Protein 9JWA (pdb70)

Nearest PDB structures (foldseek):
  3ljc-assembly1_A  TM=9.224E-01  e=3.693E-24  Escherichia coli K-12
  7cr9-assembly1_B  TM=9.628E-01  e=1.135E-22  Meiothermus taiwanensis
  7cr9-assembly1_A  TM=9.572E-01  e=7.762E-22  Meiothermus taiwanensis
  7p6u-assembly1_C  TM=9.301E-01  e=2.638E-19  Thermus thermophilus
  7p6u-assembly1_A  TM=9.247E-01  e=3.159E-19  Thermus thermophilus

Solvent-accessible surface area: 27597 Å² total; per-residue (Å²): 126,171,72,60,93,84,139,41,3,29,58,61,20,77,118,33,40,0,0,2,23,47,9,137,35,81,47,22,88,83,80,33,124,179,54,46,119,118,81,24,102,35,130,134,47,61,31,10,0,4,0,88,5,68,10,102,85,66,40,66,39,90,62,32,107,51,0,45,58,24,2,109,86,130,161,36,45,28,49,2,5,4,174,106,79,68,6,14,1,1,3,2,8,44,55,14,5,1,11,102,46,75,31,46,6,2,0,29,34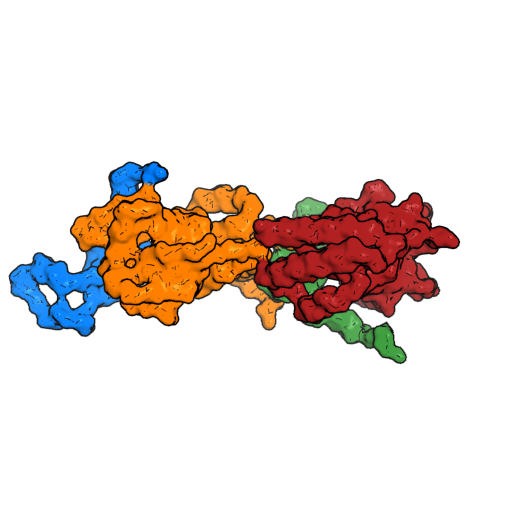,78,40,4,23,94,0,3,75,62,5,50,176,47,89,90,37,0,0,2,2,3,2,106,83,46,73,46,84,108,5,53,64,55,65,3,44,124,14,0,1,27,0,30,4,27,16,70,57,118,6,131,56,27,5,7,0,0,11,1,41,0,90,46,8,1,34,18,85,49,39,53,141,73,132,45,30,26,39,0,50,8,16,137,35,66,58,6,67,20,51,4,71,66,5,88,3,0,21,114,0,0,26,64,33,2,79,76,19,18,134,133,40,177,198,16,63,100,129,11,68,74,63,3,42,143,39,90,91,29,11,68,2,0,7,13,0,0,25,39,7,81,37,168,48,42,45,31,2,63,0,4,69,31,64,14,4,7,67,0,0,11,73,0,5,27,40,4,41,68,161,135,14,116,17,82,177,215,110,225,78,63,76,61,127,40,0,17,56,52,29,54,124,35,18,2,0,2,29,60,12,160,39,84,46,18,84,78,79,34,120,177,53,42,127,118,85,30,92,35,135,130,50,57,28,32,0,0,0,95,1,41,10,91,90,52,16,68,36,91,37,81,25,11,0,12,0,2,0,14,12,4,111,28,48,17,47,7,22,3,174,83,87,73,6,13,0,0,0,1,38,30,54,14,6,0,13,107,45,83,33,36,6,0,0,33,32,107,41,0,20,96,0,0,76,62,5,53,186,51,97,90,32,0,0,3,3,3,1,108,81,51,81,37,93,111,3,48,87,53,52,2,40,113,16,0,2,25,0,20,0,68,24,49,40,126,6,133,61,33,6,4,0,0,25,0,48,0,87,30,14,0,34,14,86,54,42,49,133,70,120,44,21,20,24,0,53,4,12,135,21,105,114,46,118,6,87,23,110,102,2,116,63,39,14,185,38,0,36,120,16,0,77,58,1,22,140,33,4,165,72,9,64,98,131,15,67,70,60,4,41,141,43,91,86,12,9,80,0,0,7,16,0,1,31,47,7,25,15,127,46,38,43,30,4,64,0,4,72,34,47,60,2,35,127,12,0,83,72,0,60,57,25,0,78,62,12,50,131

Radius of gyration: 30.0 Å; Cα contacts (8 Å, |Δi|>4): 1104; chains: 4; bounding box: 51×93×72 Å

Organism: Caulobacter vibrioides (strain ATCC 19089 / CIP 103742 / CB 15) (NCBI:txid190650)

Structure (mmCIF, N/CA/C/O backbone):
data_9JWA
#
_entry.id   9JWA
#
_cell.length_a   81.050
_cell.length_b   81.050
_cell.length_c   104.569
_cell.angle_alpha   90.00
_cell.angle_beta   90.00
_cell.angle_gamma   90.00
#
_symmetry.space_group_name_H-M   'P 43'
#
loop_
_entity.id
_entity.type
_entity.pdbx_description
1 polymer 'DUF1150 domain-containing protein'
2 polymer 'Lon protease'
3 water water
#
loop_
_atom_site.group_PDB
_atom_site.id
_atom_site.type_symbol
_atom_site.label_atom_id
_atom_site.label_alt_id
_atom_site.label_comp_id
_atom_site.label_asym_id
_atom_site.label_entity_id
_atom_site.label_seq_id
_atom_site.pdbx_PDB_ins_code
_atom_site.Cartn_x
_atom_site.Cartn_y
_atom_site.Cartn_z
_atom_site.occupancy
_atom_site.B_iso_or_equiv
_atom_site.auth_seq_id
_atom_site.auth_comp_id
_atom_site.auth_asym_id
_atom_site.auth_atom_id
_atom_site.pdbx_PDB_model_num
ATOM 1 N N . SER A 1 14 ? -5.966 -27.290 -3.726 1.00 66.67 8 SER A N 1
ATOM 2 C CA . SER A 1 14 ? -5.533 -26.394 -2.617 1.00 69.14 8 SER A CA 1
ATOM 3 C C . SER A 1 14 ? -5.860 -24.939 -2.966 1.00 65.25 8 SER A C 1
ATOM 4 O O . SER A 1 14 ? -7.004 -24.519 -2.822 1.00 74.64 8 SER A O 1
ATOM 7 N N . ARG A 1 15 ? -4.857 -24.187 -3.453 1.00 54.30 9 ARG A N 1
ATOM 8 C CA . ARG A 1 15 ? -4.808 -22.721 -3.442 1.00 45.30 9 ARG A CA 1
ATOM 9 C C . ARG A 1 15 ? -5.206 -22.175 -2.073 1.00 41.83 9 ARG A C 1
ATOM 10 O O . ARG A 1 15 ? -6.343 -21.726 -1.864 1.00 42.61 9 ARG A O 1
ATOM 18 N N . PRO A 1 16 ? -4.247 -22.187 -1.120 1.00 34.48 10 PRO A N 1
ATOM 19 C CA . PRO A 1 16 ? -4.531 -21.818 0.261 1.00 31.34 10 PRO A CA 1
ATOM 20 C C . PRO A 1 16 ? -4.852 -20.384 0.606 1.00 28.16 10 PRO A C 1
ATOM 21 O O . PRO A 1 16 ? -5.503 -20.194 1.631 1.00 27.96 10 PRO A O 1
ATOM 25 N N . LEU A 1 17 ? -4.424 -19.434 -0.239 1.00 27.56 11 LEU A N 1
ATOM 26 C CA . LEU A 1 17 ? -4.583 -18.000 0.005 1.00 28.93 11 LEU A CA 1
ATOM 27 C C . LEU A 1 17 ? -5.425 -17.361 -1.099 1.00 32.57 11 LEU A C 1
ATOM 28 O O . LEU A 1 17 ? -5.465 -17.848 -2.216 1.00 35.18 11 LEU A O 1
ATOM 33 N N . THR A 1 18 ? -5.986 -16.191 -0.821 1.00 33.76 12 THR A N 1
ATOM 34 C CA . THR A 1 18 ? -6.551 -15.376 -1.876 1.00 36.04 12 THR A CA 1
ATOM 35 C C . THR A 1 18 ? -5.430 -14.588 -2.543 1.00 35.79 12 THR A C 1
ATOM 36 O O . THR A 1 18 ? -4.386 -14.360 -1.951 1.00 33.33 12 THR A O 1
ATOM 40 N N . SER A 1 19 ? -5.709 -14.081 -3.747 1.00 36.03 13 SER A N 1
ATOM 41 C CA . SER A 1 19 ? -4.736 -13.352 -4.538 1.00 35.96 13 SER A CA 1
ATOM 42 C C . SER A 1 19 ? -4.111 -12.209 -3.748 1.00 35.72 13 SER A C 1
ATOM 43 O O . SER A 1 19 ? -2.895 -12.017 -3.863 1.00 35.46 13 SER A O 1
ATOM 46 N N . GLU A 1 20 ? -4.914 -11.434 -2.992 1.00 37.17 14 GLU A N 1
ATOM 47 C CA . GLU A 1 20 ? -4.315 -10.327 -2.247 1.00 40.42 14 GLU A CA 1
ATOM 48 C C . GLU A 1 20 ? -3.391 -10.908 -1.180 1.00 36.03 14 GLU A C 1
ATOM 49 O O . GLU A 1 20 ? -2.243 -10.464 -1.041 1.00 33.78 14 GLU A O 1
ATOM 55 N N . ALA A 1 21 ? -3.888 -11.935 -0.473 1.00 31.84 15 ALA A N 1
ATOM 56 C CA . ALA A 1 21 ? -3.144 -12.500 0.645 1.00 29.17 15 ALA A CA 1
ATOM 57 C C . ALA A 1 21 ? -1.808 -13.034 0.129 1.00 26.89 15 ALA A C 1
ATOM 58 O O . ALA A 1 21 ? -0.765 -12.774 0.730 1.00 25.31 15 ALA A O 1
ATOM 60 N N . PHE A 1 22 ? -1.852 -13.671 -1.056 1.00 26.50 16 PHE A N 1
ATOM 61 C CA . PHE A 1 22 ? -0.679 -14.285 -1.661 1.00 25.40 16 PHE A CA 1
ATOM 62 C C . PHE A 1 22 ? 0.318 -13.214 -2.142 1.00 24.83 16 PHE A C 1
ATOM 63 O O . PHE A 1 22 ? 1.532 -13.393 -2.031 1.00 22.78 16 PHE A O 1
ATOM 71 N N . ALA A 1 23 ? -0.208 -12.087 -2.654 1.00 26.56 17 ALA A N 1
ATOM 72 C CA . ALA A 1 23 ? 0.638 -10.992 -3.106 1.00 27.89 17 ALA A CA 1
ATOM 73 C C . ALA A 1 23 ? 1.275 -10.287 -1.905 1.00 27.63 17 ALA A C 1
ATOM 74 O O . ALA A 1 23 ? 2.471 -9.978 -1.906 1.00 29.78 17 ALA A O 1
ATOM 76 N N . ALA A 1 24 ? 0.474 -10.064 -0.855 1.00 28.44 18 ALA A N 1
ATOM 77 C CA . ALA A 1 24 ? 0.953 -9.517 0.415 1.00 28.29 18 ALA A CA 1
ATOM 78 C C . ALA A 1 24 ? 1.979 -10.440 1.082 1.00 26.15 18 ALA A C 1
ATOM 79 O O . ALA A 1 24 ? 2.894 -9.939 1.738 1.00 27.41 18 ALA A O 1
ATOM 81 N N . LEU A 1 25 ? 1.835 -11.765 0.889 1.00 24.23 19 LEU A N 1
ATOM 82 C CA . LEU A 1 25 ? 2.559 -12.723 1.714 1.00 23.84 19 LEU A CA 1
ATOM 83 C C . LEU A 1 25 ? 4.050 -12.360 1.773 1.00 24.73 19 LEU A C 1
ATOM 84 O O . LEU A 1 25 ? 4.722 -12.255 0.736 1.00 25.63 19 LEU A O 1
ATOM 89 N N . GLY A 1 26 ? 4.536 -12.127 2.998 1.00 22.86 20 GLY A N 1
ATOM 90 C CA . GLY A 1 26 ? 5.933 -11.881 3.243 1.00 22.38 20 GLY A CA 1
ATOM 91 C C . GLY A 1 26 ? 6.093 -10.571 4.008 1.00 23.54 20 GLY A C 1
ATOM 92 O O . GLY A 1 26 ? 7.103 -10.369 4.661 1.00 22.35 20 GLY A O 1
ATOM 93 N N . ALA A 1 27 ? 5.122 -9.665 3.868 1.00 26.47 21 ALA A N 1
ATOM 94 C CA . ALA A 1 27 ? 5.098 -8.439 4.670 1.00 30.79 21 ALA A CA 1
ATOM 95 C C . ALA A 1 27 ? 5.303 -8.776 6.160 1.00 38.49 21 ALA A C 1
ATOM 96 O O . ALA A 1 27 ? 4.821 -9.800 6.680 1.00 35.29 21 ALA A O 1
ATOM 98 N N . PRO A 1 28 ? 5.993 -7.879 6.911 1.00 40.50 22 PRO A N 1
ATOM 99 C CA . PRO A 1 28 ? 6.500 -6.629 6.310 1.00 40.14 22 PRO A CA 1
ATOM 100 C C . PRO A 1 28 ? 7.981 -6.641 5.915 1.00 32.89 22 PRO A C 1
ATOM 101 O O . PRO A 1 28 ? 8.486 -5.671 5.389 1.00 35.18 22 PRO A O 1
ATOM 105 N N . ALA A 1 29 ? 8.667 -7.746 6.181 1.00 28.19 23 ALA A N 1
ATOM 106 C CA . ALA A 1 29 ? 10.114 -7.779 6.222 1.00 25.83 23 ALA A CA 1
ATOM 107 C C . ALA A 1 29 ? 10.717 -8.644 5.105 1.00 22.82 23 ALA A C 1
ATOM 108 O O . ALA A 1 29 ? 11.892 -8.476 4.791 1.00 22.32 23 ALA A O 1
ATOM 110 N N . LEU A 1 30 ? 9.957 -9.597 4.544 1.00 21.08 24 LEU A N 1
ATOM 111 C CA . LEU A 1 30 ? 10.507 -10.463 3.511 1.00 21.06 24 LEU A CA 1
ATOM 112 C C . LEU A 1 30 ? 10.787 -9.663 2.225 1.00 21.59 24 LEU A C 1
ATOM 113 O O . LEU A 1 30 ? 9.859 -9.131 1.604 1.00 23.32 24 LEU A O 1
ATOM 118 N N . VAL A 1 31 ? 12.059 -9.618 1.810 1.00 17.83 25 VAL A N 1
ATOM 119 C CA . VAL A 1 31 ? 12.388 -9.036 0.520 1.00 15.90 25 VAL A CA 1
ATOM 120 C C . VAL A 1 31 ? 13.191 -10.052 -0.288 1.00 14.80 25 VAL A C 1
ATOM 121 O O . VAL A 1 31 ? 13.803 -10.945 0.282 1.00 14.96 25 VAL A O 1
ATOM 125 N N . TYR A 1 32 ? 13.160 -9.946 -1.620 1.00 13.88 26 TYR A N 1
ATOM 126 C CA . TYR A 1 32 ? 14.021 -10.789 -2.449 1.00 12.78 26 TYR A CA 1
ATOM 127 C C . TYR A 1 32 ? 15.053 -9.919 -3.186 1.00 12.10 26 TYR A C 1
ATOM 128 O O . TYR A 1 32 ? 14.846 -8.702 -3.390 1.00 11.32 26 TYR A O 1
ATOM 137 N N . VAL A 1 33 ? 16.144 -10.591 -3.577 1.00 11.81 27 VAL A N 1
ATOM 138 C CA . VAL A 1 33 ? 17.233 -9.861 -4.188 1.00 12.05 27 VAL A CA 1
ATOM 139 C C . VAL A 1 33 ? 17.464 -10.493 -5.553 1.00 12.12 27 VAL A C 1
ATOM 140 O O . VAL A 1 33 ? 17.640 -11.696 -5.673 1.00 12.13 27 VAL A O 1
ATOM 144 N N . ARG A 1 34 ? 17.547 -9.668 -6.580 1.00 12.34 28 ARG A N 1
ATOM 145 C CA . ARG A 1 34 ? 17.612 -10.237 -7.915 1.00 13.02 28 ARG A CA 1
ATOM 146 C C . ARG A 1 34 ? 18.532 -9.389 -8.772 1.00 13.83 28 ARG A C 1
ATOM 147 O O . ARG A 1 34 ? 18.713 -8.191 -8.523 1.00 13.97 28 ARG A O 1
ATOM 155 N N . PRO A 1 35 ? 19.131 -10.003 -9.817 1.00 14.76 29 PRO A N 1
ATOM 156 C CA . PRO A 1 35 ? 19.973 -9.249 -10.734 1.00 14.65 29 PRO A CA 1
ATOM 157 C C . PRO A 1 35 ? 19.119 -8.210 -11.441 1.00 15.10 29 PRO A C 1
ATOM 158 O O . PRO A 1 35 ? 17.911 -8.393 -11.604 1.00 15.51 29 PRO A O 1
ATOM 162 N N . ILE A 1 36 ? 19.771 -7.094 -11.804 1.00 15.21 30 ILE A N 1
ATOM 163 C CA . ILE A 1 36 ? 19.193 -6.109 -12.705 1.00 15.67 30 ILE A CA 1
ATOM 164 C C . ILE A 1 36 ? 19.818 -6.318 -14.094 1.00 17.39 30 ILE A C 1
ATOM 165 O O . ILE A 1 36 ? 21.054 -6.272 -14.253 1.00 16.68 30 ILE A O 1
ATOM 170 N N . LYS A 1 37 ? 18.971 -6.552 -15.106 1.00 19.74 31 LYS A N 1
ATOM 171 C CA . LYS A 1 37 ? 19.525 -6.716 -16.451 1.00 24.06 31 LYS A CA 1
ATOM 172 C C . LYS A 1 37 ? 19.695 -5.344 -17.119 1.00 25.71 31 LYS A C 1
ATOM 173 O O . LYS A 1 37 ? 18.994 -4.364 -16.801 1.00 25.08 31 LYS A O 1
ATOM 179 N N . ALA A 1 38 ? 20.623 -5.273 -18.081 1.00 27.81 32 ALA A N 1
ATOM 180 C CA . ALA A 1 38 ? 20.918 -4.002 -18.743 1.00 25.75 32 ALA A CA 1
ATOM 181 C C . ALA A 1 38 ? 19.637 -3.330 -19.275 1.00 23.59 32 ALA A C 1
ATOM 182 O O . ALA A 1 38 ? 19.467 -2.110 -19.184 1.00 21.60 32 ALA A O 1
ATOM 184 N N . ALA A 1 39 ? 18.661 -4.154 -19.669 1.00 22.10 33 ALA A N 1
ATOM 185 C CA . ALA A 1 39 ? 17.369 -3.653 -20.106 1.00 21.43 33 ALA A CA 1
ATOM 186 C C . ALA A 1 39 ? 16.720 -2.750 -19.056 1.00 21.17 33 ALA A C 1
ATOM 187 O O . ALA A 1 39 ? 16.329 -1.671 -19.419 1.00 21.87 33 ALA A O 1
ATOM 189 N N . GLU A 1 40 ? 16.639 -3.144 -17.749 1.00 20.50 34 GLU A N 1
ATOM 190 C CA . GLU A 1 40 ? 16.041 -2.314 -16.693 1.00 17.50 34 GLU A CA 1
ATOM 191 C C . GLU A 1 40 ? 16.875 -1.058 -16.421 1.00 15.76 34 GLU A C 1
ATOM 192 O O . GLU A 1 40 ? 16.367 0.026 -16.122 1.00 15.22 34 GLU A O 1
ATOM 198 N N . ILE A 1 41 ? 18.177 -1.186 -16.598 1.00 14.93 35 ILE A N 1
ATOM 199 C CA . ILE A 1 41 ? 19.050 -0.062 -16.353 1.00 14.97 35 ILE A CA 1
ATOM 200 C C . ILE A 1 41 ? 18.707 1.055 -17.331 1.00 15.58 35 ILE A C 1
ATOM 201 O O . ILE A 1 41 ? 18.627 2.243 -16.938 1.00 14.08 35 ILE A O 1
ATOM 206 N N . LEU A 1 42 ? 18.454 0.648 -18.609 1.00 16.92 36 LEU A N 1
ATOM 207 C CA . LEU A 1 42 ? 18.210 1.648 -19.637 1.00 17.30 36 LEU A CA 1
ATOM 208 C C . LEU A 1 42 ? 16.863 2.316 -19.398 1.00 17.58 36 LEU A C 1
ATOM 209 O O . LEU A 1 42 ? 16.741 3.510 -19.612 1.00 16.54 36 LEU A O 1
ATOM 214 N N . ALA A 1 43 ? 15.897 1.565 -18.841 1.00 18.53 37 ALA A N 1
ATOM 215 C CA . ALA A 1 43 ? 14.587 2.174 -18.629 1.00 20.23 37 ALA A CA 1
ATOM 216 C C . ALA A 1 43 ? 14.673 3.219 -17.541 1.00 21.12 37 ALA A C 1
ATOM 217 O O . ALA A 1 43 ? 13.929 4.184 -17.556 1.00 22.80 37 ALA A O 1
ATOM 219 N N . ASP A 1 44 ? 15.508 2.950 -16.532 1.00 22.16 38 ASP A N 1
ATOM 220 C CA . ASP A 1 44 ? 15.603 3.831 -15.384 1.00 20.13 38 ASP A CA 1
ATOM 221 C C . ASP A 1 44 ? 16.380 5.088 -15.753 1.00 18.19 38 ASP A C 1
ATOM 222 O O . ASP A 1 44 ? 16.332 6.045 -15.001 1.00 19.14 38 ASP A O 1
ATOM 227 N N . ALA A 1 45 ? 17.190 5.056 -16.812 1.00 16.38 39 ALA A N 1
ATOM 228 C CA . ALA A 1 45 ? 18.040 6.198 -17.046 1.00 16.22 39 ALA A CA 1
ATOM 229 C C . ALA A 1 45 ? 18.008 6.617 -18.515 1.00 17.39 39 ALA A C 1
ATOM 230 O O . ALA A 1 45 ? 18.982 6.451 -19.240 1.00 16.41 39 ALA A O 1
ATOM 232 N N . PRO A 1 46 ? 16.892 7.223 -18.976 1.00 20.58 40 PRO A N 1
ATOM 233 C CA . PRO A 1 46 ? 16.741 7.671 -20.372 1.00 20.60 40 PRO A CA 1
ATOM 234 C C . PRO A 1 46 ? 17.720 8.712 -20.876 1.00 19.69 40 PRO A C 1
ATOM 235 O O . PRO A 1 46 ? 17.949 8.789 -22.069 1.00 20.77 40 PRO A O 1
ATOM 239 N N . GLU A 1 47 ? 18.374 9.443 -19.982 1.00 19.47 41 GLU A N 1
ATOM 240 C CA . GLU A 1 47 ? 19.411 10.387 -20.369 1.00 20.15 41 GLU A CA 1
ATOM 241 C C . GLU A 1 47 ? 20.818 9.778 -20.423 1.00 18.63 41 GLU A C 1
ATOM 242 O O . GLU A 1 47 ? 21.764 10.521 -20.632 1.00 18.25 41 GLU A O 1
ATOM 248 N N . GLY A 1 48 ? 21.005 8.465 -20.186 1.00 17.85 42 GLY A N 1
ATOM 249 C CA . GLY A 1 48 ? 22.347 7.918 -20.297 1.00 17.43 42 GLY A CA 1
ATOM 250 C C . GLY A 1 48 ? 22.733 6.990 -19.134 1.00 18.87 42 GLY A C 1
ATOM 251 O O . GLY A 1 48 ? 22.370 7.257 -17.974 1.00 17.14 42 GLY A O 1
ATOM 252 N N . VAL A 1 49 ? 23.459 5.908 -19.474 1.00 17.23 43 VAL A N 1
ATOM 253 C CA . VAL A 1 49 ? 24.086 5.028 -18.498 1.00 18.97 43 VAL A CA 1
ATOM 254 C C . VAL A 1 49 ? 25.581 4.868 -18.818 1.00 19.53 43 VAL A C 1
ATOM 255 O O . VAL A 1 49 ? 26.077 5.354 -19.826 1.00 18.78 43 VAL A O 1
ATOM 259 N N . GLU A 1 50 ? 26.336 4.240 -17.919 1.00 23.81 44 GLU A N 1
ATOM 260 C CA . GLU A 1 50 ? 27.723 3.870 -18.202 1.00 26.75 44 GLU A CA 1
ATOM 261 C C . GLU A 1 50 ? 27.787 2.705 -19.186 1.00 24.20 44 GLU A C 1
ATOM 262 O O . GLU A 1 50 ? 26.958 1.810 -19.156 1.00 27.72 44 GLU A O 1
ATOM 268 N N . ASP A 1 51 ? 28.787 2.659 -20.058 1.00 24.65 45 ASP A N 1
ATOM 269 C CA . ASP A 1 51 ? 29.049 1.455 -20.850 1.00 23.76 45 ASP A CA 1
ATOM 270 C C . ASP A 1 51 ? 29.272 0.227 -19.976 1.00 25.79 45 ASP A C 1
ATOM 271 O O . ASP A 1 51 ? 28.929 -0.890 -20.386 1.00 30.28 45 ASP A O 1
ATOM 276 N N . LEU A 1 52 ? 29.856 0.437 -18.789 1.00 23.48 46 LEU A N 1
ATOM 277 C CA . LEU A 1 52 ? 30.021 -0.623 -17.822 1.00 24.47 46 LEU A CA 1
ATOM 278 C C . LEU A 1 52 ? 28.668 -1.256 -17.456 1.00 23.64 46 LEU A C 1
ATOM 279 O O . LEU A 1 52 ? 28.575 -2.447 -17.124 1.00 20.83 46 LEU A O 1
ATOM 284 N N . ASP A 1 53 ? 27.585 -0.488 -17.537 1.00 21.15 47 ASP A N 1
ATOM 285 C CA . ASP A 1 53 ? 26.320 -1.122 -17.201 1.00 21.88 47 ASP A CA 1
ATOM 286 C C . ASP A 1 53 ? 25.861 -2.093 -18.279 1.00 21.91 47 ASP A C 1
ATOM 287 O O . ASP A 1 53 ? 24.975 -2.884 -18.000 1.00 23.21 47 ASP A O 1
ATOM 292 N N . LEU A 1 54 ? 26.492 -2.070 -19.454 1.00 22.37 48 LEU A N 1
ATOM 293 C CA . LEU A 1 54 ? 26.072 -2.973 -20.506 1.00 27.63 48 LEU A CA 1
ATOM 294 C C . LEU A 1 54 ? 26.946 -4.225 -20.552 1.00 28.13 48 LEU A C 1
ATOM 295 O O . LEU A 1 54 ? 26.772 -5.050 -21.452 1.00 26.26 48 LEU A O 1
ATOM 300 N N . SER A 1 55 ? 27.932 -4.298 -19.657 1.00 27.75 49 SER A N 1
ATOM 301 C CA . SER A 1 55 ? 28.910 -5.369 -19.697 1.00 31.75 49 SER A CA 1
ATOM 302 C C . SER A 1 55 ? 28.531 -6.499 -18.733 1.00 30.84 49 SER A C 1
ATOM 303 O O . SER A 1 55 ? 27.844 -6.270 -17.745 1.00 26.90 49 SER A O 1
ATOM 306 N N . PRO A 1 56 ? 28.940 -7.769 -18.993 1.00 37.38 50 PRO A N 1
ATOM 307 C CA . PRO A 1 56 ? 28.841 -8.825 -17.963 1.00 38.04 50 PRO A CA 1
ATOM 308 C C . PRO A 1 56 ? 29.712 -8.642 -16.707 1.00 39.26 50 PRO A C 1
ATOM 309 O O . PRO A 1 56 ? 29.423 -9.179 -15.644 1.00 39.49 50 PRO A O 1
ATOM 313 N N . ASP A 1 57 ? 30.715 -7.763 -16.795 1.00 45.98 51 ASP A N 1
ATOM 314 C CA . ASP A 1 57 ? 31.669 -7.439 -15.733 1.00 59.09 51 ASP A CA 1
ATOM 315 C C . ASP A 1 57 ? 31.034 -6.723 -14.530 1.00 63.63 51 ASP A C 1
ATOM 316 O O . ASP A 1 57 ? 31.679 -6.580 -13.486 1.00 65.99 51 ASP A O 1
ATOM 321 N N . GLN A 1 58 ? 29.778 -6.271 -14.678 1.00 54.77 52 GLN A N 1
ATOM 322 C CA . GLN A 1 58 ? 29.014 -5.660 -13.605 1.00 37.97 52 GLN A CA 1
ATOM 323 C C . GLN A 1 58 ? 27.660 -6.365 -13.507 1.00 31.53 52 GLN A C 1
ATOM 324 O O . GLN A 1 58 ? 27.047 -6.685 -14.505 1.00 29.96 52 GLN A O 1
ATOM 330 N N . THR A 1 59 ? 27.234 -6.707 -12.303 1.00 30.24 53 THR A N 1
ATOM 331 C CA . THR A 1 59 ? 25.854 -7.143 -12.137 1.00 34.12 53 THR A CA 1
ATOM 332 C C . THR A 1 59 ? 25.290 -6.445 -10.906 1.00 29.63 53 THR A C 1
ATOM 333 O O . THR A 1 59 ? 25.589 -6.809 -9.765 1.00 27.80 53 THR A O 1
ATOM 337 N N . LEU A 1 60 ? 24.482 -5.416 -11.170 1.00 26.41 54 LEU A N 1
ATOM 338 C CA . LEU A 1 60 ? 23.783 -4.697 -10.121 1.00 20.58 54 LEU A CA 1
ATOM 339 C C . LEU A 1 60 ? 22.656 -5.593 -9.569 1.00 18.82 54 LEU A C 1
ATOM 340 O O . LEU A 1 60 ? 22.034 -6.371 -10.302 1.00 17.79 54 LEU A O 1
ATOM 345 N N . TYR A 1 61 ? 22.301 -5.412 -8.293 1.00 16.94 55 TYR A N 1
ATOM 346 C CA . TYR A 1 61 ? 21.196 -6.155 -7.713 1.00 17.48 55 TYR A CA 1
ATOM 347 C C . TYR A 1 61 ? 20.115 -5.226 -7.179 1.00 15.68 55 TYR A C 1
ATOM 348 O O . TYR A 1 61 ? 20.432 -4.136 -6.729 1.00 14.93 55 TYR A O 1
ATOM 357 N N . ALA A 1 62 ? 18.846 -5.664 -7.277 1.00 14.51 56 ALA A N 1
ATOM 358 C CA . ALA A 1 62 ? 17.745 -4.924 -6.687 1.00 13.72 56 ALA A CA 1
ATOM 359 C C . ALA A 1 62 ? 17.259 -5.669 -5.445 1.00 13.93 56 ALA A C 1
ATOM 360 O O . ALA A 1 62 ? 17.224 -6.912 -5.434 1.00 13.55 56 ALA A O 1
ATOM 362 N N . VAL A 1 63 ? 16.843 -4.902 -4.432 1.00 13.52 57 VAL A N 1
ATOM 363 C CA . VAL A 1 63 ? 16.126 -5.525 -3.359 1.00 13.54 57 VAL A CA 1
ATOM 364 C C . VAL A 1 63 ? 14.659 -5.134 -3.515 1.00 14.10 57 VAL A C 1
ATOM 365 O O . VAL A 1 63 ? 14.379 -3.946 -3.700 1.00 13.88 57 VAL A O 1
ATOM 369 N N . CYS A 1 64 ? 13.769 -6.149 -3.479 1.00 13.97 58 CYS A N 1
ATOM 370 C CA . CYS A 1 64 ? 12.361 -5.977 -3.766 1.00 15.02 58 CYS A CA 1
ATOM 371 C C . CYS A 1 64 ? 11.523 -6.537 -2.618 1.00 15.87 58 CYS A C 1
ATOM 372 O O . CYS A 1 64 ? 11.822 -7.640 -2.067 1.00 14.56 58 CYS A O 1
ATOM 375 N N . ARG A 1 65 ? 10.500 -5.736 -2.260 1.00 17.26 59 ARG A N 1
ATOM 376 C CA . ARG A 1 65 ? 9.395 -6.174 -1.410 1.00 19.12 59 ARG A CA 1
ATOM 377 C C . ARG A 1 65 ? 8.724 -7.416 -1.997 1.00 18.32 59 ARG A C 1
ATOM 378 O O . ARG A 1 65 ? 8.791 -7.660 -3.212 1.00 17.94 59 ARG A O 1
ATOM 386 N N . ALA A 1 66 ? 8.063 -8.170 -1.112 1.00 18.11 60 ALA A N 1
ATOM 387 C CA . ALA A 1 66 ? 7.489 -9.478 -1.387 1.00 18.64 60 ALA A CA 1
ATOM 388 C C . ALA A 1 66 ? 6.387 -9.374 -2.434 1.00 19.65 60 ALA A C 1
ATOM 389 O O . ALA A 1 66 ? 6.032 -10.379 -3.030 1.00 20.15 60 ALA A O 1
ATOM 391 N N . ASP A 1 67 ? 5.862 -8.169 -2.664 1.00 20.97 61 ASP A N 1
ATOM 392 C CA . ASP A 1 67 ? 4.875 -7.960 -3.716 1.00 23.51 61 ASP A CA 1
ATOM 393 C C . ASP A 1 67 ? 5.517 -7.415 -5.003 1.00 23.32 61 ASP A C 1
ATOM 394 O O . ASP A 1 67 ? 4.799 -6.982 -5.901 1.00 25.44 61 ASP A O 1
ATOM 399 N N . GLY A 1 68 ? 6.850 -7.374 -5.087 1.00 21.65 62 GLY A N 1
ATOM 400 C CA . GLY A 1 68 ? 7.525 -7.025 -6.334 1.00 22.05 62 GLY A CA 1
ATOM 401 C C . GLY A 1 68 ? 8.064 -5.592 -6.390 1.00 23.48 62 GLY A C 1
ATOM 402 O O . GLY A 1 68 ? 8.904 -5.282 -7.244 1.00 27.03 62 GLY A O 1
ATOM 403 N N . GLU A 1 69 ? 7.609 -4.714 -5.492 1.00 24.42 63 GLU A N 1
ATOM 404 C CA . GLU A 1 69 ? 8.029 -3.325 -5.495 1.00 25.09 63 GLU A CA 1
ATOM 405 C C . GLU A 1 69 ? 9.515 -3.172 -5.139 1.00 22.14 63 GLU A C 1
ATOM 406 O O . GLU A 1 69 ? 9.981 -3.620 -4.081 1.00 20.14 63 GLU A O 1
ATOM 412 N N . ARG A 1 70 ? 10.252 -2.507 -6.034 1.00 21.23 64 ARG A N 1
ATOM 413 C CA . ARG A 1 70 ? 11.690 -2.394 -5.888 1.00 22.50 64 ARG A CA 1
ATOM 414 C C . ARG A 1 70 ? 12.030 -1.388 -4.793 1.00 24.31 64 ARG A C 1
ATOM 415 O O . ARG A 1 70 ? 11.558 -0.245 -4.859 1.00 27.62 64 ARG A O 1
ATOM 423 N N . LEU A 1 71 ? 12.890 -1.781 -3.842 1.00 22.06 65 LEU A N 1
ATOM 424 C CA . LEU A 1 71 ? 13.218 -0.880 -2.744 1.00 23.24 65 LEU A CA 1
ATOM 425 C C . LEU A 1 71 ? 14.532 -0.148 -2.976 1.00 21.43 65 LEU A C 1
ATOM 426 O O . LEU A 1 71 ? 14.696 0.975 -2.524 1.00 21.52 65 LEU A O 1
ATOM 431 N N . ALA A 1 72 ? 15.491 -0.819 -3.602 1.00 19.35 66 ALA A N 1
ATOM 432 C CA . ALA A 1 72 ? 16.853 -0.304 -3.602 1.00 19.01 66 ALA A CA 1
ATOM 433 C C . ALA A 1 72 ? 17.655 -1.032 -4.672 1.00 18.27 66 ALA A C 1
ATOM 434 O O . ALA A 1 72 ? 17.291 -2.125 -5.118 1.00 17.41 66 ALA A O 1
ATOM 436 N N . VAL A 1 73 ? 18.753 -0.387 -5.066 1.00 18.98 67 VAL A N 1
ATOM 437 C CA . VAL A 1 73 ? 19.655 -0.863 -6.089 1.00 19.27 67 VAL A CA 1
ATOM 438 C C . VAL A 1 73 ? 21.038 -0.781 -5.473 1.00 20.33 67 VAL A C 1
ATOM 439 O O . VAL A 1 73 ? 21.438 0.305 -5.032 1.00 20.91 67 VAL A O 1
ATOM 443 N N . LEU A 1 74 ? 21.757 -1.917 -5.494 1.00 19.29 68 LEU A N 1
ATOM 444 C CA . LEU A 1 74 ? 23.089 -2.009 -4.923 1.00 19.55 68 LEU A CA 1
ATOM 445 C C . LEU A 1 74 ? 24.062 -2.535 -5.971 1.00 20.11 68 LEU A C 1
ATOM 446 O O . LEU A 1 74 ? 23.646 -2.962 -7.053 1.00 17.96 68 LEU A O 1
ATOM 451 N N . ILE A 1 75 ? 25.354 -2.482 -5.624 1.00 21.06 69 ILE A N 1
ATOM 452 C CA . ILE A 1 75 ? 26.399 -2.670 -6.603 1.00 21.76 69 ILE A CA 1
ATOM 453 C C . ILE A 1 75 ? 26.457 -4.157 -6.960 1.00 22.37 69 ILE A C 1
ATOM 454 O O . ILE A 1 75 ? 26.698 -4.484 -8.114 1.00 22.73 69 ILE A O 1
ATOM 459 N N . ASP A 1 76 ? 26.226 -5.049 -5.985 1.00 21.29 70 ASP A N 1
ATOM 460 C CA . ASP A 1 76 ? 26.282 -6.482 -6.210 1.00 21.52 70 ASP A CA 1
ATOM 461 C C . ASP A 1 76 ? 25.379 -7.190 -5.190 1.00 21.06 70 ASP A C 1
ATOM 462 O O . ASP A 1 76 ? 24.803 -6.567 -4.306 1.00 18.94 70 ASP A O 1
ATOM 467 N N . ARG A 1 77 ? 25.337 -8.524 -5.291 1.00 21.31 71 ARG A N 1
ATOM 468 C CA . ARG A 1 77 ? 24.417 -9.368 -4.572 1.00 22.03 71 ARG A CA 1
ATOM 469 C C . ARG A 1 77 ? 24.729 -9.277 -3.077 1.00 21.87 71 ARG A C 1
ATOM 470 O O . ARG A 1 77 ? 23.811 -9.144 -2.279 1.00 21.54 71 ARG A O 1
ATOM 478 N N . ASP A 1 78 ? 26.010 -9.331 -2.707 1.00 22.33 72 ASP A N 1
ATOM 479 C CA . ASP A 1 78 ? 26.367 -9.338 -1.299 1.00 26.69 72 ASP A CA 1
ATOM 480 C C . ASP A 1 78 ? 25.993 -8.003 -0.645 1.00 25.00 72 ASP A C 1
ATOM 481 O O . ASP A 1 78 ? 25.536 -7.964 0.479 1.00 27.21 72 ASP A O 1
ATOM 486 N N . THR A 1 79 ? 26.137 -6.910 -1.376 1.00 23.43 73 THR A N 1
ATOM 487 C CA . THR A 1 79 ? 25.831 -5.601 -0.856 1.00 23.56 73 THR A CA 1
ATOM 488 C C . THR A 1 79 ? 24.327 -5.485 -0.714 1.00 23.58 73 THR A C 1
ATOM 489 O O . THR A 1 79 ? 23.847 -4.898 0.253 1.00 26.18 73 THR A O 1
ATOM 493 N N . ALA A 1 80 ? 23.599 -6.032 -1.702 1.00 20.20 74 ALA A N 1
ATOM 494 C CA . ALA A 1 80 ? 22.146 -6.034 -1.625 1.00 17.39 74 ALA A CA 1
ATOM 495 C C . ALA A 1 80 ? 21.731 -6.829 -0.378 1.00 16.69 74 ALA A C 1
ATOM 496 O O . ALA A 1 80 ? 20.879 -6.357 0.382 1.00 16.20 74 ALA A O 1
ATOM 498 N N . ILE A 1 81 ? 22.326 -8.020 -0.172 1.00 15.37 75 ILE A N 1
ATOM 499 C CA . ILE A 1 81 ? 21.937 -8.816 0.971 1.00 16.44 75 ILE A CA 1
ATOM 500 C C . ILE A 1 81 ? 22.265 -8.061 2.261 1.00 17.37 75 ILE A C 1
ATOM 501 O O . ILE A 1 81 ? 21.427 -8.010 3.151 1.00 16.92 75 ILE A O 1
ATOM 506 N N . ALA A 1 82 ? 23.466 -7.463 2.337 1.00 19.54 76 ALA A N 1
ATOM 507 C CA . ALA A 1 82 ? 23.873 -6.751 3.559 1.00 23.05 76 ALA A CA 1
ATOM 508 C C . ALA A 1 82 ? 23.003 -5.502 3.778 1.00 23.49 76 ALA A C 1
ATOM 509 O O . ALA A 1 82 ? 22.582 -5.224 4.908 1.00 24.02 76 ALA A O 1
ATOM 511 N N . ALA A 1 83 ? 22.751 -4.752 2.684 1.00 22.28 77 ALA A N 1
ATOM 512 C CA . ALA A 1 83 ? 21.896 -3.588 2.830 1.00 23.20 77 ALA A CA 1
ATOM 513 C C . ALA A 1 83 ? 20.532 -4.001 3.400 1.00 25.50 77 ALA A C 1
ATOM 514 O O . ALA A 1 83 ? 19.970 -3.272 4.206 1.00 29.24 77 ALA A O 1
ATOM 516 N N . ALA A 1 84 ? 19.968 -5.128 2.960 1.00 23.10 78 ALA A N 1
ATOM 517 C CA . ALA A 1 84 ? 18.638 -5.484 3.422 1.00 22.65 78 ALA A CA 1
ATOM 518 C C . ALA A 1 84 ? 18.692 -5.794 4.918 1.00 26.20 78 ALA A C 1
ATOM 519 O O . ALA A 1 84 ? 17.898 -5.227 5.686 1.00 26.53 78 ALA A O 1
ATOM 521 N N . LEU A 1 85 ? 19.649 -6.653 5.338 1.00 26.22 79 LEU A N 1
ATOM 522 C CA . LEU A 1 85 ? 19.791 -6.943 6.757 1.00 28.30 79 LEU A CA 1
ATOM 523 C C . LEU A 1 85 ? 20.019 -5.679 7.588 1.00 30.12 79 LEU A C 1
ATOM 524 O O . LEU A 1 85 ? 19.491 -5.601 8.693 1.00 29.71 79 LEU A O 1
ATOM 529 N N . ALA A 1 86 ? 20.798 -4.709 7.083 1.00 31.38 80 ALA A N 1
ATOM 530 C CA . ALA A 1 86 ? 21.102 -3.477 7.821 1.00 36.17 80 ALA A CA 1
ATOM 531 C C . ALA A 1 86 ? 19.857 -2.598 8.015 1.00 38.11 80 ALA A C 1
ATOM 532 O O . ALA A 1 86 ? 19.875 -1.678 8.830 1.00 39.34 80 ALA A O 1
ATOM 534 N N . HIS A 1 87 ? 18.786 -2.871 7.253 1.00 34.59 81 HIS A N 1
ATOM 535 C CA . HIS A 1 87 ? 17.554 -2.116 7.339 1.00 34.04 81 HIS A CA 1
ATOM 536 C C . HIS A 1 87 ? 16.430 -2.974 7.910 1.00 31.39 81 HIS A C 1
ATOM 537 O O . HIS A 1 87 ? 15.278 -2.686 7.655 1.00 31.88 81 HIS A O 1
ATOM 544 N N . GLU A 1 88 ? 16.774 -4.013 8.670 1.00 30.79 82 GLU A N 1
ATOM 545 C CA . GLU A 1 88 ? 15.818 -4.860 9.362 1.00 33.58 82 GLU A CA 1
ATOM 546 C C . GLU A 1 88 ? 14.936 -5.662 8.410 1.00 29.39 82 GLU A C 1
ATOM 547 O O . GLU A 1 88 ? 13.875 -6.100 8.805 1.00 35.72 82 GLU A O 1
ATOM 553 N N . LEU A 1 89 ? 15.344 -5.871 7.160 1.00 27.38 83 LEU A N 1
ATOM 554 C CA . LEU A 1 89 ? 14.580 -6.754 6.292 1.00 24.48 83 LEU A CA 1
ATOM 555 C C . LEU A 1 89 ? 15.166 -8.155 6.344 1.00 24.69 83 LEU A C 1
ATOM 556 O O . LEU A 1 89 ? 16.247 -8.359 6.883 1.00 27.66 83 LEU A O 1
ATOM 561 N N . ALA A 1 90 ? 14.420 -9.120 5.825 1.00 23.95 84 ALA A N 1
ATOM 562 C CA . ALA A 1 90 ? 14.817 -10.518 5.803 1.00 22.35 84 ALA A CA 1
ATOM 563 C C . ALA A 1 90 ? 15.002 -10.941 4.340 1.00 21.18 84 ALA A C 1
ATOM 564 O O . ALA A 1 90 ? 14.039 -11.250 3.656 1.00 23.95 84 ALA A O 1
ATOM 566 N N . PRO A 1 91 ? 16.215 -10.861 3.756 1.00 19.77 85 PRO A N 1
ATOM 567 C CA . PRO A 1 91 ? 16.377 -11.099 2.311 1.00 17.64 85 PRO A CA 1
ATOM 568 C C . PRO A 1 91 ? 16.353 -12.582 1.965 1.00 16.53 85 PRO A C 1
ATOM 569 O O . PRO A 1 91 ? 16.869 -13.391 2.720 1.00 18.05 85 PRO A O 1
ATOM 573 N N . VAL A 1 92 ? 15.809 -12.922 0.795 1.00 14.95 86 VAL A N 1
ATOM 574 C CA . VAL A 1 92 ? 15.919 -14.254 0.231 1.00 14.33 86 VAL A CA 1
ATOM 575 C C . VAL A 1 92 ? 16.356 -14.128 -1.235 1.00 14.25 86 VAL A C 1
ATOM 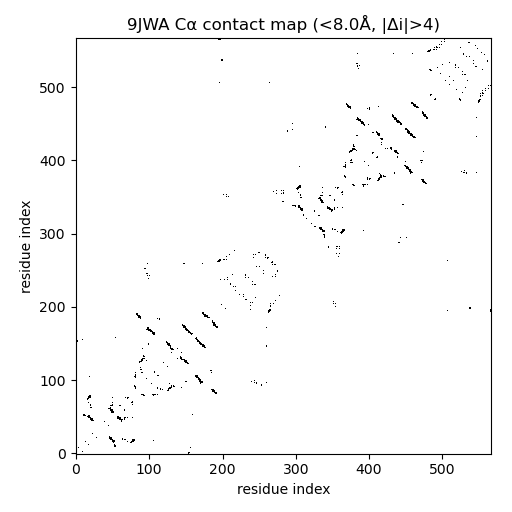576 O O . VAL A 1 92 ? 16.238 -13.067 -1.881 1.00 13.92 86 VAL A O 1
ATOM 580 N N . SER A 1 93 ? 16.821 -15.249 -1.786 1.00 14.21 87 SER A N 1
ATOM 581 C CA . SER A 1 93 ? 17.291 -15.304 -3.155 1.00 14.55 87 SER A CA 1
ATOM 582 C C . SER A 1 93 ? 16.110 -15.409 -4.126 1.00 14.59 87 SER A C 1
ATOM 583 O O . SER A 1 93 ? 14.971 -15.742 -3.722 1.00 14.51 87 SER A O 1
ATOM 586 N N . VAL A 1 94 ? 16.397 -15.101 -5.402 1.00 13.93 88 VAL A N 1
ATOM 587 C CA . VAL A 1 94 ? 15.534 -15.600 -6.458 1.00 14.24 88 VAL A CA 1
ATOM 588 C C . VAL A 1 94 ? 16.227 -16.836 -6.999 1.00 15.05 88 VAL A C 1
ATOM 589 O O . VAL A 1 94 ? 17.444 -16.801 -7.272 1.00 16.08 88 VAL A O 1
ATOM 593 N N . HIS A 1 95 ? 15.477 -17.922 -7.104 1.00 15.19 89 HIS A N 1
ATOM 594 C CA . HIS A 1 95 ? 16.089 -19.189 -7.485 1.00 16.25 89 HIS A CA 1
ATOM 595 C C . HIS A 1 95 ? 15.961 -19.367 -9.011 1.00 17.18 89 HIS A C 1
ATOM 596 O O . HIS A 1 95 ? 15.333 -18.480 -9.606 1.00 17.26 89 HIS A O 1
ATOM 604 N N . GLU B 2 2 ? 8.686 -45.436 -8.499 1.00 93.50 3 GLU B N 1
ATOM 605 C CA . GLU B 2 2 ? 9.615 -45.798 -9.604 1.00 108.48 3 GLU B CA 1
ATOM 606 C C . GLU B 2 2 ? 10.343 -44.553 -10.126 1.00 105.66 3 GLU B C 1
ATOM 607 O O . GLU B 2 2 ? 10.452 -43.539 -9.431 1.00 108.29 3 GLU B O 1
ATOM 613 N N . LEU B 2 3 ? 10.861 -44.653 -11.360 1.00 96.16 4 LEU B N 1
ATOM 614 C CA . LEU B 2 3 ? 11.706 -43.620 -11.945 1.00 85.53 4 LEU B CA 1
ATOM 615 C C . LEU B 2 3 ? 10.880 -42.701 -12.859 1.00 75.08 4 LEU B C 1
ATOM 616 O O . LEU B 2 3 ? 9.987 -43.144 -13.591 1.00 66.95 4 LEU B O 1
ATOM 621 N N . ARG B 2 4 ? 11.146 -41.394 -12.765 1.00 62.89 5 ARG B N 1
ATOM 622 C CA . ARG B 2 4 ? 10.423 -40.411 -13.554 1.00 58.82 5 ARG B CA 1
ATOM 623 C C . ARG B 2 4 ? 11.369 -39.278 -13.940 1.00 52.19 5 ARG B C 1
ATOM 624 O O . ARG B 2 4 ? 12.374 -39.025 -13.283 1.00 48.39 5 ARG B O 1
ATOM 632 N N . THR B 2 5 ? 11.043 -38.620 -15.051 1.00 51.77 6 THR B N 1
ATOM 633 C CA . THR B 2 5 ? 11.750 -37.425 -15.469 1.00 50.26 6 THR B CA 1
ATOM 634 C C . THR B 2 5 ? 10.827 -36.239 -15.196 1.00 47.74 6 THR B C 1
ATOM 635 O O . THR B 2 5 ? 9.611 -36.333 -15.378 1.00 45.11 6 THR B O 1
ATOM 639 N N . LEU B 2 6 ? 11.415 -35.140 -14.706 1.00 43.28 7 LEU B N 1
ATOM 640 C CA . LEU B 2 6 ? 10.686 -33.902 -14.474 1.00 36.64 7 LEU B CA 1
ATOM 641 C C . LEU B 2 6 ? 11.672 -32.738 -14.419 1.00 33.08 7 LEU B C 1
ATOM 642 O O . LEU B 2 6 ? 12.889 -32.920 -14.333 1.00 32.07 7 LEU B O 1
ATOM 647 N N . PRO B 2 7 ? 11.165 -31.500 -14.562 1.00 32.03 8 PRO B N 1
ATOM 648 C CA . PRO B 2 7 ? 12.015 -30.315 -14.484 1.00 32.11 8 PRO B CA 1
ATOM 649 C C . PRO B 2 7 ? 12.430 -30.019 -13.034 1.00 31.98 8 PRO B C 1
ATOM 650 O O . PRO B 2 7 ? 11.736 -30.373 -12.082 1.00 28.56 8 PRO B O 1
ATOM 654 N N . VAL B 2 8 ? 13.547 -29.299 -12.909 1.00 32.99 9 VAL B N 1
ATOM 655 C CA . VAL B 2 8 ? 14.239 -29.098 -11.660 1.00 33.44 9 VAL B CA 1
ATOM 656 C C . VAL B 2 8 ? 14.235 -27.608 -11.347 1.00 31.60 9 VAL B C 1
ATOM 657 O O . VAL B 2 8 ? 14.372 -26.778 -12.242 1.00 34.27 9 VAL B O 1
ATOM 661 N N . LEU B 2 9 ? 14.118 -27.281 -10.065 1.00 28.57 10 LEU B N 1
ATOM 662 C CA . LEU B 2 9 ? 14.399 -25.920 -9.653 1.00 27.61 10 LEU B CA 1
ATOM 663 C C . LEU B 2 9 ? 15.548 -25.931 -8.644 1.00 26.44 10 LEU B C 1
ATOM 664 O O . LEU B 2 9 ? 15.416 -26.407 -7.528 1.00 27.78 10 LEU B O 1
ATOM 669 N N . PRO B 2 10 ? 16.751 -25.455 -9.001 1.00 25.35 11 PRO B N 1
ATOM 670 C CA . PRO B 2 10 ? 17.854 -25.474 -8.059 1.00 23.38 11 PRO B CA 1
ATOM 671 C C . PRO B 2 10 ? 17.663 -24.325 -7.074 1.00 22.93 11 PRO B C 1
ATOM 672 O O . PRO B 2 10 ? 17.434 -23.174 -7.468 1.00 21.88 11 PRO B O 1
ATOM 676 N N . LEU B 2 11 ? 17.813 -24.650 -5.785 1.00 21.44 12 LEU B N 1
ATOM 677 C CA . LEU B 2 11 ? 17.688 -23.636 -4.753 1.00 20.04 12 LEU B CA 1
ATOM 678 C C . LEU B 2 11 ? 19.061 -23.082 -4.407 1.00 19.99 12 LEU B C 1
ATOM 679 O O . LEU B 2 11 ? 19.988 -23.849 -4.118 1.00 20.76 12 LEU B O 1
ATOM 684 N N . ARG B 2 12 ? 19.132 -21.753 -4.364 1.00 19.94 13 ARG B N 1
ATOM 685 C CA . ARG B 2 12 ? 20.388 -21.098 -4.085 1.00 22.48 13 ARG B CA 1
ATOM 686 C C . ARG B 2 12 ? 20.879 -21.412 -2.677 1.00 25.31 13 ARG B C 1
ATOM 687 O O . ARG B 2 12 ? 22.089 -21.675 -2.549 1.00 29.40 13 ARG B O 1
ATOM 695 N N . ASP B 2 13 ? 19.986 -21.330 -1.655 1.00 20.36 14 ASP B N 1
ATOM 696 C CA . ASP B 2 13 ? 20.498 -21.088 -0.328 1.00 17.73 14 ASP B CA 1
ATOM 697 C C . ASP B 2 13 ? 19.539 -21.606 0.743 1.00 17.12 14 ASP B C 1
ATOM 698 O O . ASP B 2 13 ? 19.619 -21.110 1.847 1.00 16.47 14 ASP B O 1
ATOM 703 N N . ILE B 2 14 ? 18.621 -22.537 0.414 1.00 17.42 15 ILE B N 1
ATOM 704 C CA . ILE B 2 14 ? 17.712 -23.162 1.376 1.00 16.49 15 ILE B CA 1
ATOM 705 C C . ILE B 2 14 ? 17.482 -24.628 1.002 1.00 16.22 15 ILE B C 1
ATOM 706 O O . ILE B 2 14 ? 17.649 -25.025 -0.164 1.00 15.53 15 ILE B O 1
ATOM 711 N N . VAL B 2 15 ? 17.021 -25.401 1.998 1.00 15.59 16 VAL B N 1
ATOM 712 C CA . VAL B 2 15 ? 16.548 -26.753 1.767 1.00 15.95 16 VAL B CA 1
ATOM 713 C C . VAL B 2 15 ? 15.106 -26.920 2.221 1.00 15.64 16 VAL B C 1
ATOM 714 O O . VAL B 2 15 ? 14.729 -26.478 3.321 1.00 15.47 16 VAL B O 1
ATOM 718 N N . VAL B 2 16 ? 14.298 -27.465 1.311 1.00 15.17 17 VAL B N 1
ATOM 719 C CA . VAL B 2 16 ? 12.884 -27.688 1.572 1.00 14.61 17 VAL B CA 1
ATOM 720 C C . VAL B 2 16 ? 12.718 -29.158 1.958 1.00 14.87 17 VAL B C 1
ATOM 721 O O . VAL B 2 16 ? 13.096 -30.049 1.208 1.00 15.30 17 VAL B O 1
ATOM 725 N N . PHE B 2 17 ? 12.168 -29.450 3.142 1.00 14.21 18 PHE B N 1
ATOM 726 C CA . PHE B 2 17 ? 12.006 -30.846 3.504 1.00 13.72 18 PHE B CA 1
ATOM 727 C C . PHE B 2 17 ? 10.636 -31.337 3.065 1.00 14.27 18 PHE B C 1
ATOM 728 O O . PHE B 2 17 ? 9.744 -30.494 2.851 1.00 14.78 18 PHE B O 1
ATOM 736 N N . PRO B 2 18 ? 10.407 -32.673 2.985 1.00 14.28 19 PRO B N 1
ATOM 737 C CA . PRO B 2 18 ? 9.060 -33.236 2.806 1.00 15.01 19 PRO B CA 1
ATOM 738 C C . PRO B 2 18 ? 8.149 -32.645 3.875 1.00 15.74 19 PRO B C 1
ATOM 739 O O . PRO B 2 18 ? 8.555 -32.526 5.034 1.00 14.62 19 PRO B O 1
ATOM 743 N N . HIS B 2 19 ? 6.933 -32.274 3.449 1.00 16.62 20 HIS B N 1
ATOM 744 C CA . HIS B 2 19 ? 5.870 -31.771 4.295 1.00 18.51 20 HIS B CA 1
ATOM 745 C C . HIS B 2 19 ? 6.045 -30.301 4.636 1.00 17.61 20 HIS B C 1
ATOM 746 O O . HIS B 2 19 ? 5.266 -29.801 5.420 1.00 18.63 20 HIS B O 1
ATOM 753 N N . MET B 2 20 ? 7.062 -29.622 4.118 1.00 17.02 21 MET B N 1
ATOM 754 C CA . MET B 2 20 ? 7.160 -28.203 4.418 1.00 17.48 21 MET B CA 1
ATOM 755 C C . MET B 2 20 ? 6.447 -27.432 3.298 1.00 15.27 21 MET B C 1
ATOM 756 O O . MET B 2 20 ? 6.437 -27.893 2.154 1.00 14.52 21 MET B O 1
ATOM 761 N N . VAL B 2 21 ? 5.754 -26.353 3.676 1.00 12.89 22 VAL B N 1
ATOM 762 C CA . VAL B 2 21 ? 5.118 -25.480 2.722 1.00 12.62 22 VAL B CA 1
ATOM 763 C C . VAL B 2 21 ? 5.831 -24.130 2.787 1.00 12.01 22 VAL B C 1
ATOM 764 O O . VAL B 2 21 ? 5.806 -23.494 3.831 1.00 11.10 22 VAL B O 1
ATOM 768 N N . VAL B 2 22 ? 6.371 -23.658 1.653 1.00 12.58 23 VAL B N 1
ATOM 769 C CA . VAL B 2 22 ? 7.344 -22.573 1.602 1.00 12.86 23 VAL B CA 1
ATOM 770 C C . VAL B 2 22 ? 7.024 -21.639 0.432 1.00 13.23 23 VAL B C 1
ATOM 771 O O . VAL B 2 22 ? 6.974 -22.092 -0.717 1.00 12.96 23 VAL B O 1
ATOM 775 N N . PRO B 2 23 ? 6.973 -20.307 0.653 1.00 13.03 24 PRO B N 1
ATOM 776 C CA . PRO B 2 23 ? 6.947 -19.342 -0.443 1.00 13.44 24 PRO B CA 1
ATOM 777 C C . PRO B 2 23 ? 8.364 -19.162 -0.979 1.00 14.31 24 PRO B C 1
ATOM 778 O O . PRO B 2 23 ? 9.325 -19.170 -0.212 1.00 15.45 24 PRO B O 1
ATOM 782 N N . LEU B 2 24 ? 8.496 -19.052 -2.300 1.00 14.92 25 LEU B N 1
ATOM 783 C CA . LEU B 2 24 ? 9.800 -18.975 -2.975 1.00 16.07 25 LEU B CA 1
ATOM 784 C C . LEU B 2 24 ? 9.664 -17.906 -4.054 1.00 15.92 25 LEU B C 1
ATOM 785 O O . LEU B 2 24 ? 8.604 -17.785 -4.663 1.00 15.80 25 LEU B O 1
ATOM 790 N N . PHE B 2 25 ? 10.763 -17.232 -4.395 1.00 15.55 26 PHE B N 1
ATOM 791 C CA . PHE B 2 25 ? 10.752 -16.394 -5.585 1.00 14.73 26 PHE B CA 1
ATOM 792 C C . PHE B 2 25 ? 11.699 -16.999 -6.620 1.00 15.94 26 PHE B C 1
ATOM 793 O O . PHE B 2 25 ? 12.774 -17.477 -6.263 1.00 17.19 26 PHE B O 1
ATOM 801 N N . VAL B 2 26 ? 11.242 -17.042 -7.875 1.00 16.31 27 VAL B N 1
ATOM 802 C CA . VAL B 2 26 ? 11.910 -17.761 -8.939 1.00 18.11 27 VAL B CA 1
ATOM 803 C C . VAL B 2 26 ? 12.145 -16.743 -10.047 1.00 19.69 27 VAL B C 1
ATOM 804 O O . VAL B 2 26 ? 11.189 -16.157 -10.552 1.00 19.42 27 VAL B O 1
ATOM 808 N N . GLY B 2 27 ? 13.420 -16.549 -10.377 1.00 23.35 28 GLY B N 1
ATOM 809 C CA . GLY B 2 27 ? 13.846 -15.384 -11.122 1.00 31.02 28 GLY B CA 1
ATOM 810 C C . GLY B 2 27 ? 14.912 -15.688 -12.172 1.00 35.70 28 GLY B C 1
ATOM 811 O O . GLY B 2 27 ? 15.107 -14.887 -13.071 1.00 40.04 28 GLY B O 1
ATOM 812 N N . ARG B 2 28 ? 15.603 -16.826 -12.065 1.00 37.30 29 ARG B N 1
ATOM 813 C CA . ARG B 2 28 ? 16.582 -17.192 -13.094 1.00 37.80 29 ARG B CA 1
ATOM 814 C C . ARG B 2 28 ? 15.861 -17.790 -14.308 1.00 39.05 29 ARG B C 1
ATOM 815 O O . ARG B 2 28 ? 14.901 -18.552 -14.160 1.00 39.18 29 ARG B O 1
ATOM 823 N N . ASP B 2 29 ? 16.379 -17.509 -15.519 1.00 43.07 30 ASP B N 1
ATOM 824 C CA . ASP B 2 29 ? 15.725 -17.817 -16.787 1.00 42.31 30 ASP B CA 1
ATOM 825 C C . ASP B 2 29 ? 15.329 -19.294 -16.864 1.00 37.11 30 ASP B C 1
ATOM 826 O O . ASP B 2 29 ? 14.154 -19.633 -17.036 1.00 35.88 30 ASP B O 1
ATOM 831 N N . LYS B 2 30 ? 16.319 -20.177 -16.718 1.00 39.23 31 LYS B N 1
ATOM 832 C CA . LYS B 2 30 ? 16.095 -21.624 -16.701 1.00 40.50 31 LYS B CA 1
ATOM 833 C C . LYS B 2 30 ? 15.137 -22.057 -15.580 1.00 40.42 31 LYS B C 1
ATOM 834 O O . LYS B 2 30 ? 14.419 -23.036 -15.747 1.00 42.54 31 LYS B O 1
ATOM 840 N N . SER B 2 31 ? 15.064 -21.329 -14.452 1.00 34.78 32 SER B N 1
ATOM 841 C CA . SER B 2 31 ? 14.219 -21.772 -13.342 1.00 29.83 32 SER B CA 1
ATOM 842 C C . SER B 2 31 ? 12.772 -21.460 -13.682 1.00 27.69 32 SER B C 1
ATOM 843 O O . SER B 2 31 ? 11.870 -22.277 -13.443 1.00 24.01 32 SER B O 1
ATOM 846 N N . VAL B 2 32 ? 12.609 -20.257 -14.253 1.00 27.88 33 VAL B N 1
ATOM 847 C CA . VAL B 2 32 ? 11.312 -19.774 -14.697 1.00 30.96 33 VAL B CA 1
ATOM 848 C C . VAL B 2 32 ? 10.731 -20.719 -15.756 1.00 32.85 33 VAL B C 1
ATOM 849 O O . VAL B 2 32 ? 9.526 -21.029 -15.730 1.00 33.86 33 VAL B O 1
ATOM 853 N N . ARG B 2 33 ? 11.608 -21.219 -16.637 1.00 33.98 34 ARG B N 1
ATOM 854 C CA . ARG B 2 33 ? 11.140 -22.035 -17.747 1.00 40.49 34 ARG B CA 1
ATOM 855 C C . ARG B 2 33 ? 10.742 -23.393 -17.194 1.00 38.61 34 ARG B C 1
ATOM 856 O O . ARG B 2 33 ? 9.756 -23.974 -17.651 1.00 37.95 34 ARG B O 1
ATOM 864 N N . ALA B 2 34 ? 11.484 -23.860 -16.168 1.00 36.90 35 ALA B N 1
ATOM 865 C CA . ALA B 2 34 ? 11.173 -25.146 -15.538 1.00 35.40 35 ALA B CA 1
ATOM 866 C C . ALA B 2 34 ? 9.772 -25.092 -14.929 1.00 35.06 35 ALA B C 1
ATOM 867 O O . ALA B 2 34 ? 8.995 -26.052 -15.039 1.00 35.12 35 ALA B O 1
ATOM 869 N N . LEU B 2 35 ? 9.466 -23.928 -14.332 1.00 31.73 36 LEU B N 1
ATOM 870 C CA . LEU B 2 35 ? 8.220 -23.650 -13.657 1.00 30.75 36 LEU B CA 1
ATOM 871 C C . LEU B 2 35 ? 7.044 -23.539 -14.624 1.00 30.21 36 LEU B C 1
ATOM 872 O O . LEU B 2 35 ? 5.997 -24.104 -14.341 1.00 31.03 36 LEU B O 1
ATOM 877 N N . GLU B 2 36 ? 7.192 -22.752 -15.695 1.00 31.35 37 GLU B N 1
ATOM 878 C CA . GLU B 2 36 ? 6.146 -22.657 -16.723 1.00 37.24 37 GLU B CA 1
ATOM 879 C C . GLU B 2 36 ? 5.746 -24.059 -17.200 1.00 37.08 37 GLU B C 1
ATOM 880 O O . GLU B 2 36 ? 4.546 -24.364 -17.300 1.00 37.52 37 GLU B O 1
ATOM 886 N N . GLU B 2 37 ? 6.777 -24.903 -17.416 1.00 33.92 38 GLU B N 1
ATOM 887 C CA . GLU B 2 37 ? 6.619 -26.275 -17.865 1.00 36.01 38 GLU B CA 1
ATOM 888 C C . GLU B 2 37 ? 5.740 -27.070 -16.907 1.00 35.13 38 GLU B C 1
ATOM 889 O O . GLU B 2 37 ? 4.748 -27.706 -17.286 1.00 35.15 38 GLU B O 1
ATOM 895 N N . VAL B 2 38 ? 6.121 -26.996 -15.633 1.00 31.91 39 VAL B N 1
ATOM 896 C CA . VAL B 2 38 ? 5.455 -27.766 -14.613 1.00 30.26 39 VAL B CA 1
ATOM 897 C C . VAL B 2 38 ? 4.004 -27.318 -14.483 1.00 29.11 39 VAL B C 1
ATOM 898 O O . VAL B 2 38 ? 3.157 -28.163 -14.178 1.00 28.12 39 VAL B O 1
ATOM 902 N N . MET B 2 39 ? 3.739 -26.005 -14.665 1.00 29.62 40 MET B N 1
ATOM 903 C CA . MET B 2 39 ? 2.385 -25.460 -14.506 1.00 34.37 40 MET B CA 1
ATOM 904 C C . MET B 2 39 ? 1.433 -25.832 -15.670 1.00 41.63 40 MET B C 1
ATOM 905 O O . MET B 2 39 ? 0.215 -25.894 -15.471 1.00 42.60 40 MET B O 1
ATOM 910 N N . ARG B 2 40 ? 1.963 -26.108 -16.872 1.00 42.88 41 ARG B N 1
ATOM 911 C CA . ARG B 2 40 ? 1.136 -26.658 -17.948 1.00 54.04 41 ARG B CA 1
ATOM 912 C C . ARG B 2 40 ? 0.782 -28.135 -17.708 1.00 55.94 41 ARG B C 1
ATOM 913 O O . ARG B 2 40 ? -0.059 -28.688 -18.425 1.00 56.58 41 ARG B O 1
ATOM 921 N N . GLY B 2 41 ? 1.440 -28.771 -16.720 1.00 49.74 42 GLY B N 1
ATOM 922 C CA . GLY B 2 41 ? 1.353 -30.207 -16.489 1.00 46.45 42 GLY B CA 1
ATOM 923 C C . GLY B 2 41 ? 0.764 -30.534 -15.115 1.00 43.61 42 GLY B C 1
ATOM 924 O O . GLY B 2 41 ? -0.184 -29.870 -14.681 1.00 39.94 42 GLY B O 1
ATOM 925 N N . ASP B 2 42 ? 1.346 -31.551 -14.447 1.00 42.90 43 ASP B N 1
ATOM 926 C CA . ASP B 2 42 ? 0.910 -32.061 -13.148 1.00 44.24 43 ASP B CA 1
ATOM 927 C C . ASP B 2 42 ? 1.422 -31.217 -11.963 1.00 40.97 43 ASP B C 1
ATOM 928 O O . ASP B 2 42 ? 1.277 -31.648 -10.823 1.00 37.90 43 ASP B O 1
ATOM 933 N N . LYS B 2 43 ? 2.037 -30.047 -12.233 1.00 38.74 44 LYS B N 1
ATOM 934 C CA . LYS B 2 43 ? 2.347 -29.016 -11.246 1.00 38.62 44 LYS B CA 1
ATOM 935 C C . LYS B 2 43 ? 3.450 -29.468 -10.281 1.00 34.78 44 LYS B C 1
ATOM 936 O O . LYS B 2 43 ? 3.569 -28.956 -9.171 1.00 31.46 44 LYS B O 1
ATOM 942 N N . GLN B 2 44 ? 4.283 -30.423 -10.696 1.00 34.85 45 GLN B N 1
ATOM 943 C CA . GLN B 2 44 ? 5.207 -31.035 -9.754 1.00 35.78 45 GLN B CA 1
ATOM 944 C C . GLN B 2 44 ? 6.634 -30.796 -10.221 1.00 35.26 45 GLN B C 1
ATOM 945 O O . GLN B 2 44 ? 6.887 -30.924 -11.397 1.00 38.70 45 GLN B O 1
ATOM 951 N N . ILE B 2 45 ? 7.553 -30.505 -9.286 1.00 30.87 46 ILE B N 1
ATOM 952 C CA . ILE B 2 45 ? 8.905 -30.129 -9.645 1.00 26.13 46 ILE B CA 1
ATOM 953 C C . ILE B 2 45 ? 9.879 -30.761 -8.657 1.00 26.73 46 ILE B C 1
ATOM 954 O O . ILE B 2 45 ? 9.497 -31.162 -7.535 1.00 28.52 46 ILE B O 1
ATOM 959 N N . LEU B 2 46 ? 11.141 -30.828 -9.091 1.00 25.56 47 LEU B N 1
ATOM 960 C CA . LEU B 2 46 ? 12.207 -31.279 -8.226 1.00 25.11 47 LEU B CA 1
ATOM 961 C C . LEU B 2 46 ? 12.896 -30.053 -7.645 1.00 24.05 47 LEU B C 1
ATOM 962 O O . LEU B 2 46 ? 13.431 -29.226 -8.405 1.00 22.24 47 LEU B O 1
ATOM 967 N N . LEU B 2 47 ? 12.895 -29.982 -6.289 1.00 20.82 48 LEU B N 1
ATOM 968 C CA . LEU B 2 47 ? 13.642 -28.950 -5.590 1.00 18.41 48 LEU B CA 1
ATOM 969 C C . LEU B 2 47 ? 14.947 -29.627 -5.215 1.00 19.25 48 LEU B C 1
ATOM 970 O O . LEU B 2 47 ? 14.953 -30.737 -4.663 1.00 22.06 48 LEU B O 1
ATOM 975 N N . VAL B 2 48 ? 16.067 -28.990 -5.509 1.00 18.51 49 VAL B N 1
ATOM 976 C CA . VAL B 2 48 ? 17.322 -29.545 -5.018 1.00 18.78 49 VAL B CA 1
ATOM 977 C C . VAL B 2 48 ? 18.261 -28.372 -4.761 1.00 19.00 49 VAL B C 1
ATOM 978 O O . VAL B 2 48 ? 18.232 -27.364 -5.496 1.00 20.87 49 VAL B O 1
ATOM 982 N N . THR B 2 49 ? 19.044 -28.478 -3.681 1.00 18.38 50 THR B N 1
ATOM 983 C CA . THR B 2 49 ? 19.858 -27.375 -3.216 1.00 18.00 50 THR B CA 1
ATOM 984 C C . THR B 2 49 ? 21.185 -27.359 -3.970 1.00 20.13 50 THR B C 1
ATOM 985 O O . THR B 2 49 ? 21.727 -28.401 -4.287 1.00 21.22 50 THR B O 1
ATOM 989 N N . GLN B 2 50 ? 21.717 -26.167 -4.231 1.00 22.64 51 GLN B N 1
ATOM 990 C CA . GLN B 2 50 ? 23.022 -26.059 -4.878 1.00 27.42 51 GLN B CA 1
ATOM 991 C C . GLN B 2 50 ? 24.087 -25.991 -3.798 1.00 28.61 51 GLN B C 1
ATOM 992 O O . GLN B 2 50 ? 23.789 -25.518 -2.687 1.00 25.59 51 GLN B O 1
ATOM 998 N N . LYS B 2 51 ? 25.288 -26.481 -4.166 1.00 29.75 52 LYS B N 1
ATOM 999 C CA . LYS B 2 51 ? 26.397 -26.575 -3.235 1.00 30.42 52 LYS B CA 1
ATOM 1000 C C . LYS B 2 51 ? 26.922 -25.195 -2.860 1.00 32.67 52 LYS B C 1
ATOM 1001 O O . LYS B 2 51 ? 27.351 -25.018 -1.730 1.00 32.17 52 LYS B O 1
ATOM 1007 N N . ASN B 2 52 ? 26.883 -24.219 -3.778 1.00 36.26 53 ASN B N 1
ATOM 1008 C CA . ASN B 2 52 ? 27.444 -22.918 -3.438 1.00 40.27 53 ASN B CA 1
ATOM 1009 C C . ASN B 2 52 ? 26.488 -21.807 -3.872 1.00 36.90 53 ASN B C 1
ATOM 1010 O O . ASN B 2 52 ? 26.170 -21.686 -5.051 1.00 35.02 53 ASN B O 1
ATOM 1015 N N . SER B 2 53 ? 26.034 -21.011 -2.889 1.00 36.35 54 SER B N 1
ATOM 1016 C CA . SER B 2 53 ? 25.023 -19.976 -3.073 1.00 34.82 54 SER B CA 1
ATOM 1017 C C . SER B 2 53 ? 25.510 -18.822 -3.949 1.00 36.14 54 SER B C 1
ATOM 1018 O O . SER B 2 53 ? 24.677 -18.146 -4.543 1.00 34.14 54 SER B O 1
ATOM 1021 N N . ALA B 2 54 ? 26.834 -18.580 -4.009 1.00 39.62 55 ALA B N 1
ATOM 1022 C CA . ALA B 2 54 ? 27.420 -17.591 -4.912 1.00 40.78 55 ALA B CA 1
ATOM 1023 C C . ALA B 2 54 ? 27.194 -17.940 -6.395 1.00 41.12 55 ALA B C 1
ATOM 1024 O O . ALA B 2 54 ? 26.944 -17.052 -7.200 1.00 39.46 55 ALA B O 1
ATOM 1026 N N . ASP B 2 55 ? 27.220 -19.230 -6.766 1.00 41.75 56 ASP B N 1
ATOM 1027 C CA . ASP B 2 55 ? 27.143 -19.612 -8.172 1.00 42.11 56 ASP B CA 1
ATOM 1028 C C . ASP B 2 55 ? 25.803 -19.189 -8.768 1.00 40.15 56 ASP B C 1
ATOM 1029 O O . ASP B 2 55 ? 24.776 -19.670 -8.304 1.00 40.26 56 ASP B O 1
ATOM 1034 N N . ASP B 2 56 ? 25.803 -18.385 -9.838 1.00 41.98 57 ASP B N 1
ATOM 1035 C CA . ASP B 2 56 ? 24.554 -17.951 -10.471 1.00 42.95 57 ASP B CA 1
ATOM 1036 C C . ASP B 2 56 ? 24.028 -18.986 -11.456 1.00 42.77 57 ASP B C 1
ATOM 1037 O O . ASP B 2 56 ? 22.831 -19.068 -11.654 1.00 44.63 57 ASP B O 1
ATOM 1042 N N . ASP B 2 57 ? 24.911 -19.753 -12.091 1.00 49.42 58 ASP B N 1
ATOM 1043 C CA . ASP B 2 57 ? 24.465 -20.694 -13.110 1.00 51.74 58 ASP B CA 1
ATOM 1044 C C . ASP B 2 57 ? 25.083 -22.051 -12.789 1.00 54.10 58 ASP B C 1
ATOM 1045 O O . ASP B 2 57 ? 25.934 -22.525 -13.534 1.00 52.81 58 ASP B O 1
ATOM 1050 N N . PRO B 2 58 ? 24.709 -22.709 -11.658 1.00 55.66 59 PRO B N 1
ATOM 1051 C CA . PRO B 2 58 ? 25.401 -23.933 -11.237 1.00 50.63 59 PRO B CA 1
ATOM 1052 C C . PRO B 2 58 ? 25.219 -25.000 -12.313 1.00 50.28 59 PRO B C 1
ATOM 1053 O O . PRO B 2 58 ? 24.194 -25.013 -12.991 1.00 52.63 59 PRO B O 1
ATOM 1057 N N . ALA B 2 59 ? 26.213 -25.876 -12.445 1.00 49.25 60 ALA B N 1
ATOM 1058 C CA . ALA B 2 59 ? 26.140 -27.062 -13.283 1.00 57.22 60 ALA B CA 1
ATOM 1059 C C . ALA B 2 59 ? 25.783 -28.263 -12.417 1.00 62.50 60 ALA B C 1
ATOM 1060 O O . ALA B 2 59 ? 25.872 -28.193 -11.191 1.00 60.73 60 ALA B O 1
ATOM 1062 N N . PRO B 2 60 ? 25.408 -29.405 -13.043 1.00 62.59 61 PRO B N 1
ATOM 1063 C CA . PRO B 2 60 ? 25.017 -30.613 -12.309 1.00 57.66 61 PRO B CA 1
ATOM 1064 C C . PRO B 2 60 ? 25.955 -31.074 -11.201 1.00 56.28 61 PRO B C 1
ATOM 1065 O O . PRO B 2 60 ? 25.492 -31.513 -10.146 1.00 55.36 61 PRO B O 1
ATOM 1069 N N . GLY B 2 61 ? 27.263 -30.965 -11.450 1.00 53.88 62 GLY B N 1
ATOM 1070 C CA . GLY B 2 61 ? 28.267 -31.334 -10.466 1.00 51.66 62 GLY B CA 1
ATOM 1071 C C . GLY B 2 61 ? 28.275 -30.364 -9.287 1.00 51.39 62 GLY B C 1
ATOM 1072 O O . GLY B 2 61 ? 28.902 -30.648 -8.265 1.00 53.38 62 GLY B O 1
ATOM 1073 N N . ASP B 2 62 ? 27.581 -29.223 -9.424 1.00 50.85 63 ASP B N 1
ATOM 1074 C CA . ASP B 2 62 ? 27.604 -28.218 -8.361 1.00 52.89 63 ASP B CA 1
ATOM 1075 C C . ASP B 2 62 ? 26.247 -28.136 -7.654 1.00 44.22 63 ASP B C 1
ATOM 1076 O O . ASP B 2 62 ? 25.928 -27.135 -7.012 1.00 41.79 63 ASP B O 1
ATOM 1081 N N . ILE B 2 63 ? 25.439 -29.175 -7.855 1.00 36.46 64 ILE B N 1
ATOM 1082 C CA . ILE B 2 63 ? 24.161 -29.324 -7.196 1.00 37.69 64 ILE B CA 1
ATOM 1083 C C . ILE B 2 63 ? 24.171 -30.679 -6.510 1.00 39.31 64 ILE B C 1
ATOM 1084 O O . ILE B 2 63 ? 24.684 -31.639 -7.094 1.00 45.17 64 ILE B O 1
ATOM 1089 N N . PHE B 2 64 ? 23.650 -30.713 -5.267 1.00 35.15 65 PHE B N 1
ATOM 1090 C CA . PHE B 2 64 ? 23.515 -31.918 -4.458 1.00 29.87 65 PHE B CA 1
ATOM 1091 C C . PHE B 2 64 ? 22.666 -32.936 -5.205 1.00 29.59 65 PHE B C 1
ATOM 1092 O O . PHE B 2 64 ? 21.966 -32.562 -6.138 1.00 29.21 65 PHE B O 1
ATOM 1100 N N . GLU B 2 65 ? 22.686 -34.192 -4.740 1.00 30.88 66 GLU B N 1
ATOM 1101 C CA . GLU B 2 65 ? 22.163 -35.333 -5.483 1.00 33.96 66 GLU B CA 1
ATOM 1102 C C . GLU B 2 65 ? 20.889 -35.904 -4.845 1.00 31.81 66 GLU B C 1
ATOM 1103 O O . GLU B 2 65 ? 20.393 -36.945 -5.298 1.00 32.85 66 GLU B O 1
ATOM 1109 N N . VAL B 2 66 ? 20.426 -35.262 -3.753 1.00 26.18 67 VAL B N 1
ATOM 1110 C CA . VAL B 2 66 ? 19.182 -35.599 -3.092 1.00 22.76 67 VAL B CA 1
ATOM 1111 C C . VAL B 2 66 ? 18.390 -34.303 -2.985 1.00 20.41 67 VAL B C 1
ATOM 1112 O O . VAL B 2 66 ? 18.928 -33.254 -2.671 1.00 19.19 67 VAL B O 1
ATOM 1116 N N . GLY B 2 67 ? 17.106 -34.393 -3.296 1.00 19.16 68 GLY B N 1
ATOM 1117 C CA . GLY B 2 67 ? 16.259 -33.227 -3.324 1.00 18.63 68 GLY B CA 1
ATOM 1118 C C . GLY B 2 67 ? 14.856 -33.617 -2.887 1.00 17.82 68 GLY B C 1
ATOM 1119 O O . GLY B 2 67 ? 14.654 -34.655 -2.263 1.00 17.60 68 GLY B O 1
ATOM 1120 N N . VAL B 2 68 ? 13.897 -32.775 -3.223 1.00 17.33 69 VAL B N 1
ATOM 1121 C CA . VAL B 2 68 ? 12.563 -33.054 -2.752 1.00 19.32 69 VAL B CA 1
ATOM 1122 C C . VAL B 2 68 ? 11.588 -32.915 -3.919 1.00 21.19 69 VAL B C 1
ATOM 1123 O O . VAL B 2 68 ? 11.613 -31.938 -4.673 1.00 22.80 69 VAL B O 1
ATOM 1127 N N . LEU B 2 69 ? 10.742 -33.924 -4.078 1.00 22.13 70 LEU B N 1
ATOM 1128 C CA . LEU B 2 69 ? 9.669 -33.780 -5.027 1.00 23.19 70 LEU B CA 1
ATOM 1129 C C . LEU B 2 69 ? 8.623 -32.879 -4.383 1.00 23.20 70 LEU B C 1
ATOM 1130 O O . LEU B 2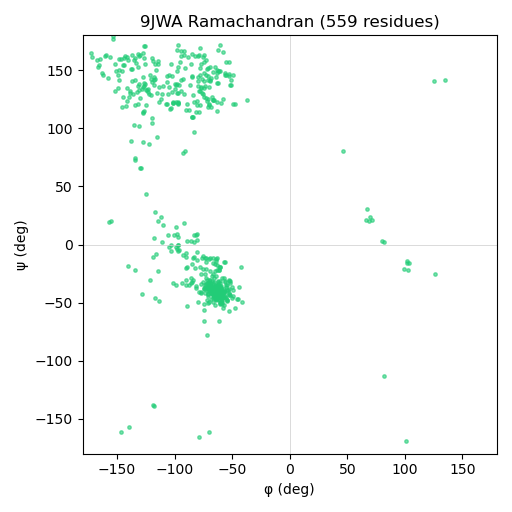 69 ? 8.188 -33.148 -3.278 1.00 24.09 70 LEU B O 1
ATOM 1135 N N . ALA B 2 70 ? 8.178 -31.844 -5.104 1.00 24.36 71 ALA B N 1
ATOM 1136 C CA . ALA B 2 70 ? 7.236 -30.901 -4.543 1.00 22.64 71 ALA B CA 1
ATOM 1137 C C . ALA B 2 70 ? 6.141 -30.615 -5.567 1.00 24.74 71 ALA B C 1
ATOM 1138 O O . ALA B 2 70 ? 6.359 -30.776 -6.767 1.00 27.29 71 ALA B O 1
ATOM 1140 N N . THR B 2 71 ? 5.004 -30.127 -5.055 1.00 23.48 72 THR B N 1
ATOM 1141 C CA . THR B 2 71 ? 3.883 -29.627 -5.824 1.00 23.99 72 THR B CA 1
ATOM 1142 C C . THR B 2 71 ? 3.784 -28.104 -5.656 1.00 22.62 72 THR B C 1
ATOM 1143 O O . THR B 2 71 ? 3.815 -27.576 -4.525 1.00 19.80 72 THR B O 1
ATOM 1147 N N . VAL B 2 72 ? 3.552 -27.412 -6.784 1.00 21.97 73 VAL B N 1
ATOM 1148 C CA . VAL B 2 72 ? 3.262 -25.988 -6.757 1.00 21.54 73 VAL B CA 1
ATOM 1149 C C . VAL B 2 72 ? 1.800 -25.808 -6.361 1.00 21.92 73 VAL B C 1
ATOM 1150 O O . VAL B 2 72 ? 0.915 -26.176 -7.125 1.00 27.37 73 VAL B O 1
ATOM 1154 N N . LEU B 2 73 ? 1.566 -25.221 -5.195 1.00 19.37 74 LEU B N 1
ATOM 1155 C CA . LEU B 2 73 ? 0.232 -24.977 -4.685 1.00 19.09 74 LEU B CA 1
ATOM 1156 C C . LEU B 2 73 ? -0.367 -23.720 -5.289 1.00 20.53 74 LEU B C 1
ATOM 1157 O O . LEU B 2 73 ? -1.582 -23.675 -5.414 1.00 22.89 74 LEU B O 1
ATOM 1162 N N . GLN B 2 74 ? 0.447 -22.683 -5.548 1.00 20.42 75 GLN B N 1
ATOM 1163 C CA . GLN B 2 74 ? -0.059 -21.351 -5.861 1.00 21.88 75 GLN B CA 1
ATOM 1164 C C . GLN B 2 74 ? 1.023 -20.478 -6.505 1.00 21.38 75 GLN B C 1
ATOM 1165 O O . GLN B 2 74 ? 2.194 -20.585 -6.143 1.00 20.18 75 GLN B O 1
ATOM 1171 N N . LEU B 2 75 ? 0.645 -19.563 -7.419 1.00 22.97 76 LEU B N 1
ATOM 1172 C CA . LEU B 2 75 ? 1.624 -18.921 -8.309 1.00 22.45 76 LEU B CA 1
ATOM 1173 C C . LEU B 2 75 ? 1.190 -17.506 -8.669 1.00 22.51 76 LEU B C 1
ATOM 1174 O O . LEU B 2 75 ? 0.050 -17.308 -9.041 1.00 26.41 76 LEU B O 1
ATOM 1179 N N . LEU B 2 76 ? 2.109 -16.540 -8.608 1.00 20.85 77 LEU B N 1
ATOM 1180 C CA . LEU B 2 76 ? 1.847 -15.167 -9.028 1.00 19.47 77 LEU B CA 1
ATOM 1181 C C . LEU B 2 76 ? 3.087 -14.591 -9.714 1.00 19.98 77 LEU B C 1
ATOM 1182 O O . LEU B 2 76 ? 4.152 -14.450 -9.114 1.00 16.97 77 LEU B O 1
ATOM 1187 N N . LYS B 2 77 ? 2.927 -14.218 -10.984 1.00 20.86 78 LYS B N 1
ATOM 1188 C CA . LYS B 2 77 ? 3.979 -13.559 -11.733 1.00 21.15 78 LYS B CA 1
ATOM 1189 C C . LYS B 2 77 ? 3.982 -12.104 -11.273 1.00 19.70 78 LYS B C 1
ATOM 1190 O O . LYS B 2 77 ? 2.952 -11.439 -11.357 1.00 19.40 78 LYS B O 1
ATOM 1196 N N . LEU B 2 78 ? 5.110 -11.610 -10.718 1.00 18.10 79 LEU B N 1
ATOM 1197 C CA . LEU B 2 78 ? 5.122 -10.231 -10.242 1.00 16.42 79 LEU B CA 1
ATOM 1198 C C . LEU B 2 78 ? 5.455 -9.316 -11.420 1.00 16.75 79 LEU B C 1
ATOM 1199 O O . LEU B 2 78 ? 5.942 -9.799 -12.469 1.00 17.36 79 LEU B O 1
ATOM 1204 N N . PRO B 2 79 ? 5.214 -7.983 -11.346 1.00 16.56 80 PRO B N 1
ATOM 1205 C CA . PRO B 2 79 ? 5.383 -7.111 -12.531 1.00 17.52 80 PRO B CA 1
ATOM 1206 C C . PRO B 2 79 ? 6.781 -7.180 -13.139 1.00 19.70 80 PRO B C 1
ATOM 1207 O O . PRO B 2 79 ? 6.894 -7.106 -14.359 1.00 22.51 80 PRO B O 1
ATOM 1211 N N . ASP B 2 80 ? 7.821 -7.409 -12.299 1.00 17.70 81 ASP B N 1
ATOM 1212 C CA . ASP B 2 80 ? 9.186 -7.423 -12.773 1.00 17.65 81 ASP B CA 1
ATOM 1213 C C . ASP B 2 80 ? 9.551 -8.780 -13.366 1.00 17.42 81 ASP B C 1
ATOM 1214 O O . ASP B 2 80 ? 10.689 -8.956 -13.790 1.00 17.06 81 ASP B O 1
ATOM 1219 N N . GLY B 2 81 ? 8.600 -9.733 -13.423 1.00 17.38 82 GLY B N 1
ATOM 1220 C CA . GLY B 2 81 ? 8.935 -11.020 -14.027 1.00 18.20 82 GLY B CA 1
ATOM 1221 C C . GLY B 2 81 ? 9.263 -12.120 -12.995 1.00 18.94 82 GLY B C 1
ATOM 1222 O O . GLY B 2 81 ? 9.139 -13.313 -13.300 1.00 20.39 82 GLY B O 1
ATOM 1223 N N . THR B 2 82 ? 9.637 -11.756 -11.756 1.00 16.94 83 THR B N 1
ATOM 1224 C CA . THR B 2 82 ? 9.906 -12.774 -10.735 1.00 16.48 83 THR B CA 1
ATOM 1225 C C . THR B 2 82 ? 8.619 -13.562 -10.458 1.00 15.93 83 THR B C 1
ATOM 1226 O O . THR B 2 82 ? 7.528 -12.975 -10.340 1.00 15.45 83 THR B O 1
ATOM 1230 N N . VAL B 2 83 ? 8.742 -14.886 -10.297 1.00 16.25 84 VAL B N 1
ATOM 1231 C CA . VAL B 2 83 ? 7.531 -15.655 -10.031 1.00 16.88 84 VAL B CA 1
ATOM 1232 C C . VAL B 2 83 ? 7.464 -16.043 -8.547 1.00 17.03 84 VAL B C 1
ATOM 1233 O O . VAL B 2 83 ? 8.354 -16.726 -8.036 1.00 18.37 84 VAL B O 1
ATOM 1237 N N . LYS B 2 84 ? 6.443 -15.552 -7.831 1.00 15.64 85 LYS B N 1
ATOM 1238 C CA . LYS B 2 84 ? 6.233 -15.896 -6.434 1.00 15.46 85 LYS B CA 1
ATOM 1239 C C . LYS B 2 84 ? 5.485 -17.222 -6.356 1.00 16.04 85 LYS B C 1
ATOM 1240 O O . LYS B 2 84 ? 4.388 -17.333 -6.907 1.00 15.83 85 LYS B O 1
ATOM 1246 N N . VAL B 2 85 ? 6.058 -18.226 -5.674 1.00 16.15 86 VAL B N 1
ATOM 1247 C CA . VAL B 2 85 ? 5.365 -19.508 -5.710 1.00 16.47 86 VAL B CA 1
ATOM 1248 C C . VAL B 2 85 ? 5.349 -20.130 -4.315 1.00 15.78 86 VAL B C 1
ATOM 1249 O O . VAL B 2 85 ? 6.289 -19.976 -3.532 1.00 14.21 86 VAL B O 1
ATOM 1253 N N . LEU B 2 86 ? 4.216 -20.753 -3.974 1.00 15.08 87 LEU B N 1
ATOM 1254 C CA . LEU B 2 86 ? 4.103 -21.469 -2.731 1.00 14.87 87 LEU B CA 1
ATOM 1255 C C . LEU B 2 86 ? 4.217 -22.955 -3.041 1.00 15.85 87 LEU B C 1
ATOM 1256 O O . LEU B 2 86 ? 3.404 -23.484 -3.791 1.00 15.93 87 LEU B O 1
ATOM 1261 N N . VAL B 2 87 ? 5.246 -23.614 -2.501 1.00 15.69 88 VAL B N 1
ATOM 1262 C CA . VAL B 2 87 ? 5.508 -25.001 -2.847 1.00 17.72 88 VAL B CA 1
ATOM 1263 C C . VAL B 2 87 ? 5.374 -25.895 -1.619 1.00 19.00 88 VAL B C 1
ATOM 1264 O O . VAL B 2 87 ? 5.652 -25.512 -0.479 1.00 19.08 88 VAL B O 1
ATOM 1268 N N . GLU B 2 88 ? 5.088 -27.158 -1.898 1.00 20.17 89 GLU B N 1
ATOM 1269 C CA . GLU B 2 88 ? 4.913 -28.122 -0.834 1.00 21.05 89 GLU B CA 1
ATOM 1270 C C . GLU B 2 88 ? 5.824 -29.312 -1.123 1.00 19.82 89 GLU B C 1
ATOM 1271 O O . GLU B 2 88 ? 5.596 -30.029 -2.089 1.00 19.95 89 GLU B O 1
ATOM 1277 N N . GLY B 2 89 ? 6.842 -29.518 -0.279 1.00 19.03 90 GLY B N 1
ATOM 1278 C CA . GLY B 2 89 ? 7.596 -30.759 -0.360 1.00 18.93 90 GLY B CA 1
ATOM 1279 C C . GLY B 2 89 ? 6.719 -31.984 -0.069 1.00 19.41 90 GLY B C 1
ATOM 1280 O O . GLY B 2 89 ? 5.915 -31.965 0.847 1.00 18.33 90 GLY B O 1
ATOM 1281 N N . LYS B 2 90 ? 6.907 -33.058 -0.838 1.00 21.27 91 LYS B N 1
ATOM 1282 C CA . LYS B 2 90 ? 6.112 -34.271 -0.734 1.00 22.61 91 LYS B CA 1
ATOM 1283 C C . LYS B 2 90 ? 7.026 -35.416 -0.318 1.00 22.98 91 LYS B C 1
ATOM 1284 O O . LYS B 2 90 ? 6.664 -36.184 0.572 1.00 25.69 91 LYS B O 1
ATOM 1290 N N . ALA B 2 91 ? 8.199 -35.545 -0.955 1.00 20.44 92 ALA B N 1
ATOM 1291 C CA . ALA B 2 91 ? 9.037 -36.702 -0.671 1.00 20.12 92 ALA B CA 1
ATOM 1292 C C . ALA B 2 91 ? 10.474 -36.484 -1.134 1.00 19.55 92 ALA B C 1
ATOM 1293 O O . ALA B 2 91 ? 10.760 -35.824 -2.145 1.00 19.20 92 ALA B O 1
ATOM 1295 N N . ARG B 2 92 ? 11.385 -37.061 -0.354 1.00 19.96 93 ARG B N 1
ATOM 1296 C CA . ARG B 2 92 ? 12.791 -37.140 -0.687 1.00 20.44 93 ARG B CA 1
ATOM 1297 C C . ARG B 2 92 ? 12.893 -37.823 -2.035 1.00 23.10 93 ARG B C 1
ATOM 1298 O O . ARG B 2 92 ? 12.113 -38.718 -2.368 1.00 24.67 93 ARG B O 1
ATOM 1306 N N . ALA B 2 93 ? 13.887 -37.388 -2.804 1.00 24.80 94 ALA B N 1
ATOM 1307 C CA . ALA B 2 93 ? 14.106 -37.914 -4.138 1.00 24.30 94 ALA B CA 1
ATOM 1308 C C . ALA B 2 93 ? 15.607 -37.952 -4.396 1.00 25.28 94 ALA B C 1
ATOM 1309 O O . ALA B 2 93 ? 16.297 -36.946 -4.224 1.00 23.68 94 ALA B O 1
ATOM 1311 N N . ALA B 2 94 ? 16.100 -39.139 -4.791 1.00 29.87 95 ALA B N 1
ATOM 1312 C CA . ALA B 2 94 ? 17.452 -39.307 -5.325 1.00 35.39 95 ALA B CA 1
ATOM 1313 C C . ALA B 2 94 ? 17.536 -38.817 -6.784 1.00 39.18 95 ALA B C 1
ATOM 1314 O O . ALA B 2 94 ? 16.642 -39.077 -7.589 1.00 41.05 95 ALA B O 1
ATOM 1316 N N . VAL B 2 95 ? 18.584 -38.048 -7.122 1.00 42.86 96 VAL B N 1
ATOM 1317 C CA . VAL B 2 95 ? 18.780 -37.601 -8.494 1.00 48.17 96 VAL B CA 1
ATOM 1318 C C . VAL B 2 95 ? 19.638 -38.635 -9.227 1.00 56.79 96 VAL B C 1
ATOM 1319 O O . VAL B 2 95 ? 20.827 -38.752 -8.899 1.00 58.90 96 VAL B O 1
ATOM 1323 N N . VAL B 2 96 ? 19.082 -39.306 -10.259 1.00 57.50 97 VAL B N 1
ATOM 1324 C CA . VAL B 2 96 ? 19.842 -40.295 -11.031 1.00 54.67 97 VAL B CA 1
ATOM 1325 C C . VAL B 2 96 ? 20.842 -39.583 -11.956 1.00 51.81 97 VAL B C 1
ATOM 1326 O O . VAL B 2 96 ? 22.046 -39.860 -11.925 1.00 50.14 97 VAL B O 1
ATOM 1330 N N . SER B 2 97 ? 20.336 -38.607 -12.723 1.00 52.21 98 SER B N 1
ATOM 1331 C CA . SER B 2 97 ? 21.156 -37.729 -13.543 1.00 56.12 98 SER B CA 1
ATOM 1332 C C . SER B 2 97 ? 20.266 -36.628 -14.124 1.00 56.63 98 SER B C 1
ATOM 1333 O O . SER B 2 97 ? 19.037 -36.768 -14.145 1.00 51.04 98 SER B O 1
ATOM 1336 N N . PHE B 2 98 ? 20.917 -35.569 -14.635 1.00 63.32 99 PHE B N 1
ATOM 1337 C CA . PHE B 2 98 ? 20.279 -34.520 -15.416 1.00 64.85 99 PHE B CA 1
ATOM 1338 C C . PHE B 2 98 ? 20.246 -34.922 -16.885 1.00 63.60 99 PHE B C 1
ATOM 1339 O O . PHE B 2 98 ? 21.237 -35.424 -17.415 1.00 63.78 99 PHE B O 1
ATOM 1347 N N . THR B 2 99 ? 19.099 -34.675 -17.526 1.00 63.58 100 THR B N 1
ATOM 1348 C CA . THR B 2 99 ? 18.998 -34.873 -18.965 1.00 62.37 100 THR B CA 1
ATOM 1349 C C . THR B 2 99 ? 19.827 -33.807 -19.691 1.00 69.03 100 THR B C 1
ATOM 1350 O O . THR B 2 99 ? 20.709 -33.172 -19.095 1.00 56.56 100 THR B O 1
ATOM 1354 N N . ASP B 2 100 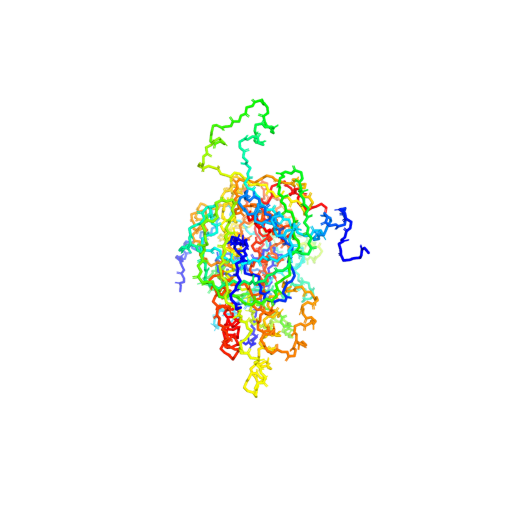? 19.508 -33.646 -20.987 1.00 80.36 101 ASP B N 1
ATOM 1355 C CA . ASP B 2 100 ? 20.320 -32.978 -21.997 1.00 89.82 101 ASP B CA 1
ATOM 1356 C C . ASP B 2 100 ? 19.752 -31.590 -22.277 1.00 85.33 101 ASP B C 1
ATOM 1357 O O . ASP B 2 100 ? 20.283 -30.863 -23.118 1.00 82.92 101 ASP B O 1
ATOM 1362 N N . GLN B 2 101 ? 18.651 -31.286 -21.575 1.00 78.23 102 GLN B N 1
ATOM 1363 C CA . GLN B 2 101 ? 17.802 -30.145 -21.835 1.00 68.29 102 GLN B CA 1
ATOM 1364 C C . GLN B 2 101 ? 18.585 -28.900 -21.438 1.00 69.27 102 GLN B C 1
ATOM 1365 O O . GLN B 2 101 ? 19.281 -28.908 -20.430 1.00 65.24 102 GLN B O 1
ATOM 1371 N N . GLU B 2 102 ? 18.531 -27.872 -22.292 1.00 74.86 103 GLU B N 1
ATOM 1372 C CA . GLU B 2 102 ? 19.315 -26.653 -22.132 1.00 76.76 103 GLU B CA 1
ATOM 1373 C C . GLU B 2 102 ? 18.361 -25.478 -21.986 1.00 62.69 103 GLU B C 1
ATOM 1374 O O . GLU B 2 102 ? 18.778 -24.381 -21.633 1.00 59.96 103 GLU B O 1
ATOM 1380 N N . SER B 2 103 ? 17.080 -25.744 -22.246 1.00 56.45 104 SER B N 1
ATOM 1381 C CA . SER B 2 103 ? 16.039 -24.787 -21.940 1.00 58.46 104 SER B CA 1
ATOM 1382 C C . SER B 2 103 ? 15.906 -24.675 -20.419 1.00 59.52 104 SER B C 1
ATOM 1383 O O . SER B 2 103 ? 15.688 -23.580 -19.901 1.00 59.80 104 SER B O 1
ATOM 1386 N N . TYR B 2 104 ? 16.113 -25.800 -19.711 1.00 60.12 105 TYR B N 1
ATOM 1387 C CA . TYR B 2 104 ? 15.946 -25.862 -18.266 1.00 56.67 105 TYR B CA 1
ATOM 1388 C C . TYR B 2 104 ? 16.544 -27.162 -17.739 1.00 62.66 105 TYR B C 1
ATOM 1389 O O . TYR B 2 104 ? 16.718 -28.116 -18.497 1.00 68.20 105 TYR B O 1
ATOM 1398 N N . TYR B 2 105 ? 16.869 -27.176 -16.437 1.00 58.19 106 TYR B N 1
ATOM 1399 C CA . TYR B 2 105 ? 17.342 -28.396 -15.812 1.00 52.79 106 TYR B CA 1
ATOM 1400 C C . TYR B 2 105 ? 16.196 -29.405 -15.722 1.00 45.46 106 TYR B C 1
ATOM 1401 O O . TYR B 2 105 ? 15.030 -29.077 -15.447 1.00 37.25 106 TYR B O 1
ATOM 1410 N N . GLU B 2 106 ? 16.557 -30.664 -15.970 1.00 45.81 107 GLU B N 1
ATOM 1411 C CA . GLU B 2 106 ? 15.610 -31.764 -15.943 1.00 48.06 107 GLU B CA 1
ATOM 1412 C C . GLU B 2 106 ? 16.364 -32.979 -15.425 1.00 46.59 107 GLU B C 1
ATOM 1413 O O . GLU B 2 106 ? 17.594 -33.055 -15.536 1.00 49.71 107 GLU B O 1
ATOM 1419 N N . ALA B 2 107 ? 15.637 -33.859 -14.737 1.00 46.59 108 ALA B N 1
ATOM 1420 C CA . ALA B 2 107 ? 16.321 -34.959 -14.078 1.00 45.50 108 ALA B CA 1
ATOM 1421 C C . ALA B 2 107 ? 15.393 -36.159 -13.962 1.00 47.03 108 ALA B C 1
ATOM 1422 O O . ALA B 2 107 ? 14.154 -36.036 -13.990 1.00 45.55 108 ALA B O 1
ATOM 1424 N N . GLN B 2 108 ? 16.038 -37.320 -13.872 1.00 47.00 109 GLN B N 1
ATOM 1425 C CA . GLN B 2 108 ? 15.364 -38.547 -13.504 1.00 51.57 109 GLN B CA 1
ATOM 1426 C C . GLN B 2 108 ? 15.606 -38.802 -12.008 1.00 46.47 109 GLN B C 1
ATOM 1427 O O . GLN B 2 108 ? 16.716 -38.601 -11.520 1.00 39.42 109 GLN B O 1
ATOM 1433 N N . ILE B 2 109 ? 14.544 -39.216 -11.298 1.00 47.57 110 ILE B N 1
ATOM 1434 C CA . ILE B 2 109 ? 14.544 -39.273 -9.843 1.00 45.84 110 ILE B CA 1
ATOM 1435 C C . ILE B 2 109 ? 14.001 -40.619 -9.371 1.00 49.26 110 ILE B C 1
ATOM 1436 O O . ILE B 2 109 ? 13.018 -41.124 -9.926 1.00 54.65 110 ILE B O 1
ATOM 1441 N N . GLY B 2 110 ? 14.684 -41.197 -8.370 1.00 45.09 111 GLY B N 1
ATOM 1442 C CA . GLY B 2 110 ? 14.255 -42.402 -7.685 1.00 42.92 111 GLY B CA 1
ATOM 1443 C C . GLY B 2 110 ? 13.543 -42.096 -6.365 1.00 43.36 111 GLY B C 1
ATOM 1444 O O . GLY B 2 110 ? 13.834 -41.111 -5.681 1.00 36.17 111 GLY B O 1
ATOM 1445 N N . GLU B 2 111 ? 12.599 -42.979 -6.012 1.00 46.26 112 GLU B N 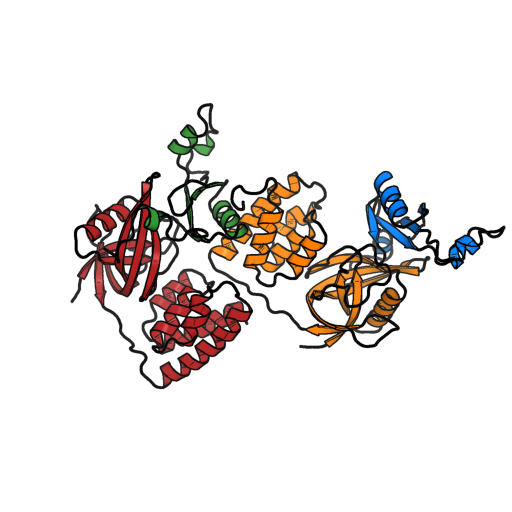1
ATOM 1446 C CA . GLU B 2 111 ? 11.983 -42.984 -4.701 1.00 53.23 112 GLU B CA 1
ATOM 1447 C C . GLU B 2 111 ? 13.033 -43.427 -3.683 1.00 55.07 112 GLU B C 1
ATOM 1448 O O . GLU B 2 111 ? 13.978 -44.157 -4.030 1.00 54.62 112 GLU B O 1
ATOM 1454 N N . VAL B 2 112 ? 12.851 -42.970 -2.433 1.00 48.00 113 VAL B N 1
ATOM 1455 C CA . VAL B 2 112 ? 13.720 -43.362 -1.331 1.00 51.63 113 VAL B CA 1
ATOM 1456 C C . VAL B 2 112 ? 12.906 -44.127 -0.274 1.00 54.36 113 VAL B C 1
ATOM 1457 O O . VAL B 2 112 ? 11.730 -43.842 -0.030 1.00 54.27 113 VAL B O 1
ATOM 1461 N N . SER B 2 113 ? 13.545 -45.149 0.304 1.00 51.65 114 SER B N 1
ATOM 1462 C CA . SER B 2 113 ? 13.044 -45.886 1.453 1.00 48.02 114 SER B CA 1
ATOM 1463 C C . SER B 2 113 ? 13.785 -45.416 2.708 1.00 45.95 114 SER B C 1
ATOM 1464 O O . SER B 2 113 ? 14.976 -45.093 2.657 1.00 40.72 114 SER B O 1
ATOM 1467 N N . GLU B 2 114 ? 13.054 -45.386 3.823 1.00 49.94 115 GLU B N 1
ATOM 1468 C CA . GLU B 2 114 ? 13.540 -44.811 5.067 1.00 48.31 115 GLU B CA 1
ATOM 1469 C C . GLU B 2 114 ? 13.515 -45.897 6.130 1.00 47.47 115 GLU B C 1
ATOM 1470 O O . GLU B 2 114 ? 12.500 -46.558 6.329 1.00 56.75 115 GLU B O 1
ATOM 1476 N N . ASP B 2 115 ? 14.638 -46.085 6.817 1.00 43.43 116 ASP B N 1
ATOM 1477 C CA . ASP B 2 115 ? 14.616 -46.961 7.973 1.00 46.09 116 ASP B CA 1
ATOM 1478 C C . ASP B 2 115 ? 13.805 -46.256 9.059 1.00 52.24 116 ASP B C 1
ATOM 1479 O O . ASP B 2 115 ? 14.169 -45.152 9.472 1.00 51.45 116 ASP B O 1
ATOM 1484 N N . ASP B 2 116 ? 12.710 -46.903 9.489 1.00 59.75 117 ASP B N 1
ATOM 1485 C CA . ASP B 2 116 ? 11.772 -46.330 10.435 1.00 64.28 117 ASP B CA 1
ATOM 1486 C C . ASP B 2 116 ? 11.519 -47.327 11.556 1.00 66.72 117 ASP B C 1
ATOM 1487 O O . ASP B 2 116 ? 11.783 -48.512 11.403 1.00 80.45 117 ASP B O 1
ATOM 1492 N N . GLY B 2 117 ? 10.973 -46.841 12.667 1.00 70.60 118 GLY B N 1
ATOM 1493 C CA . GLY B 2 117 ? 10.376 -47.747 13.629 1.00 70.96 118 GLY B CA 1
ATOM 1494 C C . GLY B 2 117 ? 11.280 -48.015 14.829 1.00 59.59 118 GLY B C 1
ATOM 1495 O O . GLY B 2 117 ? 12.399 -47.520 14.910 1.00 63.52 118 GLY B O 1
ATOM 1496 N N . ALA B 2 118 ? 10.844 -49.008 15.598 1.00 53.36 119 ALA B N 1
ATOM 1497 C CA . ALA B 2 118 ? 10.144 -48.711 16.835 1.00 60.56 119 ALA B CA 1
ATOM 1498 C C . ALA B 2 118 ? 10.756 -49.366 18.075 1.00 56.33 119 ALA B C 1
ATOM 1499 O O . ALA B 2 118 ? 10.028 -49.876 18.933 1.00 61.93 119 ALA B O 1
ATOM 1501 N N . GLY B 2 119 ? 12.083 -49.340 18.204 1.00 52.17 120 GLY B N 1
ATOM 1502 C CA . GLY B 2 119 ? 12.662 -49.815 19.449 1.00 46.86 120 GLY B CA 1
ATOM 1503 C C . GLY B 2 119 ? 12.507 -48.739 20.525 1.00 51.29 120 GLY B C 1
ATOM 1504 O O . GLY B 2 119 ? 12.151 -47.594 20.205 1.00 43.71 120 GLY B O 1
ATOM 1505 N N . PRO B 2 120 ? 12.784 -49.069 21.818 1.00 51.95 121 PRO B N 1
ATOM 1506 C CA . PRO B 2 120 ? 12.934 -48.046 22.860 1.00 60.88 121 PRO B CA 1
ATOM 1507 C C . PRO B 2 120 ? 13.750 -46.819 22.422 1.00 69.30 121 PRO B C 1
ATOM 1508 O O . PRO B 2 120 ? 13.581 -45.749 22.996 1.00 69.35 121 PRO B O 1
ATOM 1512 N N . GLU B 2 121 ? 14.555 -46.971 21.350 1.00 61.74 122 GLU B N 1
ATOM 1513 C CA . GLU B 2 121 ? 15.448 -45.939 20.850 1.00 54.33 122 GLU B CA 1
ATOM 1514 C C . GLU B 2 121 ? 14.674 -44.845 20.127 1.00 45.77 122 GLU B C 1
ATOM 1515 O O . GLU B 2 121 ? 14.730 -43.684 20.538 1.00 44.28 122 GLU B O 1
ATOM 1521 N N . ALA B 2 122 ? 14.055 -45.200 18.990 1.00 36.74 123 ALA B N 1
ATOM 1522 C CA . ALA B 2 122 ? 13.229 -44.247 18.254 1.00 40.09 123 ALA B CA 1
ATOM 1523 C C . ALA B 2 122 ? 12.332 -43.463 19.217 1.00 41.72 123 ALA B C 1
ATOM 1524 O O . ALA B 2 122 ? 12.158 -42.250 19.084 1.00 43.00 123 ALA B O 1
ATOM 1526 N N . GLU B 2 123 ? 11.864 -44.174 20.250 1.00 38.81 124 GLU B N 1
ATOM 1527 C CA . GLU B 2 123 ? 10.849 -43.676 21.152 1.00 39.50 124 GLU B CA 1
ATOM 1528 C C . GLU B 2 123 ? 11.467 -42.628 22.081 1.00 33.73 124 GLU B C 1
ATOM 1529 O O . GLU B 2 123 ? 10.998 -41.486 22.146 1.00 36.01 124 GLU B O 1
ATOM 1535 N N . ALA B 2 124 ? 12.531 -43.025 22.791 1.00 26.57 125 ALA B N 1
ATOM 1536 C CA . ALA B 2 124 ? 13.250 -42.123 23.667 1.00 24.35 125 ALA B CA 1
ATOM 1537 C C . ALA B 2 124 ? 13.820 -40.914 22.911 1.00 22.00 125 ALA B C 1
ATOM 1538 O O . ALA B 2 124 ? 13.790 -39.785 23.453 1.00 20.85 125 ALA B O 1
ATOM 1540 N N . LEU B 2 125 ? 14.303 -41.132 21.673 1.00 18.90 126 LEU B N 1
ATOM 1541 C CA . LEU B 2 125 ? 14.823 -40.033 20.869 1.00 17.40 126 LEU B CA 1
ATOM 1542 C C . LEU B 2 125 ? 13.736 -39.008 20.505 1.00 16.86 126 LEU B C 1
ATOM 1543 O O . LEU B 2 125 ? 13.996 -37.800 20.548 1.00 17.72 126 LEU B O 1
ATOM 1548 N N . SER B 2 126 ? 12.541 -39.461 20.140 1.00 16.40 127 SER B N 1
ATOM 1549 C CA . SER B 2 126 ? 11.476 -38.516 19.796 1.00 17.85 127 SER B CA 1
ATOM 1550 C C . SER B 2 126 ? 11.168 -37.598 20.986 1.00 16.76 127 SER B C 1
ATOM 1551 O O . SER B 2 126 ? 11.128 -36.369 20.847 1.00 16.24 127 SER B O 1
ATOM 1554 N N . ARG B 2 127 ? 10.961 -38.241 22.146 1.00 15.54 128 ARG B N 1
ATOM 1555 C CA . ARG B 2 127 ? 10.605 -37.479 23.317 1.00 16.61 128 ARG B CA 1
ATOM 1556 C C . ARG B 2 127 ? 11.790 -36.580 23.677 1.00 15.48 128 ARG B C 1
ATOM 1557 O O . ARG B 2 127 ? 11.613 -35.427 24.082 1.00 14.87 128 ARG B O 1
ATOM 1565 N N . ALA B 2 128 ? 13.010 -37.086 23.489 1.00 14.35 129 ALA B N 1
ATOM 1566 C CA . ALA B 2 128 ? 14.128 -36.252 23.908 1.00 13.87 129 ALA B CA 1
ATOM 1567 C C . ALA B 2 128 ? 14.217 -35.035 22.990 1.00 13.20 129 ALA B C 1
ATOM 1568 O O . ALA B 2 128 ? 14.523 -33.940 23.456 1.00 13.17 129 ALA B O 1
ATOM 1570 N N . VAL B 2 129 ? 13.904 -35.230 21.701 1.00 12.58 130 VAL B N 1
ATOM 1571 C CA . VAL B 2 129 ? 14.145 -34.184 20.714 1.00 12.69 130 VAL B CA 1
ATOM 1572 C C . VAL B 2 129 ? 13.109 -33.084 20.910 1.00 12.78 130 VAL B C 1
ATOM 1573 O O . VAL B 2 129 ? 13.455 -31.903 20.923 1.00 12.43 130 VAL B O 1
ATOM 1577 N N . VAL B 2 130 ? 11.871 -33.499 21.216 1.00 13.43 131 VAL B N 1
ATOM 1578 C CA . VAL B 2 130 ? 10.804 -32.577 21.562 1.00 14.47 131 VAL B CA 1
ATOM 1579 C C . VAL B 2 130 ? 11.217 -31.767 22.789 1.00 15.58 131 VAL B C 1
ATOM 1580 O O . VAL B 2 130 ? 11.119 -30.517 22.781 1.00 15.64 131 VAL B O 1
ATOM 1584 N N . GLU B 2 131 ? 11.713 -32.460 23.814 1.00 16.00 132 GLU B N 1
ATOM 1585 C CA . GLU B 2 131 ? 12.045 -31.729 25.021 1.00 19.61 132 GLU B CA 1
ATOM 1586 C C . GLU B 2 131 ? 13.150 -30.716 24.722 1.00 19.45 132 GLU B C 1
ATOM 1587 O O . GLU B 2 131 ? 13.089 -29.582 25.195 1.00 18.55 132 GLU B O 1
ATOM 1593 N N . GLN B 2 132 ? 14.162 -31.154 23.959 1.00 19.50 133 GLN B N 1
ATOM 1594 C CA . GLN B 2 132 ? 15.298 -30.309 23.631 1.00 20.21 133 GLN B CA 1
ATOM 1595 C C . GLN B 2 132 ? 14.814 -29.109 22.798 1.00 18.46 133 GLN B C 1
ATOM 1596 O O . GLN B 2 132 ? 15.304 -27.986 22.962 1.00 16.82 133 GLN B O 1
ATOM 1602 N N . PHE B 2 133 ? 13.843 -29.358 21.906 1.00 17.19 134 PHE B N 1
ATOM 1603 C CA . PHE B 2 133 ? 13.348 -28.339 20.994 1.00 16.80 134 PHE B CA 1
ATOM 1604 C C . PHE B 2 133 ? 12.723 -27.216 21.822 1.00 18.06 134 PHE B C 1
ATOM 1605 O O . PHE B 2 133 ? 12.956 -26.030 21.557 1.00 18.51 134 PHE B O 1
ATOM 1613 N N . GLU B 2 134 ? 11.943 -27.601 22.842 1.00 20.00 135 GLU B N 1
ATOM 1614 C CA . GLU B 2 134 ? 11.338 -26.648 23.774 1.00 21.81 135 GLU B CA 1
ATOM 1615 C C . GLU B 2 134 ? 12.386 -25.705 24.373 1.00 20.25 135 GLU B C 1
ATOM 1616 O O . GLU B 2 134 ? 12.149 -24.513 24.489 1.00 20.63 135 GLU B O 1
ATOM 1622 N N . ASN B 2 135 ? 13.547 -26.229 24.743 1.00 20.53 136 ASN B N 1
ATOM 1623 C CA . ASN B 2 135 ? 14.643 -25.399 25.254 1.00 22.24 136 ASN B CA 1
ATOM 1624 C C . ASN B 2 135 ? 15.251 -24.556 24.122 1.00 20.83 136 ASN B C 1
ATOM 1625 O O . ASN B 2 135 ? 15.509 -23.362 24.289 1.00 20.53 136 ASN B O 1
ATOM 1630 N N . TYR B 2 136 ? 15.443 -25.188 22.950 1.00 19.25 137 TYR B N 1
ATOM 1631 C CA . TYR B 2 136 ? 16.187 -24.580 21.860 1.00 17.82 137 TYR B CA 1
ATOM 1632 C C . TYR B 2 136 ? 15.487 -23.301 21.419 1.00 18.61 137 TYR B C 1
ATOM 1633 O O . TYR B 2 136 ? 16.152 -22.322 21.128 1.00 19.64 137 TYR B O 1
ATOM 1642 N N . VAL B 2 137 ? 14.163 -23.301 21.366 1.00 18.44 138 VAL B N 1
ATOM 1643 C CA . VAL B 2 137 ? 13.493 -22.131 20.846 1.00 21.42 138 VAL B CA 1
ATOM 1644 C C . VAL B 2 137 ? 13.548 -20.949 21.817 1.00 23.39 138 VAL B C 1
ATOM 1645 O O . VAL B 2 137 ? 13.172 -19.847 21.430 1.00 24.04 138 VAL B O 1
ATOM 1649 N N . LYS B 2 138 ? 13.891 -21.179 23.098 1.00 24.94 139 LYS B N 1
ATOM 1650 C CA . LYS B 2 138 ? 14.096 -20.060 24.013 1.00 25.14 139 LYS B CA 1
ATOM 1651 C C . LYS B 2 138 ? 15.373 -19.326 23.586 1.00 27.31 139 LYS B C 1
ATOM 1652 O O . LYS B 2 138 ? 15.492 -18.102 23.734 1.00 27.97 139 LYS B O 1
ATOM 1658 N N . LEU B 2 139 ? 16.325 -20.074 23.009 1.00 26.38 140 LEU B N 1
ATOM 1659 C CA . LEU B 2 139 ? 17.598 -19.496 22.598 1.00 28.46 140 LEU B CA 1
ATOM 1660 C C . LEU B 2 139 ? 17.520 -18.998 21.160 1.00 30.45 140 LEU B C 1
ATOM 1661 O O . LEU B 2 139 ? 18.455 -18.359 20.697 1.00 37.13 140 LEU B O 1
ATOM 1666 N N . ASN B 2 140 ? 16.415 -19.286 20.458 1.00 34.32 141 ASN B N 1
ATOM 1667 C CA . ASN B 2 140 ? 16.257 -18.899 19.053 1.00 37.94 141 ASN B CA 1
ATOM 1668 C C . ASN B 2 140 ? 14.838 -18.376 18.852 1.00 42.77 141 ASN B C 1
ATOM 1669 O O . ASN B 2 140 ? 13.931 -19.159 18.533 1.00 40.60 141 ASN B O 1
ATOM 1674 N N . LYS B 2 141 ? 14.649 -17.061 19.064 1.00 42.39 142 LYS B N 1
ATOM 1675 C CA . LYS B 2 141 ? 13.314 -16.511 19.243 1.00 48.02 142 LYS B CA 1
ATOM 1676 C C . LYS B 2 141 ? 12.591 -16.293 17.911 1.00 47.56 142 LYS B C 1
ATOM 1677 O O . LYS B 2 141 ? 11.500 -15.725 17.887 1.00 42.66 142 LYS B O 1
ATOM 1683 N N . LYS B 2 142 ? 13.177 -16.803 16.818 1.00 46.30 143 LYS B N 1
ATOM 1684 C CA . LYS B 2 142 ? 12.605 -16.594 15.494 1.00 42.79 143 LYS B CA 1
ATOM 1685 C C . LYS B 2 142 ? 11.769 -17.782 15.017 1.00 32.98 143 LYS B C 1
ATOM 1686 O O . LYS B 2 142 ? 11.127 -17.687 13.983 1.00 40.89 143 LYS B O 1
ATOM 1692 N N . VAL B 2 143 ? 11.711 -18.870 15.785 1.00 24.10 144 VAL B N 1
ATOM 1693 C CA . VAL B 2 143 ? 10.778 -19.951 15.488 1.00 18.30 144 VAL B CA 1
ATOM 1694 C C . VAL B 2 143 ? 9.345 -19.458 15.684 1.00 16.22 144 VAL B C 1
ATOM 1695 O O . VAL B 2 143 ? 9.029 -18.808 16.652 1.00 14.95 144 VAL B O 1
ATOM 1699 N N . PRO B 2 144 ? 8.469 -19.562 14.660 1.00 15.21 145 PRO B N 1
ATOM 1700 C CA . PRO B 2 144 ? 7.101 -19.065 14.769 1.00 14.20 145 PRO B CA 1
ATOM 1701 C C . PRO B 2 144 ? 6.371 -19.824 15.849 1.00 13.85 145 PRO B C 1
ATOM 1702 O O . PRO B 2 144 ? 6.571 -21.049 16.000 1.00 13.39 145 PRO B O 1
ATOM 1706 N N . PRO B 2 145 ? 5.430 -19.135 16.551 1.00 13.81 146 PRO B N 1
ATOM 1707 C CA . PRO B 2 145 ? 4.687 -19.781 17.640 1.00 14.14 146 PRO B CA 1
ATOM 1708 C C . PRO B 2 145 ? 3.805 -20.944 17.144 1.00 14.12 146 PRO B C 1
ATOM 1709 O O . PRO B 2 145 ? 3.550 -21.899 17.882 1.00 14.43 146 PRO B O 1
ATOM 1713 N N . GLU B 2 146 ? 3.360 -20.894 15.875 1.00 13.67 147 GLU B N 1
ATOM 1714 C CA . GLU B 2 146 ? 2.602 -22.011 15.318 1.00 13.52 147 GLU B CA 1
ATOM 1715 C C . GLU B 2 146 ? 3.410 -23.316 15.427 1.00 13.16 147 GLU B C 1
ATOM 1716 O O . GLU B 2 146 ? 2.909 -24.349 15.886 1.00 12.98 147 GLU B O 1
ATOM 1722 N N . ALA B 2 147 ? 4.698 -23.233 15.096 1.00 13.00 148 ALA B N 1
ATOM 1723 C CA . ALA B 2 147 ? 5.546 -24.415 15.059 1.00 13.73 148 ALA B CA 1
ATOM 1724 C C . ALA B 2 147 ? 5.833 -24.881 16.491 1.00 15.26 148 ALA B C 1
ATOM 1725 O O . ALA B 2 147 ? 5.927 -26.097 16.747 1.00 15.10 148 ALA B O 1
ATOM 1727 N N . LEU B 2 148 ? 5.839 -23.933 17.444 1.00 16.84 149 LEU B N 1
ATOM 1728 C CA . LEU B 2 148 ? 6.084 -24.333 18.830 1.00 20.05 149 LEU B CA 1
ATOM 1729 C C . LEU B 2 148 ? 4.887 -25.153 19.300 1.00 20.05 149 LEU B C 1
ATOM 1730 O O . LEU B 2 148 ? 5.069 -26.111 20.040 1.00 20.16 149 LEU B O 1
ATOM 1735 N N . ALA B 2 149 ? 3.665 -24.800 18.838 1.00 18.32 150 ALA B N 1
ATOM 1736 C CA . ALA B 2 149 ? 2.478 -25.574 19.220 1.00 17.99 150 ALA B CA 1
ATOM 1737 C C . ALA B 2 149 ? 2.390 -26.882 18.440 1.00 17.38 150 ALA B C 1
ATOM 1738 O O . ALA B 2 149 ? 2.113 -27.899 19.023 1.00 18.34 150 ALA B O 1
ATOM 1740 N N . SER B 2 150 ? 2.700 -26.893 17.148 1.00 16.62 151 SER B N 1
ATOM 1741 C CA . SER B 2 150 ? 2.382 -28.086 16.400 1.00 16.66 151 SER B CA 1
ATOM 1742 C C . SER B 2 150 ? 3.483 -29.154 16.495 1.00 17.15 151 SER B C 1
ATOM 1743 O O . SER B 2 150 ? 3.195 -30.356 16.451 1.00 17.82 151 SER B O 1
ATOM 1746 N N . ILE B 2 151 ? 4.755 -28.749 16.601 1.00 16.94 152 ILE B N 1
ATOM 1747 C CA . ILE B 2 151 ? 5.833 -29.735 16.502 1.00 17.62 152 ILE B CA 1
ATOM 1748 C C . ILE B 2 151 ? 5.792 -30.768 17.624 1.00 19.47 152 ILE B C 1
ATOM 1749 O O . ILE B 2 151 ? 6.061 -31.949 17.379 1.00 20.00 152 ILE B O 1
ATOM 1754 N N . PRO B 2 152 ? 5.525 -30.395 18.899 1.00 21.65 153 PRO B N 1
ATOM 1755 C CA . PRO B 2 152 ? 5.364 -31.385 19.969 1.00 21.30 153 PRO B CA 1
ATOM 1756 C C . PRO B 2 152 ? 4.297 -32.422 19.696 1.00 22.44 153 PRO B C 1
ATOM 1757 O O . PRO B 2 152 ? 4.296 -33.427 20.379 1.00 24.95 153 PRO B O 1
ATOM 1761 N N . GLN B 2 153 ? 3.417 -32.190 18.715 1.00 22.38 154 GLN B N 1
ATOM 1762 C CA . GLN B 2 153 ? 2.352 -33.132 18.428 1.00 25.46 154 GLN B CA 1
ATOM 1763 C C . GLN B 2 153 ? 2.709 -34.080 17.290 1.00 25.97 154 GLN B C 1
ATOM 1764 O O . GLN B 2 153 ? 1.896 -34.932 16.936 1.00 30.89 154 GLN B O 1
ATOM 1770 N N . ILE B 2 154 ? 3.858 -33.902 16.638 1.00 23.66 155 ILE B N 1
ATOM 1771 C CA . ILE B 2 154 ? 4.126 -34.779 15.507 1.00 22.95 155 ILE B CA 1
ATOM 1772 C C . ILE B 2 154 ? 4.439 -36.182 16.018 1.00 25.29 155 ILE B C 1
ATOM 1773 O O . ILE B 2 154 ? 5.310 -36.366 16.849 1.00 22.59 155 ILE B O 1
ATOM 1778 N N . ALA B 2 155 ? 3.674 -37.168 15.536 1.00 29.69 156 ALA B N 1
ATOM 1779 C CA . ALA B 2 155 ? 3.750 -38.528 16.053 1.00 29.52 156 ALA B CA 1
ATOM 1780 C C . ALA B 2 155 ? 4.785 -39.352 15.274 1.00 28.28 156 ALA B C 1
ATOM 1781 O O . ALA B 2 155 ? 5.433 -40.193 15.888 1.00 30.27 156 ALA B O 1
ATOM 1783 N N . GLU B 2 156 ? 4.933 -39.104 13.954 1.00 25.51 157 GLU B N 1
ATOM 1784 C CA . GLU B 2 156 ? 5.837 -39.835 13.072 1.00 25.71 157 GLU B CA 1
ATOM 1785 C C . GLU B 2 156 ? 7.248 -39.279 13.209 1.00 23.20 157 GLU B C 1
ATOM 1786 O O . GLU B 2 156 ? 7.500 -38.137 12.856 1.00 22.29 157 GLU B O 1
ATOM 1792 N N . PRO B 2 157 ? 8.184 -40.096 13.744 1.00 20.68 158 PRO B N 1
ATOM 1793 C CA . PRO B 2 157 ? 9.562 -39.676 14.007 1.00 17.93 158 PRO B CA 1
ATOM 1794 C C . PRO B 2 157 ? 10.317 -38.992 12.881 1.00 16.66 158 PRO B C 1
ATOM 1795 O O . PRO B 2 157 ? 11.139 -38.090 13.135 1.00 16.28 158 PRO B O 1
ATOM 1799 N N . GLY B 2 158 ? 10.068 -39.448 11.661 1.00 15.16 159 GLY B N 1
ATOM 1800 C CA . GLY B 2 158 ? 10.811 -38.952 10.533 1.00 14.93 159 GLY B CA 1
ATOM 1801 C C . GLY B 2 158 ? 10.329 -37.550 10.193 1.00 15.35 159 GLY B C 1
ATOM 1802 O O . GLY B 2 158 ? 11.146 -36.650 9.876 1.00 14.81 159 GLY B O 1
ATOM 1803 N N . LYS B 2 159 ? 9.013 -37.364 10.341 1.00 16.25 160 LYS B N 1
ATOM 1804 C CA . LYS B 2 159 ? 8.343 -36.078 10.132 1.00 16.92 160 LYS B CA 1
ATOM 1805 C C . LYS B 2 159 ? 8.768 -35.114 11.237 1.00 13.84 160 LYS B C 1
ATOM 1806 O O . LYS B 2 159 ? 9.047 -33.931 11.018 1.00 13.17 160 LYS B O 1
ATOM 1812 N N . LEU B 2 160 ? 8.900 -35.661 12.430 1.00 12.16 161 LEU B N 1
ATOM 1813 C CA . LEU B 2 160 ? 9.333 -34.850 13.568 1.00 10.79 161 LEU B CA 1
ATOM 1814 C C . LEU B 2 160 ? 10.735 -34.289 13.294 1.00 9.83 161 LEU B C 1
ATOM 1815 O O . LEU B 2 160 ? 10.970 -33.100 13.401 1.00 9.43 161 LEU B O 1
ATOM 1820 N N . ALA B 2 161 ? 11.618 -35.142 12.796 1.00 9.54 162 ALA B N 1
ATOM 1821 C CA . ALA B 2 161 ? 12.997 -34.762 12.585 1.00 9.37 162 ALA B CA 1
ATOM 1822 C C . ALA B 2 161 ? 13.073 -33.714 11.494 1.00 9.45 162 ALA B C 1
ATOM 1823 O O . ALA B 2 161 ? 13.852 -32.768 11.625 1.00 9.83 162 ALA B O 1
ATOM 1825 N N . ASP B 2 162 ? 12.291 -33.890 10.422 1.00 9.69 163 ASP B N 1
ATOM 1826 C CA . ASP B 2 162 ? 12.314 -32.974 9.297 1.00 9.84 163 ASP B CA 1
ATOM 1827 C C . ASP B 2 162 ? 11.742 -31.623 9.736 1.00 9.51 163 ASP B C 1
ATOM 1828 O O . ASP B 2 162 ? 12.222 -30.603 9.270 1.00 9.06 163 ASP B O 1
ATOM 1833 N N . SER B 2 163 ? 10.711 -31.622 10.573 1.00 9.68 164 SER B N 1
ATOM 1834 C CA . SER B 2 163 ? 10.121 -30.342 10.956 1.00 10.71 164 SER B CA 1
ATOM 1835 C C . SER B 2 163 ? 11.080 -29.531 11.820 1.00 10.52 164 SER B C 1
ATOM 1836 O O . SER B 2 163 ? 11.131 -28.314 11.685 1.00 11.36 164 SER B O 1
ATOM 1839 N N . ILE B 2 164 ? 11.755 -30.196 12.758 1.00 9.83 165 ILE B N 1
ATOM 1840 C CA . ILE B 2 164 ? 12.734 -29.532 13.592 1.00 9.58 165 ILE B CA 1
ATOM 1841 C C . ILE B 2 164 ? 13.886 -29.065 12.713 1.00 9.41 165 ILE B C 1
ATOM 1842 O O . ILE B 2 164 ? 14.219 -27.884 12.810 1.00 9.50 165 ILE B O 1
ATOM 1847 N N . ALA B 2 165 ? 14.376 -29.936 11.796 1.00 9.09 166 ALA B N 1
ATOM 1848 C CA . ALA B 2 165 ? 15.469 -29.595 10.891 1.00 9.20 166 ALA B CA 1
ATOM 1849 C C . ALA B 2 165 ? 15.177 -28.268 10.214 1.00 9.32 166 ALA B C 1
ATOM 1850 O O . ALA B 2 165 ? 16.036 -27.389 10.145 1.00 9.28 166 ALA B O 1
ATOM 1852 N N . ALA B 2 166 ? 13.947 -28.109 9.727 1.00 9.64 167 ALA B N 1
ATOM 1853 C CA . ALA B 2 166 ? 13.588 -26.883 9.017 1.00 10.29 167 ALA B CA 1
ATOM 1854 C C . ALA B 2 166 ? 13.718 -25.667 9.909 1.00 10.83 167 ALA B C 1
ATOM 1855 O O . ALA B 2 166 ? 13.729 -24.557 9.401 1.00 12.14 167 ALA B O 1
ATOM 1857 N N . HIS B 2 167 ? 13.672 -25.840 11.224 1.00 11.02 168 HIS B N 1
ATOM 1858 C CA . HIS B 2 167 ? 13.574 -24.678 12.060 1.00 11.54 168 HIS B CA 1
ATOM 1859 C C . HIS B 2 167 ? 14.912 -24.387 12.721 1.00 12.69 168 HIS B C 1
ATOM 1860 O O . HIS B 2 167 ? 14.934 -23.526 13.597 1.00 13.23 168 HIS B O 1
ATOM 1867 N N . LEU B 2 168 ? 15.936 -25.231 12.490 1.00 12.78 169 LEU B N 1
ATOM 1868 C CA . LEU B 2 168 ? 17.216 -25.033 13.144 1.00 14.20 169 LEU B CA 1
ATOM 1869 C C . LEU B 2 168 ? 17.918 -23.856 12.471 1.00 16.78 169 LEU B C 1
ATOM 1870 O O . LEU B 2 168 ? 17.833 -23.701 11.249 1.00 16.98 169 LEU B O 1
ATOM 1875 N N . SER B 2 169 ? 18.702 -23.112 13.268 1.00 20.22 170 SER B N 1
ATOM 1876 C CA . SER B 2 169 ? 19.591 -22.046 12.796 1.00 22.85 170 SER B CA 1
ATOM 1877 C C . SER B 2 169 ? 20.972 -22.644 12.546 1.00 21.20 170 SER B C 1
ATOM 1878 O O . SER B 2 169 ? 21.901 -22.493 13.341 1.00 21.04 170 SER B O 1
ATOM 1881 N N . VAL B 2 170 ? 21.105 -23.309 11.413 1.00 20.46 171 VAL B N 1
ATOM 1882 C CA . VAL B 2 170 ? 22.311 -24.042 11.111 1.00 19.83 171 VAL B CA 1
ATOM 1883 C C . VAL B 2 170 ? 22.622 -23.737 9.647 1.00 19.86 171 VAL B C 1
ATOM 1884 O O . VAL B 2 170 ? 21.749 -23.286 8.922 1.00 18.20 171 VAL B O 1
ATOM 1888 N N . LYS B 2 171 ? 23.866 -24.011 9.258 1.00 22.86 172 LYS B N 1
ATOM 1889 C CA . LYS B 2 171 ? 24.308 -23.795 7.896 1.00 29.68 172 LYS B CA 1
ATOM 1890 C C . LYS B 2 171 ? 23.537 -24.727 6.955 1.00 27.18 172 LYS B C 1
ATOM 1891 O O . LYS B 2 171 ? 23.117 -25.816 7.344 1.00 23.71 172 LYS B O 1
ATOM 1897 N N . ILE B 2 172 ? 23.410 -24.268 5.707 1.00 26.32 173 ILE B N 1
ATOM 1898 C CA . ILE B 2 172 ? 22.931 -25.020 4.560 1.00 24.57 173 ILE B CA 1
ATOM 1899 C C . ILE B 2 172 ? 23.485 -26.446 4.536 1.00 23.01 173 ILE B C 1
ATOM 1900 O O . ILE B 2 172 ? 22.744 -27.415 4.384 1.00 22.09 173 ILE B O 1
ATOM 1905 N N . GLY B 2 173 ? 24.797 -26.595 4.693 1.00 23.15 174 GLY B N 1
ATOM 1906 C CA . GLY B 2 173 ? 25.328 -27.939 4.575 1.00 22.55 174 GLY B CA 1
ATOM 1907 C C . GLY B 2 173 ? 24.743 -28.893 5.618 1.00 22.67 174 GLY B C 1
ATOM 1908 O O . GLY B 2 173 ? 24.576 -30.093 5.321 1.00 24.36 174 GLY B O 1
ATOM 1909 N N . ASP B 2 174 ? 24.438 -28.370 6.830 1.00 20.86 175 ASP B N 1
ATOM 1910 C CA . ASP B 2 174 ? 23.847 -29.188 7.883 1.00 19.05 175 ASP B CA 1
ATOM 1911 C C . ASP B 2 174 ? 22.409 -29.545 7.553 1.00 17.46 175 ASP B C 1
ATOM 1912 O O . ASP B 2 174 ? 21.981 -30.659 7.816 1.00 17.12 175 ASP B O 1
ATOM 1917 N N . LYS B 2 175 ? 21.673 -28.608 6.952 1.00 15.93 176 LYS B N 1
ATOM 1918 C CA . LYS B 2 175 ? 20.315 -28.928 6.541 1.00 15.69 176 LYS B CA 1
ATOM 1919 C C . LYS B 2 175 ? 20.322 -29.989 5.432 1.00 14.58 176 LYS B C 1
ATOM 1920 O O . LYS B 2 175 ? 19.533 -30.928 5.505 1.00 13.98 176 LYS B O 1
ATOM 1926 N N . GLN B 2 176 ? 21.212 -29.848 4.430 1.00 14.65 177 GLN B N 1
ATOM 1927 C CA . GLN B 2 176 ? 21.291 -30.797 3.319 1.00 15.70 177 GLN B CA 1
ATOM 1928 C C . GLN B 2 176 ? 21.709 -32.186 3.831 1.00 16.63 177 GLN B C 1
ATOM 1929 O O . GLN B 2 176 ? 21.148 -33.204 3.420 1.00 17.37 177 GLN B O 1
ATOM 1935 N N . ASN B 2 177 ? 22.647 -32.225 4.780 1.00 17.64 178 ASN B N 1
ATOM 1936 C CA . ASN B 2 177 ? 23.025 -33.473 5.426 1.00 19.04 178 ASN B CA 1
ATOM 1937 C C . ASN B 2 177 ? 21.790 -34.126 6.054 1.00 18.21 178 ASN B C 1
ATOM 1938 O O . ASN B 2 177 ? 21.611 -35.336 5.953 1.00 19.34 178 ASN B O 1
ATOM 1943 N N . LEU B 2 178 ? 20.898 -33.352 6.689 1.00 15.89 179 LEU B N 1
ATOM 1944 C CA . LEU B 2 178 ? 19.764 -33.984 7.339 1.00 13.82 179 LEU B CA 1
ATOM 1945 C C . LEU B 2 178 ? 18.811 -34.535 6.288 1.00 13.65 179 LEU B C 1
ATOM 1946 O O . LEU B 2 178 ? 18.118 -35.523 6.579 1.00 13.74 179 LEU B O 1
ATOM 1951 N N . LEU B 2 179 ? 18.683 -33.836 5.143 1.00 12.85 180 LEU B N 1
ATOM 1952 C CA . LEU B 2 179 ? 17.863 -34.357 4.061 1.00 13.48 180 LEU B CA 1
ATOM 1953 C C . LEU B 2 179 ? 18.383 -35.724 3.585 1.00 14.98 180 LEU B C 1
ATOM 1954 O O . LEU B 2 179 ? 17.605 -36.635 3.238 1.00 14.81 180 LEU B O 1
ATOM 1959 N N . GLU B 2 180 ? 19.714 -35.886 3.596 1.00 17.06 181 GLU B N 1
ATOM 1960 C CA . GLU B 2 180 ? 20.345 -37.106 3.071 1.00 20.45 181 GLU B CA 1
ATOM 1961 C C . GLU B 2 180 ? 20.369 -38.259 4.067 1.00 22.68 181 GLU B C 1
ATOM 1962 O O . GLU B 2 180 ? 20.678 -39.373 3.669 1.00 25.71 181 GLU B O 1
ATOM 1968 N N . ILE B 2 181 ? 20.043 -38.013 5.361 1.00 22.93 182 ILE B N 1
ATOM 1969 C CA . ILE B 2 181 ? 20.010 -39.112 6.317 1.00 19.95 182 ILE B CA 1
ATOM 1970 C C . ILE B 2 181 ? 18.650 -39.786 6.222 1.00 20.51 182 ILE B C 1
ATOM 1971 O O . ILE B 2 181 ? 17.647 -39.210 6.636 1.00 21.21 182 ILE B O 1
ATOM 1976 N N . PHE B 2 182 ? 18.641 -41.005 5.676 1.00 21.57 183 PHE B N 1
ATOM 1977 C CA . PHE B 2 182 ? 17.413 -41.734 5.398 1.00 22.45 183 PHE B CA 1
ATOM 1978 C C . PHE B 2 182 ? 17.032 -42.581 6.606 1.00 22.42 183 PHE B C 1
ATOM 1979 O O . PHE B 2 182 ? 15.894 -43.009 6.745 1.00 26.57 183 PHE B O 1
ATOM 1987 N N . ASP B 2 183 ? 17.987 -42.862 7.480 1.00 20.39 184 ASP B N 1
ATOM 1988 C CA . ASP B 2 183 ? 17.647 -43.575 8.695 1.00 19.00 184 ASP B CA 1
ATOM 1989 C C . ASP B 2 183 ? 17.057 -42.595 9.716 1.00 16.83 184 ASP B C 1
ATOM 1990 O O . ASP B 2 183 ? 17.729 -41.661 10.145 1.00 16.62 184 ASP B O 1
ATOM 1995 N N . VAL B 2 184 ? 15.838 -42.862 10.195 1.00 15.93 185 VAL B N 1
ATOM 1996 C CA . VAL B 2 184 ? 15.132 -41.870 10.990 1.00 15.41 185 VAL B CA 1
ATOM 1997 C C . VAL B 2 184 ? 15.802 -41.723 12.352 1.00 15.12 185 VAL B C 1
ATOM 1998 O O . VAL B 2 184 ? 15.853 -40.615 12.910 1.00 15.10 185 VAL B O 1
ATOM 2002 N N . VAL B 2 185 ? 16.326 -42.836 12.901 1.00 14.37 186 VAL B N 1
ATOM 2003 C CA . VAL B 2 185 ? 16.950 -42.800 14.216 1.00 13.37 186 VAL B CA 1
ATOM 2004 C C . VAL B 2 185 ? 18.220 -41.960 14.092 1.00 13.30 186 VAL B C 1
ATOM 2005 O O . VAL B 2 185 ? 18.480 -41.067 14.903 1.00 12.42 186 VAL B O 1
ATOM 2009 N N . LYS B 2 186 ? 18.975 -42.171 13.003 1.00 14.28 187 LYS B N 1
ATOM 2010 C CA . LYS B 2 186 ? 20.194 -41.391 12.825 1.00 14.86 187 LYS B CA 1
ATOM 2011 C C . LYS B 2 186 ? 19.847 -39.906 12.674 1.00 13.56 187 LYS B C 1
ATOM 2012 O O . LYS B 2 186 ? 20.584 -39.034 13.152 1.00 13.53 187 LYS B O 1
ATOM 2018 N N . ARG B 2 187 ? 18.744 -39.623 11.974 1.00 12.63 188 ARG B N 1
ATOM 2019 C CA . ARG B 2 187 ? 18.350 -38.244 11.709 1.00 11.71 188 ARG B CA 1
ATOM 2020 C C . ARG B 2 187 ? 17.965 -37.570 13.039 1.00 10.95 188 ARG B C 1
ATOM 2021 O O . ARG B 2 187 ? 18.412 -36.463 13.306 1.00 10.80 188 ARG B O 1
ATOM 2029 N N . LEU B 2 188 ? 17.157 -38.235 13.881 1.00 10.42 189 LEU B N 1
ATOM 2030 C CA . LEU B 2 188 ? 16.770 -37.654 15.147 1.00 10.12 189 LEU B CA 1
ATOM 2031 C C . LEU B 2 188 ? 18.028 -37.433 16.014 1.00 10.21 189 LEU B C 1
ATOM 2032 O O . LEU B 2 188 ? 18.163 -36.429 16.693 1.00 9.94 189 LEU B O 1
ATOM 2037 N N . GLU B 2 189 ? 18.980 -38.365 15.997 1.00 10.59 190 GLU B N 1
ATOM 2038 C CA . GLU B 2 189 ? 20.231 -38.206 16.712 1.00 11.07 190 GLU B CA 1
ATOM 2039 C C . GLU B 2 189 ? 20.999 -36.970 16.260 1.00 11.37 190 GLU B C 1
ATOM 2040 O O . GLU B 2 189 ? 21.475 -36.194 17.109 1.00 11.46 190 GLU B O 1
ATOM 2046 N N . LYS B 2 190 ? 21.061 -36.746 14.952 1.00 11.64 191 LYS B N 1
ATOM 2047 C CA . LYS B 2 190 ? 21.700 -35.531 14.434 1.00 12.41 191 LYS B CA 1
ATOM 2048 C C . LYS B 2 190 ? 20.977 -34.234 14.871 1.00 11.88 191 LYS B C 1
ATOM 2049 O O . LYS B 2 190 ? 21.629 -33.226 15.256 1.00 12.11 191 LYS B O 1
ATOM 2055 N N . VAL B 2 191 ? 19.643 -34.200 14.755 1.00 10.96 192 VAL B N 1
ATOM 2056 C CA . VAL B 2 191 ? 18.885 -33.014 15.152 1.00 10.88 192 VAL B CA 1
ATOM 2057 C C . VAL B 2 191 ? 19.115 -32.733 16.654 1.00 11.27 192 VAL B C 1
ATOM 2058 O O . VAL B 2 191 ? 19.249 -31.571 17.071 1.00 11.54 192 VAL B O 1
ATOM 2062 N N . PHE B 2 192 ? 19.207 -33.800 17.475 1.00 11.04 193 PHE B N 1
ATOM 2063 C CA . PHE B 2 192 ? 19.488 -33.616 18.888 1.00 11.40 193 PHE B CA 1
ATOM 2064 C C . PHE B 2 192 ? 20.851 -32.913 19.056 1.00 12.10 193 PHE B C 1
ATOM 2065 O O . PHE B 2 192 ? 20.962 -31.937 19.784 1.00 12.78 193 PHE B O 1
ATOM 2073 N N . ALA B 2 193 ? 21.902 -33.426 18.410 1.00 12.73 194 ALA B N 1
ATOM 2074 C CA . ALA B 2 193 ? 23.264 -32.907 18.526 1.00 13.65 194 ALA B CA 1
ATOM 2075 C C . ALA B 2 193 ? 23.332 -31.452 18.082 1.00 14.51 194 ALA B C 1
ATOM 2076 O O . ALA B 2 193 ? 24.041 -30.683 18.726 1.00 17.19 194 ALA B O 1
ATOM 2078 N N . LEU B 2 194 ? 22.674 -31.126 16.961 1.00 13.47 195 LEU B N 1
ATOM 2079 C CA . LEU B 2 194 ? 22.650 -29.784 16.418 1.00 13.17 195 LEU B CA 1
ATOM 2080 C C . LEU B 2 194 ? 21.994 -28.824 17.409 1.00 13.84 195 LEU B C 1
ATOM 2081 O O . LEU B 2 194 ? 22.302 -27.634 17.402 1.00 13.71 195 LEU B O 1
ATOM 2086 N N . MET B 2 195 ? 21.034 -29.321 18.193 1.00 15.12 196 MET B N 1
ATOM 2087 C CA . MET B 2 195 ? 20.364 -28.457 19.166 1.00 17.61 196 MET B CA 1
ATOM 2088 C C . MET B 2 195 ? 21.207 -28.283 20.434 1.00 21.73 196 MET B C 1
ATOM 2089 O O . MET B 2 195 ? 20.889 -27.441 21.266 1.00 24.59 196 MET B O 1
ATOM 2094 N N . GLU B 2 196 ? 22.255 -29.089 20.644 1.00 26.42 197 GLU B N 1
ATOM 2095 C CA . GLU B 2 196 ? 23.162 -28.881 21.771 1.00 33.41 197 GLU B CA 1
ATOM 2096 C C . GLU B 2 196 ? 23.806 -27.493 21.745 1.00 40.40 197 GLU B C 1
ATOM 2097 O O . GLU B 2 196 ? 24.413 -27.080 20.752 1.00 37.75 197 GLU B O 1
ATOM 2103 N N . GLY B 2 197 ? 23.651 -26.770 22.859 1.00 52.30 198 GLY B N 1
ATOM 2104 C CA . GLY B 2 197 ? 24.078 -25.371 22.901 1.00 78.77 198 GLY B CA 1
ATOM 2105 C C . GLY B 2 197 ? 25.591 -25.254 23.146 1.00 90.50 198 GLY B C 1
ATOM 2106 O O . GLY B 2 197 ? 26.274 -24.380 22.589 1.00 84.94 198 GLY B O 1
ATOM 2107 N N . GLU B 2 198 ? 26.104 -26.165 23.990 1.00 97.88 199 GLU B N 1
ATOM 2108 C CA . GLU B 2 198 ? 27.516 -26.287 24.322 1.00 96.75 199 GLU B CA 1
ATOM 2109 C C . GLU B 2 198 ? 27.931 -27.735 24.071 1.00 96.20 199 GLU B C 1
ATOM 2110 O O . GLU B 2 198 ? 27.435 -28.631 24.756 1.00 102.78 199 GLU B O 1
ATOM 2116 N N . ILE B 2 199 ? 28.831 -27.942 23.090 1.00 99.65 200 ILE B N 1
ATOM 2117 C CA . ILE B 2 199 ? 29.221 -29.269 22.608 1.00 93.30 200 ILE B CA 1
ATOM 2118 C C . ILE B 2 199 ? 29.273 -30.247 23.783 1.00 82.38 200 ILE B C 1
ATOM 2119 O O . ILE B 2 199 ? 29.945 -29.999 24.784 1.00 81.11 200 ILE B O 1
ATOM 2124 N N . SER B 2 200 ? 28.517 -31.344 23.662 1.00 66.32 201 SER B N 1
ATOM 2125 C CA . SER B 2 200 ? 28.494 -32.328 24.722 1.00 71.45 201 SER B CA 1
ATOM 2126 C C . SER B 2 200 ? 29.929 -32.746 25.053 1.00 80.93 201 SER B C 1
ATOM 2127 O O . SER B 2 200 ? 30.784 -32.818 24.163 1.00 73.92 201 SER B O 1
ATOM 2130 N N . VAL B 2 201 ? 30.180 -33.018 26.343 1.00 84.75 202 VAL B N 1
ATOM 2131 C CA . VAL B 2 201 ? 31.459 -33.562 26.774 1.00 79.84 202 VAL B CA 1
ATOM 2132 C C . VAL B 2 201 ? 31.612 -34.938 26.116 1.00 71.80 202 VAL B C 1
ATOM 2133 O O . VAL B 2 201 ? 32.700 -35.521 26.069 1.00 74.37 202 VAL B O 1
ATOM 2137 N N . LEU B 2 202 ? 30.496 -35.409 25.550 1.00 59.04 203 LEU B N 1
ATOM 2138 C CA . LEU B 2 202 ? 30.321 -36.773 25.080 1.00 56.28 203 LEU B CA 1
ATOM 2139 C C . LEU B 2 202 ? 30.993 -37.037 23.716 1.00 66.67 203 LEU B C 1
ATOM 2140 O O . LEU B 2 202 ? 31.214 -38.199 23.368 1.00 71.45 203 LEU B O 1
ATOM 2145 N N . GLN B 2 203 ? 31.316 -36.004 22.917 1.00 73.47 204 GLN B N 1
ATOM 2146 C CA . GLN B 2 203 ? 32.028 -36.235 21.660 1.00 82.04 204 GLN B CA 1
ATOM 2147 C C . GLN B 2 203 ? 33.267 -35.357 21.579 1.00 90.99 204 GLN B C 1
ATOM 2148 O O . GLN B 2 203 ? 33.170 -34.265 21.026 1.00 97.73 204 GLN B O 1
ATOM 2154 N N . VAL B 2 204 ? 34.406 -35.855 22.099 1.00 103.45 205 VAL B N 1
ATOM 2155 C CA . VAL B 2 204 ? 35.687 -35.149 22.056 1.00 112.84 205 VAL B CA 1
ATOM 2156 C C . VAL B 2 204 ? 36.718 -35.979 21.263 1.00 102.15 205 VAL B C 1
ATOM 2157 O O . VAL B 2 204 ? 36.289 -36.914 20.552 1.00 89.03 205 VAL B O 1
ATOM 2161 N N . HIS C 1 13 ? 45.242 -68.436 31.807 1.00 157.15 7 HIS C N 1
ATOM 2162 C CA . HIS C 1 13 ? 44.552 -67.263 32.419 1.00 174.60 7 HIS C CA 1
ATOM 2163 C C . HIS C 1 13 ? 43.922 -66.365 31.342 1.00 185.42 7 HIS C C 1
ATOM 2164 O O . HIS C 1 13 ? 43.765 -65.162 31.556 1.00 185.08 7 HIS C O 1
ATOM 2171 N N . SER C 1 14 ? 43.505 -66.964 30.211 1.00 185.60 8 SER C N 1
ATOM 2172 C CA . SER C 1 14 ? 43.145 -66.239 28.995 1.00 164.90 8 SER C CA 1
ATOM 2173 C C . SER C 1 14 ? 41.651 -65.927 28.893 1.00 168.53 8 SER C C 1
ATOM 2174 O O . SER C 1 14 ? 41.293 -64.922 28.277 1.00 174.59 8 SER C O 1
ATOM 2177 N N . ARG C 1 15 ? 40.800 -66.820 29.421 1.00 166.82 9 ARG C N 1
ATOM 2178 C CA . ARG C 1 15 ? 39.355 -66.613 29.405 1.00 151.35 9 ARG C CA 1
ATOM 2179 C C . ARG C 1 15 ? 39.001 -65.347 30.191 1.00 127.33 9 ARG C C 1
ATOM 2180 O O . ARG C 1 15 ? 38.569 -64.383 29.559 1.00 117.56 9 ARG C O 1
ATOM 2188 N N . PRO C 1 16 ? 39.199 -65.269 31.538 1.00 107.50 10 PRO C N 1
ATOM 2189 C CA . PRO C 1 16 ? 39.028 -64.005 32.263 1.00 92.70 10 PRO C CA 1
ATOM 2190 C C . PRO C 1 16 ? 40.122 -62.974 31.976 1.00 79.30 10 PRO C C 1
ATOM 2191 O O . PRO C 1 16 ? 41.298 -63.227 32.223 1.00 77.16 10 PRO C O 1
ATOM 2195 N N . LEU C 1 17 ? 39.701 -61.831 31.423 1.00 67.60 11 LEU C N 1
ATOM 2196 C CA . LEU C 1 17 ? 40.540 -60.681 31.116 1.00 61.78 11 LEU C CA 1
ATOM 2197 C C . LEU C 1 17 ? 41.184 -60.142 32.395 1.00 55.82 11 LEU C C 1
ATOM 2198 O O . LEU C 1 17 ? 40.798 -60.513 33.498 1.00 55.68 11 LEU C O 1
ATOM 2203 N N . THR C 1 18 ? 42.116 -59.200 32.246 1.00 50.90 12 THR C N 1
ATOM 2204 C CA . THR C 1 18 ? 42.591 -58.440 33.385 1.00 53.19 12 THR C CA 1
ATOM 2205 C C . THR C 1 18 ? 41.552 -57.379 33.754 1.00 53.99 12 THR C C 1
ATOM 2206 O O . THR C 1 18 ? 40.779 -56.947 32.909 1.00 50.58 12 THR C O 1
ATOM 2210 N N . SER C 1 19 ? 41.552 -56.948 35.020 1.00 57.51 13 SER C N 1
ATOM 2211 C CA . SER C 1 19 ? 40.578 -55.989 35.525 1.00 60.18 13 SER C CA 1
ATOM 2212 C C . SER C 1 19 ? 40.518 -54.740 34.646 1.00 61.93 13 SER C C 1
ATOM 2213 O O . SER C 1 19 ? 39.433 -54.244 34.363 1.00 59.34 13 SER C O 1
ATOM 2216 N N . GLU C 1 20 ? 41.686 -54.245 34.223 1.00 61.23 14 GLU C N 1
ATOM 2217 C CA . GLU C 1 20 ? 41.730 -53.066 33.381 1.00 62.01 14 GLU C CA 1
ATOM 2218 C C . GLU C 1 20 ? 41.050 -53.378 32.053 1.00 55.07 14 GLU C C 1
ATOM 2219 O O . GLU C 1 20 ? 40.260 -52.570 31.588 1.00 54.20 14 GLU C O 1
ATOM 2225 N N . ALA C 1 21 ? 41.375 -54.534 31.463 1.00 47.86 15 ALA C N 1
ATOM 2226 C CA . ALA C 1 21 ? 40.902 -54.925 30.140 1.00 42.70 15 ALA C CA 1
ATOM 2227 C C . ALA C 1 21 ? 39.384 -55.134 30.163 1.00 41.28 15 ALA C C 1
ATOM 2228 O O . ALA C 1 21 ? 38.680 -54.778 29.207 1.00 36.39 15 ALA C O 1
ATOM 2230 N N . PHE C 1 22 ? 38.907 -55.704 31.281 1.00 38.74 16 PHE C N 1
ATOM 2231 C CA . PHE C 1 22 ? 37.502 -55.996 31.494 1.00 37.31 16 PHE C CA 1
ATOM 2232 C C . PHE C 1 22 ? 36.719 -54.686 31.691 1.00 39.35 16 PHE C C 1
ATOM 2233 O O . PHE C 1 22 ? 35.578 -54.549 31.236 1.00 32.12 16 PHE C O 1
ATOM 2241 N N . ALA C 1 23 ? 37.356 -53.707 32.354 1.00 42.37 17 ALA C N 1
ATOM 2242 C CA . ALA C 1 23 ? 36.786 -52.382 32.537 1.00 41.62 17 ALA C CA 1
ATOM 2243 C C . ALA C 1 23 ? 36.774 -51.647 31.199 1.00 44.70 17 ALA C C 1
ATOM 2244 O O . ALA C 1 23 ? 35.800 -50.971 30.907 1.00 54.71 17 ALA C O 1
ATOM 2246 N N . ALA C 1 24 ? 37.822 -51.800 30.378 1.00 38.48 18 ALA C N 1
ATOM 2247 C CA . ALA C 1 24 ? 37.816 -51.217 29.042 1.00 37.74 18 ALA C CA 1
ATOM 2248 C C . ALA C 1 24 ? 36.775 -51.900 28.145 1.00 35.64 18 ALA C C 1
ATOM 2249 O O . ALA C 1 24 ? 36.287 -51.299 27.200 1.00 34.25 18 ALA C O 1
ATOM 2251 N N . LEU C 1 25 ? 36.457 -53.167 28.417 1.00 32.04 19 LEU C N 1
ATOM 2252 C CA . LEU C 1 25 ? 35.635 -53.966 27.533 1.00 27.11 19 LEU C CA 1
ATOM 2253 C C . LEU C 1 25 ? 34.381 -53.180 27.120 1.00 25.81 19 LEU C C 1
ATOM 2254 O O . LEU C 1 25 ? 33.599 -52.732 27.944 1.00 23.43 19 LEU C O 1
ATOM 2259 N N . GLY C 1 26 ? 34.217 -52.973 25.814 1.00 25.43 20 GLY C N 1
ATOM 2260 C CA . GLY C 1 26 ? 33.031 -52.328 25.291 1.00 22.93 20 GLY C CA 1
ATOM 2261 C C . GLY C 1 26 ? 33.314 -50.874 24.912 1.00 21.86 20 GLY C C 1
ATOM 2262 O O . GLY C 1 26 ? 32.578 -50.294 24.103 1.00 19.16 20 GLY C O 1
ATOM 2263 N N . ALA C 1 27 ? 34.363 -50.291 25.505 1.00 20.62 21 ALA C N 1
ATOM 2264 C CA . ALA C 1 27 ? 34.867 -49.008 25.017 1.00 21.33 21 ALA C CA 1
ATOM 2265 C C . ALA C 1 27 ? 35.183 -49.144 23.542 1.00 20.30 21 ALA C C 1
ATOM 2266 O O . ALA C 1 27 ? 35.568 -50.240 23.109 1.00 21.82 21 ALA C O 1
ATOM 2268 N N . PRO C 1 28 ? 34.991 -48.086 22.719 1.00 19.91 22 PRO C N 1
ATOM 2269 C CA . PRO C 1 28 ? 34.588 -46.756 23.205 1.00 17.94 22 PRO C CA 1
ATOM 2270 C C . PRO C 1 28 ? 33.098 -46.412 23.246 1.00 16.59 22 PRO C C 1
ATOM 2271 O O . PRO C 1 28 ? 32.727 -45.374 23.792 1.00 18.48 22 PRO C O 1
ATOM 2275 N N . ALA C 1 29 ? 32.223 -47.245 22.681 1.00 14.32 23 ALA C N 1
ATOM 2276 C CA . ALA C 1 29 ? 30.816 -46.885 22.529 1.00 12.87 23 ALA C CA 1
ATOM 2277 C C . ALA C 1 29 ? 29.934 -47.301 23.721 1.00 11.51 23 ALA C C 1
ATOM 2278 O O . ALA C 1 29 ? 28.910 -46.654 23.961 1.00 11.22 23 ALA C O 1
ATOM 2280 N N . LEU C 1 30 ? 30.269 -48.391 24.422 1.00 10.52 24 LEU C N 1
ATOM 2281 C CA . LEU C 1 30 ? 29.433 -48.914 25.497 1.00 9.49 24 LEU C CA 1
ATOM 2282 C C . LEU C 1 30 ? 29.316 -47.910 26.639 1.00 9.26 24 LEU C C 1
ATOM 2283 O O . LEU C 1 30 ? 30.319 -47.651 27.328 1.00 9.80 24 LEU C O 1
ATOM 2288 N N . VAL C 1 31 ? 28.111 -47.381 26.887 1.00 8.48 25 VAL C N 1
ATOM 2289 C CA . VAL C 1 31 ? 27.951 -46.537 28.083 1.00 8.42 25 VAL C CA 1
ATOM 2290 C C . VAL C 1 31 ? 26.689 -46.969 28.818 1.00 8.04 25 VAL C C 1
ATOM 2291 O O . VAL C 1 31 ? 25.814 -47.567 28.197 1.00 7.60 25 VAL C O 1
ATOM 2295 N N . TYR C 1 32 ? 26.584 -46.697 30.143 1.00 8.15 26 TYR C N 1
ATOM 2296 C CA . TYR C 1 32 ? 25.325 -47.020 30.803 1.00 7.83 26 TYR C CA 1
ATOM 2297 C C . TYR C 1 32 ? 24.706 -45.741 31.363 1.00 7.72 26 TYR C C 1
ATOM 2298 O O . TYR C 1 32 ? 25.408 -44.770 31.653 1.00 7.60 26 TYR C O 1
ATOM 2307 N N . VAL C 1 33 ? 23.377 -45.796 31.577 1.00 7.63 27 VAL C N 1
ATOM 2308 C CA . VAL C 1 33 ? 22.707 -44.666 32.187 1.00 7.77 27 VAL C CA 1
ATOM 2309 C C . VAL C 1 33 ? 22.089 -45.106 33.512 1.00 8.28 27 VAL C C 1
ATOM 2310 O O . VAL C 1 33 ? 21.501 -46.175 33.658 1.00 8.51 27 VAL C O 1
ATOM 2314 N N . ARG C 1 34 ? 22.155 -44.227 34.483 1.00 8.62 28 ARG C N 1
ATOM 2315 C CA . ARG C 1 34 ? 21.612 -44.586 35.774 1.00 9.30 28 ARG C CA 1
ATOM 2316 C C . ARG C 1 34 ? 21.071 -43.335 36.453 1.00 9.83 28 ARG C C 1
ATOM 2317 O O . ARG C 1 34 ? 21.595 -42.226 36.267 1.00 9.59 28 ARG C O 1
ATOM 2325 N N . PRO C 1 35 ? 20.032 -43.529 37.293 1.00 10.66 29 PRO C N 1
ATOM 2326 C CA . PRO C 1 35 ? 19.523 -42.486 38.191 1.00 11.38 29 PRO C CA 1
ATOM 2327 C C . PRO C 1 35 ? 20.664 -41.911 39.018 1.00 12.16 29 PRO C C 1
ATOM 2328 O O . PRO C 1 35 ? 21.610 -42.620 39.365 1.00 12.31 29 PRO C O 1
ATOM 2332 N N . ILE C 1 36 ? 20.544 -40.605 39.314 1.00 12.91 30 ILE C N 1
ATOM 2333 C CA . ILE C 1 36 ? 21.411 -39.933 40.268 1.00 14.45 30 ILE C CA 1
ATOM 2334 C C . ILE C 1 36 ? 20.631 -39.792 41.593 1.00 16.02 30 ILE C C 1
ATOM 2335 O O . ILE C 1 36 ? 19.528 -39.266 41.627 1.00 15.86 30 ILE C O 1
ATOM 2340 N N . LYS C 1 37 ? 21.170 -40.340 42.674 1.00 18.33 31 LYS C N 1
ATOM 2341 C CA . LYS C 1 37 ? 20.473 -40.327 43.959 1.00 21.59 31 LYS C CA 1
ATOM 2342 C C . LYS C 1 37 ? 20.933 -39.121 44.798 1.00 22.16 31 LYS C C 1
ATOM 2343 O O . LYS C 1 37 ? 21.992 -38.533 44.566 1.00 19.75 31 LYS C O 1
ATOM 2349 N N . ALA C 1 38 ? 20.117 -38.778 45.815 1.00 22.29 32 ALA C N 1
ATOM 2350 C CA . ALA C 1 38 ? 20.280 -37.524 46.527 1.00 21.23 32 ALA C CA 1
ATOM 2351 C C . ALA C 1 38 ? 21.706 -37.398 47.051 1.00 19.95 32 ALA C C 1
ATOM 2352 O O . ALA C 1 38 ? 22.277 -36.318 47.053 1.00 19.25 32 ALA C O 1
ATOM 2354 N N . ALA C 1 39 ? 22.302 -38.519 47.443 1.00 20.60 33 ALA C N 1
ATOM 2355 C CA . ALA C 1 39 ? 23.649 -38.489 48.004 1.00 21.63 33 ALA C CA 1
ATOM 2356 C C . ALA C 1 39 ? 24.640 -37.905 46.990 1.00 20.17 33 ALA C C 1
ATOM 2357 O O . ALA C 1 39 ? 25.380 -36.988 47.348 1.00 21.32 33 ALA C O 1
ATOM 2359 N N . GLU C 1 40 ? 24.638 -38.396 45.732 1.00 17.58 34 GLU C N 1
ATOM 2360 C CA . GLU C 1 40 ? 25.524 -37.879 44.694 1.00 16.60 34 GLU C CA 1
ATOM 2361 C C . GLU C 1 40 ? 25.161 -36.428 44.347 1.00 15.73 34 GLU C C 1
ATOM 2362 O O . GLU C 1 40 ? 26.026 -35.599 44.040 1.00 15.23 34 GLU C O 1
ATOM 2368 N N . ILE C 1 41 ? 23.880 -36.094 44.452 1.00 14.95 35 ILE C N 1
ATOM 2369 C CA . ILE C 1 41 ? 23.516 -34.738 44.123 1.00 15.54 35 ILE C CA 1
ATOM 2370 C C . ILE C 1 41 ? 24.111 -33.793 45.157 1.00 16.09 35 ILE C C 1
ATOM 2371 O O . ILE C 1 41 ? 24.570 -32.720 44.789 1.00 15.42 35 ILE C O 1
ATOM 2376 N N . LEU C 1 42 ? 24.046 -34.182 46.452 1.00 17.68 36 LEU C N 1
ATOM 2377 C CA . LEU C 1 42 ? 24.556 -33.283 47.495 1.00 18.22 36 LEU C CA 1
ATOM 2378 C C . LEU C 1 42 ? 26.072 -33.209 47.419 1.00 17.48 36 LEU C C 1
ATOM 2379 O O . LEU C 1 42 ? 26.634 -32.165 47.637 1.00 17.17 36 LEU C O 1
ATOM 2384 N N . ALA C 1 43 ? 26.702 -34.288 46.984 1.00 17.44 37 ALA C N 1
ATOM 2385 C CA . ALA C 1 43 ? 28.137 -34.287 46.781 1.00 18.90 37 ALA C CA 1
ATOM 2386 C C . ALA C 1 43 ? 28.525 -33.299 45.674 1.00 18.44 37 ALA C C 1
ATOM 2387 O O . ALA C 1 43 ? 29.560 -32.657 45.698 1.00 20.56 37 ALA C O 1
ATOM 2389 N N . ASP C 1 44 ? 27.713 -33.167 44.646 1.00 16.72 38 ASP C N 1
ATOM 2390 C CA . ASP C 1 44 ? 28.105 -32.295 43.551 1.00 15.46 38 ASP C CA 1
ATOM 2391 C C . ASP C 1 44 ? 27.707 -30.833 43.848 1.00 15.04 38 ASP C C 1
ATOM 2392 O O . ASP C 1 44 ? 28.079 -29.904 43.132 1.00 14.41 38 ASP C O 1
ATOM 2397 N N . ALA C 1 45 ? 26.820 -30.601 44.803 1.00 14.30 39 ALA C N 1
ATOM 2398 C CA . ALA C 1 45 ? 26.462 -29.210 45.044 1.00 14.76 39 ALA C CA 1
ATOM 2399 C C . ALA C 1 45 ? 26.461 -28.948 46.556 1.00 15.30 39 ALA C C 1
ATOM 2400 O O . ALA C 1 45 ? 25.419 -28.888 47.217 1.00 14.85 39 ALA C O 1
ATOM 2402 N N . PRO C 1 46 ? 27.676 -28.851 47.135 1.00 16.04 40 PRO C N 1
ATOM 2403 C CA . PRO C 1 46 ? 27.845 -28.646 48.575 1.00 16.70 40 PRO C CA 1
ATOM 2404 C C . PRO C 1 46 ? 27.218 -27.347 49.073 1.00 17.02 40 PRO C C 1
ATOM 2405 O O . PRO C 1 46 ? 26.986 -27.201 50.265 1.00 17.69 40 PRO C O 1
ATOM 2409 N N . GLU C 1 47 ? 26.968 -26.401 48.176 1.00 17.48 41 GLU C N 1
ATOM 2410 C CA . GLU C 1 47 ? 26.422 -25.114 48.595 1.00 19.61 41 GLU C CA 1
ATOM 2411 C C . GLU C 1 47 ? 24.921 -25.026 48.396 1.00 20.72 41 GLU C C 1
ATOM 2412 O O . GLU C 1 47 ? 24.375 -23.917 48.447 1.00 19.41 41 GLU C O 1
ATOM 2418 N N . GLY C 1 48 ? 24.247 -26.180 48.181 1.00 21.28 42 GLY C N 1
ATOM 2419 C CA . GLY C 1 48 ? 22.798 -26.143 48.081 1.00 21.21 42 GLY C CA 1
ATOM 2420 C C . GLY C 1 48 ? 22.241 -26.771 46.802 1.00 21.04 42 GLY C C 1
ATOM 2421 O O . GLY C 1 48 ? 22.811 -26.599 45.714 1.00 19.47 42 GLY C O 1
ATOM 2422 N N . VAL C 1 49 ? 21.115 -27.485 46.967 1.00 21.23 43 VAL C N 1
ATOM 2423 C CA . VAL C 1 49 ? 20.387 -28.080 45.841 1.00 23.63 43 VAL C CA 1
ATOM 2424 C C . VAL C 1 49 ? 18.921 -27.638 45.885 1.00 25.36 43 VAL C C 1
ATOM 2425 O O . VAL C 1 49 ? 18.450 -27.155 46.912 1.00 26.72 43 VAL C O 1
ATOM 2429 N N . GLU C 1 50 ? 18.199 -27.740 44.759 1.00 31.08 44 GLU C N 1
ATOM 2430 C CA . GLU C 1 50 ? 16.750 -27.513 44.763 1.00 31.13 44 GLU C CA 1
ATOM 2431 C C . GLU C 1 50 ? 16.003 -28.647 45.472 1.00 31.11 44 GLU C C 1
ATOM 2432 O O . GLU C 1 50 ? 16.419 -29.789 45.368 1.00 37.23 44 GLU C O 1
ATOM 2438 N N . ASP C 1 51 ? 14.942 -28.342 46.234 1.00 30.86 45 ASP C N 1
ATOM 2439 C CA . ASP C 1 51 ? 14.236 -29.392 46.978 1.00 30.61 45 ASP C CA 1
ATOM 2440 C C . ASP C 1 51 ? 13.642 -30.474 46.059 1.00 31.06 45 ASP C C 1
ATOM 2441 O O . ASP C 1 51 ? 13.500 -31.634 46.462 1.00 30.69 45 ASP C O 1
ATOM 2446 N N . LEU C 1 52 ? 13.257 -30.067 44.847 1.00 30.88 46 LEU C N 1
ATOM 2447 C CA . LEU C 1 52 ? 12.821 -30.965 43.794 1.00 35.42 46 LEU C CA 1
ATOM 2448 C C . LEU C 1 52 ? 13.860 -32.061 43.562 1.00 40.54 46 LEU C C 1
ATOM 2449 O O . LEU C 1 52 ? 13.524 -33.189 43.191 1.00 39.02 46 LEU C O 1
ATOM 2454 N N . ASP C 1 53 ? 15.141 -31.751 43.790 1.00 39.91 47 ASP C N 1
ATOM 2455 C CA . ASP C 1 53 ? 16.140 -32.779 43.521 1.00 44.23 47 ASP C CA 1
ATOM 2456 C C . ASP C 1 53 ? 16.168 -33.847 44.608 1.00 39.93 47 ASP C C 1
ATOM 2457 O O . ASP C 1 53 ? 16.806 -34.869 44.455 1.00 37.77 47 ASP C O 1
ATOM 2462 N N . LEU C 1 54 ? 15.501 -33.620 45.729 1.00 45.43 48 LEU C N 1
ATOM 2463 C CA . LEU C 1 54 ? 15.513 -34.665 46.741 1.00 47.79 48 LEU C CA 1
ATOM 2464 C C . LEU C 1 54 ? 14.214 -35.473 46.698 1.00 48.50 48 LEU C C 1
ATOM 2465 O O . LEU C 1 54 ? 13.956 -36.271 47.606 1.00 46.35 48 LEU C O 1
ATOM 2470 N N . SER C 1 55 ? 13.382 -35.222 45.681 1.00 48.83 49 SER C N 1
ATOM 2471 C CA . SER C 1 55 ? 12.052 -35.825 45.623 1.00 54.09 49 SER C CA 1
ATOM 2472 C C . SER C 1 55 ? 12.041 -36.974 44.612 1.00 53.09 49 SER C C 1
ATOM 2473 O O . SER C 1 55 ? 12.863 -37.007 43.691 1.00 45.84 49 SER C O 1
ATOM 2476 N N . PRO C 1 56 ? 11.122 -37.964 44.745 1.00 56.84 50 PRO C N 1
ATOM 2477 C CA . PRO C 1 56 ? 10.889 -38.935 43.659 1.00 51.50 50 PRO C CA 1
ATOM 2478 C C . PRO C 1 56 ? 10.322 -38.373 42.346 1.00 47.18 50 PRO C C 1
ATOM 2479 O O . PRO C 1 56 ? 10.395 -39.023 41.326 1.00 45.44 50 PRO C O 1
ATOM 2483 N N . ASP C 1 57 ? 9.809 -37.137 42.371 1.00 52.17 51 ASP C N 1
ATOM 2484 C CA . ASP C 1 57 ? 9.204 -36.419 41.251 1.00 58.62 51 ASP C CA 1
ATOM 2485 C C . ASP C 1 57 ? 10.154 -36.074 40.093 1.00 61.89 51 ASP C C 1
ATOM 2486 O O . ASP C 1 57 ? 9.695 -35.806 38.977 1.00 51.57 51 ASP C O 1
ATOM 2491 N N . GLN C 1 58 ? 11.465 -36.009 40.368 1.00 62.69 52 GLN C N 1
ATOM 2492 C CA . GLN C 1 58 ? 12.461 -35.670 39.364 1.00 50.95 52 GLN C CA 1
ATOM 2493 C C . GLN C 1 58 ? 13.557 -36.730 39.461 1.00 40.14 52 GLN C C 1
ATOM 2494 O O . GLN C 1 58 ? 13.959 -37.117 40.552 1.00 41.90 52 GLN C O 1
ATOM 2500 N N . THR C 1 59 ? 13.970 -37.266 38.315 1.00 30.49 53 THR C N 1
ATOM 2501 C CA . THR C 1 59 ? 15.107 -38.159 38.333 1.00 28.26 53 THR C CA 1
ATOM 2502 C C . THR C 1 59 ? 16.106 -37.742 37.260 1.00 21.23 53 THR C C 1
ATOM 2503 O O . THR C 1 59 ? 15.944 -38.045 36.083 1.00 19.58 53 THR C O 1
ATOM 2507 N N . LEU C 1 60 ? 17.168 -37.076 37.727 1.00 17.78 54 LEU C N 1
ATOM 2508 C CA . LEU C 1 60 ? 18.350 -36.831 36.924 1.00 15.79 54 LEU C CA 1
ATOM 2509 C C . LEU C 1 60 ? 19.097 -38.138 36.605 1.00 13.66 54 LEU C C 1
ATOM 2510 O O . LEU C 1 60 ? 19.133 -39.089 37.392 1.00 13.33 54 LEU C O 1
ATOM 2515 N N . TYR C 1 61 ? 19.728 -38.160 35.437 1.00 11.73 55 TYR C N 1
ATOM 2516 C CA . TYR C 1 61 ? 20.355 -39.389 34.973 1.00 10.90 55 TYR C CA 1
ATOM 2517 C C . TYR C 1 61 ? 21.807 -39.070 34.603 1.00 10.08 55 TYR C C 1
ATOM 2518 O O . TYR C 1 61 ? 22.116 -37.968 34.130 1.00 9.43 55 TYR C O 1
ATOM 2527 N N . ALA C 1 62 ? 22.688 -40.044 34.890 1.00 9.80 56 ALA C N 1
ATOM 2528 C CA . ALA C 1 62 ? 24.083 -39.929 34.537 1.00 9.73 56 ALA C CA 1
ATOM 2529 C C . ALA C 1 62 ? 24.315 -40.835 33.327 1.00 9.63 56 ALA C C 1
ATOM 2530 O O . ALA C 1 62 ? 23.774 -41.955 33.286 1.00 9.86 56 ALA C O 1
ATOM 2532 N N . VAL C 1 63 ? 25.216 -40.401 32.437 1.00 9.44 57 VAL C N 1
ATOM 2533 C CA . VAL C 1 63 ? 25.773 -41.340 31.495 1.00 9.37 57 VAL C CA 1
ATOM 2534 C C . VAL C 1 63 ? 27.171 -41.702 32.015 1.00 10.02 57 VAL C C 1
ATOM 2535 O O . VAL C 1 63 ? 27.912 -40.792 32.375 1.00 10.10 57 VAL C O 1
ATOM 2539 N N . CYS C 1 64 ? 27.477 -43.024 32.080 1.00 10.15 58 CYS C N 1
ATOM 2540 C CA . CYS C 1 64 ? 28.740 -43.548 32.575 1.00 11.22 58 CYS C CA 1
ATOM 2541 C C . CYS C 1 64 ? 29.392 -44.413 31.493 1.00 12.03 58 CYS C C 1
ATOM 2542 O O . CYS C 1 64 ? 28.718 -45.204 30.784 1.00 11.53 58 CYS C O 1
ATOM 2545 N N . ARG C 1 65 ? 30.700 -44.158 31.323 1.00 13.53 59 ARG C N 1
ATOM 2546 C CA . ARG C 1 65 ? 31.640 -45.001 30.605 1.00 14.75 59 ARG C CA 1
ATOM 2547 C C . ARG C 1 65 ? 31.572 -46.433 31.133 1.00 14.59 59 ARG C C 1
ATOM 2548 O O . ARG C 1 65 ? 31.185 -46.669 32.288 1.00 14.01 59 ARG C O 1
ATOM 2556 N N . ALA C 1 66 ? 32.011 -47.358 30.266 1.00 14.54 60 ALA C N 1
ATOM 2557 C CA . ALA C 1 66 ? 31.957 -48.790 30.504 1.00 14.99 60 ALA C CA 1
ATOM 2558 C C . ALA C 1 66 ? 32.763 -49.194 31.737 1.00 16.30 60 ALA C C 1
ATOM 2559 O O . ALA C 1 66 ? 32.545 -50.286 32.260 1.00 16.02 60 ALA C O 1
ATOM 2561 N N . ASP C 1 67 ? 33.689 -48.332 32.164 1.00 17.88 61 ASP C N 1
ATOM 2562 C CA . ASP C 1 67 ? 34.478 -48.595 33.354 1.00 22.32 61 ASP C CA 1
ATOM 2563 C C . ASP C 1 67 ? 33.884 -47.887 34.589 1.00 22.94 61 ASP C C 1
ATOM 2564 O O . ASP C 1 67 ? 34.534 -47.844 35.632 1.00 24.82 61 ASP C O 1
ATOM 2569 N N . GLY C 1 68 ? 32.701 -47.259 34.479 1.00 20.40 62 GLY C N 1
ATOM 2570 C CA . GLY C 1 68 ? 32.049 -46.659 35.634 1.00 20.54 62 GLY C CA 1
ATOM 2571 C C . GLY C 1 68 ? 32.202 -45.139 35.729 1.00 20.85 62 GLY C C 1
ATOM 2572 O O . GLY C 1 68 ? 31.528 -44.473 36.520 1.00 20.35 62 GLY C O 1
ATOM 2573 N N . GLU C 1 69 ? 33.126 -4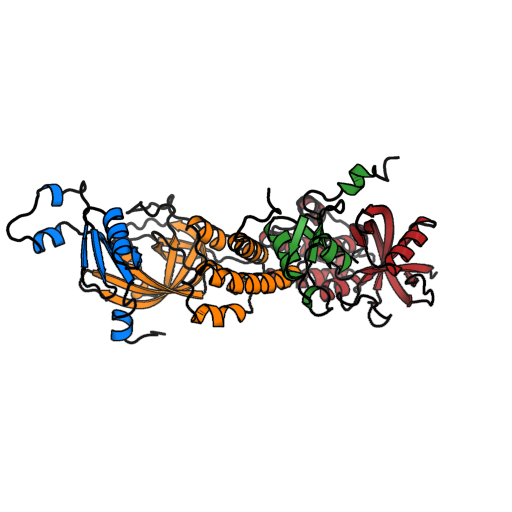4.585 34.942 1.00 22.05 63 GLU C N 1
ATOM 2574 C CA . GLU C 1 69 ? 33.426 -43.165 34.967 1.00 24.12 63 GLU C CA 1
ATOM 2575 C C . GLU C 1 69 ? 32.234 -42.328 34.487 1.00 21.02 63 GLU C C 1
ATOM 2576 O O . GLU C 1 69 ? 31.763 -42.492 33.364 1.00 20.30 63 GLU C O 1
ATOM 2582 N N . ARG C 1 70 ? 31.784 -41.378 35.317 1.00 18.53 64 ARG C N 1
ATOM 2583 C CA . ARG C 1 70 ? 30.611 -40.567 35.008 1.00 16.61 64 ARG C CA 1
ATOM 2584 C C . ARG C 1 70 ? 30.969 -39.577 33.910 1.00 16.00 64 ARG C C 1
ATOM 2585 O O . ARG C 1 70 ? 31.951 -38.851 34.088 1.00 17.55 64 ARG C O 1
ATOM 2593 N N . LEU C 1 71 ? 30.196 -39.557 32.800 1.00 13.13 65 LEU C N 1
ATOM 2594 C CA . LEU C 1 71 ? 30.539 -38.676 31.705 1.00 12.25 65 LEU C CA 1
ATOM 2595 C C . LEU C 1 71 ? 29.665 -37.425 31.708 1.00 11.46 65 LEU C C 1
ATOM 2596 O O . LEU C 1 71 ? 30.089 -36.399 31.231 1.00 11.61 65 LEU C O 1
ATOM 2601 N N . ALA C 1 72 ? 28.406 -37.522 32.126 1.00 10.27 66 ALA C N 1
ATOM 2602 C CA . ALA C 1 72 ? 27.501 -36.403 31.971 1.00 9.99 66 ALA C CA 1
ATOM 2603 C C . ALA C 1 72 ? 26.313 -36.575 32.931 1.00 9.57 66 ALA C C 1
ATOM 2604 O O . ALA C 1 72 ? 26.012 -37.700 33.370 1.00 9.27 66 ALA C O 1
ATOM 2606 N N . VAL C 1 73 ? 25.613 -35.463 33.150 1.00 9.55 67 VAL C N 1
ATOM 2607 C CA . VAL C 1 73 ? 24.355 -35.430 33.860 1.00 9.50 67 VAL C CA 1
ATOM 2608 C C . VAL C 1 73 ? 23.294 -34.788 32.980 1.00 9.77 67 VAL C C 1
ATOM 2609 O O . VAL C 1 73 ? 23.493 -33.691 32.476 1.00 10.03 67 VAL C O 1
ATOM 2613 N N . LEU C 1 74 ? 22.124 -35.418 32.888 1.00 10.04 68 LEU C N 1
ATOM 2614 C CA . LEU C 1 74 ? 21.032 -34.911 32.060 1.00 10.59 68 LEU C CA 1
ATOM 2615 C C . LEU C 1 74 ? 19.796 -34.824 32.939 1.00 11.09 68 LEU C C 1
ATOM 2616 O O . LEU C 1 74 ? 19.737 -35.466 33.987 1.00 10.82 68 LEU C O 1
ATOM 2621 N N . ILE C 1 75 ? 18.796 -34.091 32.430 1.00 11.81 69 ILE C N 1
ATOM 2622 C CA . ILE C 1 75 ? 17.589 -33.851 33.199 1.00 12.86 69 ILE C CA 1
ATOM 2623 C C . ILE C 1 75 ? 16.790 -35.151 33.412 1.00 12.48 69 ILE C C 1
ATOM 2624 O O . ILE C 1 75 ? 16.198 -35.285 34.471 1.00 12.87 69 ILE C O 1
ATOM 2629 N N . ASP C 1 76 ? 16.808 -36.104 32.456 1.00 11.87 70 ASP C N 1
ATOM 2630 C CA . ASP C 1 76 ? 16.001 -37.314 32.588 1.00 12.12 70 ASP C CA 1
ATOM 2631 C C . ASP C 1 76 ? 16.608 -38.488 31.806 1.00 11.68 70 ASP C C 1
ATOM 2632 O O . ASP C 1 76 ? 17.588 -38.324 31.075 1.00 11.58 70 ASP C O 1
ATOM 2637 N N . ARG C 1 77 ? 15.970 -39.665 31.917 1.00 11.66 71 ARG C N 1
ATOM 2638 C CA . ARG C 1 77 ? 16.460 -40.885 31.296 1.00 11.28 71 ARG C CA 1
ATOM 2639 C C . ARG C 1 77 ? 16.476 -40.720 29.758 1.00 10.46 71 ARG C C 1
ATOM 2640 O O . ARG C 1 77 ? 17.455 -41.062 29.097 1.00 9.85 71 ARG C O 1
ATOM 2648 N N . ASP C 1 78 ? 15.413 -40.160 29.199 1.00 10.45 72 ASP C N 1
ATOM 2649 C CA . ASP C 1 78 ? 15.313 -40.016 27.750 1.00 10.36 72 ASP C CA 1
ATOM 2650 C C . ASP C 1 78 ? 16.437 -39.143 27.199 1.00 9.63 72 ASP C C 1
ATOM 2651 O O . ASP C 1 78 ? 17.018 -39.472 26.192 1.00 9.35 72 ASP C O 1
ATOM 2656 N N . THR C 1 79 ? 16.763 -38.065 27.900 1.00 9.32 73 THR C N 1
ATOM 2657 C CA . THR C 1 79 ? 17.783 -37.155 27.408 1.00 9.21 73 THR C CA 1
ATOM 2658 C C . THR C 1 79 ? 19.130 -37.809 27.565 1.00 8.54 73 THR C C 1
ATOM 2659 O O . THR C 1 79 ? 20.008 -37.593 26.729 1.00 8.55 73 THR C O 1
ATOM 2663 N N . ALA C 1 80 ? 19.286 -38.610 28.638 1.00 7.94 74 ALA C N 1
ATOM 2664 C CA . ALA C 1 80 ? 20.518 -39.348 28.807 1.00 7.13 74 ALA C CA 1
ATOM 2665 C C . ALA C 1 80 ? 20.725 -40.295 27.623 1.00 7.09 74 ALA C C 1
ATOM 2666 O O . ALA C 1 80 ? 21.807 -40.329 27.019 1.00 7.30 74 ALA C O 1
ATOM 2668 N N . ILE C 1 81 ? 19.691 -41.085 27.306 1.00 7.41 75 ILE C N 1
ATOM 2669 C CA . ILE C 1 81 ? 19.758 -42.015 26.194 1.00 7.53 75 ILE C CA 1
ATOM 2670 C C . ILE C 1 81 ? 20.022 -41.224 24.920 1.00 8.16 75 ILE C C 1
ATOM 2671 O O . ILE C 1 81 ? 20.880 -41.645 24.150 1.00 8.13 75 ILE C O 1
ATOM 2676 N N . ALA C 1 82 ? 19.297 -40.106 24.685 1.00 8.72 76 ALA C N 1
ATOM 2677 C CA . ALA C 1 82 ? 19.457 -39.356 23.443 1.00 9.52 76 ALA C CA 1
ATOM 2678 C C . ALA C 1 82 ? 20.849 -38.739 23.344 1.00 9.78 76 ALA C C 1
ATOM 2679 O O . ALA C 1 82 ? 21.468 -38.756 22.281 1.00 10.11 76 ALA C O 1
ATOM 2681 N N . ALA C 1 83 ? 21.336 -38.155 24.450 1.00 9.66 77 ALA C N 1
ATOM 2682 C CA . ALA C 1 83 ? 22.647 -37.531 24.358 1.00 9.90 77 ALA C CA 1
ATOM 2683 C C . ALA C 1 83 ? 23.688 -38.607 24.008 1.00 9.68 77 ALA C C 1
ATOM 2684 O O . ALA C 1 83 ? 24.606 -38.337 23.214 1.00 10.11 77 ALA C O 1
ATOM 2686 N N . ALA C 1 84 ? 23.534 -39.821 24.583 1.00 8.88 78 ALA C N 1
ATOM 2687 C CA . ALA C 1 84 ? 24.539 -40.813 24.262 1.00 8.82 78 ALA C CA 1
ATOM 2688 C C . ALA C 1 84 ? 24.470 -41.164 22.764 1.00 9.22 78 ALA C C 1
ATOM 2689 O O . ALA C 1 84 ? 25.479 -41.113 22.055 1.00 9.59 78 ALA C O 1
ATOM 2691 N N . LEU C 1 85 ? 23.278 -41.513 22.296 1.00 9.30 79 LEU C N 1
ATOM 2692 C CA . LEU C 1 85 ? 23.038 -41.874 20.910 1.00 10.20 79 LEU C CA 1
ATOM 2693 C C . LEU C 1 85 ? 23.508 -40.776 19.938 1.00 11.81 79 LEU C C 1
ATOM 2694 O O . LEU C 1 85 ? 24.053 -41.121 18.906 1.00 12.58 79 LEU C O 1
ATOM 2699 N N . ALA C 1 86 ? 23.309 -39.488 20.253 1.00 12.62 80 ALA C N 1
ATOM 2700 C CA . ALA C 1 86 ? 23.690 -38.394 19.375 1.00 14.57 80 ALA C CA 1
ATOM 2701 C C . ALA C 1 86 ? 25.212 -38.221 19.285 1.00 15.98 80 ALA C C 1
ATOM 2702 O O . ALA C 1 86 ? 25.678 -37.459 18.431 1.00 16.64 80 ALA C O 1
ATOM 2704 N N . HIS C 1 87 ? 25.973 -38.876 20.182 1.00 16.33 81 HIS C N 1
ATOM 2705 C CA . HIS C 1 87 ? 27.431 -38.769 20.161 1.00 18.16 81 HIS C CA 1
ATOM 2706 C C . HIS C 1 87 ? 28.070 -40.120 19.894 1.00 19.37 81 HIS C C 1
ATOM 2707 O O . HIS C 1 87 ? 29.158 -40.405 20.403 1.00 21.32 81 HIS C O 1
ATOM 2714 N N . GLU C 1 88 ? 27.334 -40.970 19.182 1.00 20.27 82 GLU C N 1
ATOM 2715 C CA . GLU C 1 88 ? 27.864 -42.230 18.663 1.00 21.13 82 GLU C CA 1
ATOM 2716 C C . GLU C 1 88 ? 28.104 -43.245 19.779 1.00 18.73 82 GLU C C 1
ATOM 2717 O O . GLU C 1 88 ? 28.868 -44.187 19.590 1.00 18.41 82 GLU C O 1
ATOM 2723 N N . LEU C 1 89 ? 27.449 -43.089 20.944 1.00 16.22 83 LEU C N 1
ATOM 2724 C CA . LEU C 1 89 ? 27.599 -44.125 21.953 1.00 13.46 83 LEU C CA 1
ATOM 2725 C C . LEU C 1 89 ? 26.418 -45.078 21.859 1.00 12.14 83 LEU C C 1
ATOM 2726 O O . LEU C 1 89 ? 25.447 -44.820 21.188 1.00 12.15 83 LEU C O 1
ATOM 2731 N N . ALA C 1 90 ? 26.496 -46.181 22.595 1.00 11.13 84 ALA C N 1
ATOM 2732 C CA . ALA C 1 90 ? 25.485 -47.222 22.642 1.00 9.61 84 ALA C CA 1
ATOM 2733 C C . ALA C 1 90 ? 25.078 -47.328 24.120 1.00 8.60 84 ALA C C 1
ATOM 2734 O O . ALA C 1 90 ? 25.678 -48.065 24.896 1.00 8.23 84 ALA C O 1
ATOM 2736 N N . PRO C 1 91 ? 24.101 -46.513 24.596 1.00 7.99 85 PRO C N 1
ATOM 2737 C CA . PRO C 1 91 ? 23.738 -46.517 26.029 1.00 7.36 85 PRO C CA 1
ATOM 2738 C C . PRO C 1 91 ? 22.888 -47.736 26.389 1.00 6.38 85 PRO C C 1
ATOM 2739 O O . PRO C 1 91 ? 21.967 -48.078 25.657 1.00 6.32 85 PRO C O 1
ATOM 2743 N N . VAL C 1 92 ? 23.115 -48.298 27.567 1.00 6.30 86 VAL C N 1
ATOM 2744 C CA . VAL C 1 92 ? 22.299 -49.391 28.050 1.00 6.25 86 VAL C CA 1
ATOM 2745 C C . VAL C 1 92 ? 21.864 -49.087 29.486 1.00 6.90 86 VAL C C 1
ATOM 2746 O O . VAL C 1 92 ? 22.416 -48.196 30.123 1.00 6.92 86 VAL C O 1
ATOM 2750 N N . SER C 1 93 ? 20.813 -49.802 29.943 1.00 7.37 87 SER C N 1
ATOM 2751 C CA . SER C 1 93 ? 20.257 -49.612 31.264 1.00 7.97 87 SER C CA 1
ATOM 2752 C C . SER C 1 93 ? 21.120 -50.304 32.319 1.00 8.46 87 SER C C 1
ATOM 2753 O O . SER C 1 93 ? 21.918 -51.214 32.010 1.00 8.21 87 SER C O 1
ATOM 2756 N N . VAL C 1 94 ? 20.879 -49.889 33.585 1.00 9.03 88 VAL C N 1
ATOM 2757 C CA . VAL C 1 94 ? 21.364 -50.643 34.732 1.00 9.83 88 VAL C CA 1
ATOM 2758 C C . VAL C 1 94 ? 20.242 -51.532 35.256 1.00 10.80 88 VAL C C 1
ATOM 2759 O O . VAL C 1 94 ? 19.144 -51.073 35.604 1.00 11.07 88 VAL C O 1
ATOM 2763 N N . HIS C 1 95 ? 20.526 -52.841 35.276 1.00 11.48 89 HIS C N 1
ATOM 2764 C CA . HIS C 1 95 ? 19.535 -53.805 35.703 1.00 12.64 89 HIS C CA 1
ATOM 2765 C C . HIS C 1 95 ? 19.588 -53.932 37.240 1.00 14.39 89 HIS C C 1
ATOM 2766 O O . HIS C 1 95 ? 20.320 -53.222 37.873 1.00 14.49 89 HIS C O 1
ATOM 2774 N N . GLU D 2 2 ? 16.296 -83.370 35.887 1.00 88.93 3 GLU D N 1
ATOM 2775 C CA . GLU D 2 2 ? 15.209 -82.771 35.068 1.00 90.19 3 GLU D CA 1
ATOM 2776 C C . GLU D 2 2 ? 15.232 -81.254 35.264 1.00 77.90 3 GLU D C 1
ATOM 2777 O O . GLU D 2 2 ? 15.921 -80.535 34.548 1.00 73.56 3 GLU D O 1
ATOM 2783 N N . LEU D 2 3 ? 14.472 -80.788 36.254 1.00 75.39 4 LEU D N 1
ATOM 2784 C CA . LEU D 2 3 ? 14.352 -79.375 36.549 1.00 71.74 4 LEU D CA 1
ATOM 2785 C C . LEU D 2 3 ? 15.629 -78.918 37.239 1.00 68.89 4 LEU D C 1
ATOM 2786 O O . LEU D 2 3 ? 16.416 -79.731 37.705 1.00 70.08 4 LEU D O 1
ATOM 2791 N N . ARG D 2 4 ? 15.864 -77.611 37.232 1.00 67.63 5 ARG D N 1
ATOM 2792 C CA . ARG D 2 4 ? 16.949 -77.054 38.013 1.00 67.37 5 ARG D CA 1
ATOM 2793 C C . ARG D 2 4 ? 16.447 -75.819 38.761 1.00 65.89 5 ARG D C 1
ATOM 2794 O O . ARG D 2 4 ? 15.607 -75.073 38.254 1.00 61.41 5 ARG D O 1
ATOM 2802 N N . THR D 2 5 ? 16.923 -75.670 40.002 1.00 63.30 6 THR D N 1
ATOM 2803 C CA . THR D 2 5 ? 16.723 -74.433 40.730 1.00 59.49 6 THR D CA 1
ATOM 2804 C C . THR D 2 5 ? 18.011 -73.628 40.602 1.00 55.15 6 THR D C 1
ATOM 2805 O O . THR D 2 5 ? 19.110 -74.170 40.741 1.00 55.27 6 THR D O 1
ATOM 2809 N N . LEU D 2 6 ? 17.843 -72.340 40.286 1.00 50.88 7 LEU D N 1
ATOM 2810 C CA . LEU D 2 6 ? 18.973 -71.439 40.143 1.00 46.32 7 LEU D CA 1
ATOM 2811 C C . LEU D 2 6 ? 18.506 -70.009 40.368 1.00 42.11 7 LEU D C 1
ATOM 2812 O O . LEU D 2 6 ? 17.313 -69.717 40.314 1.00 38.66 7 LEU D O 1
ATOM 2817 N N . PRO D 2 7 ? 19.464 -69.104 40.654 1.00 41.47 8 PRO D N 1
ATOM 2818 C CA . PRO D 2 7 ? 19.184 -67.677 40.849 1.00 41.11 8 PRO D CA 1
ATOM 2819 C C . PRO D 2 7 ? 18.818 -67.001 39.523 1.00 40.54 8 PRO D C 1
ATOM 2820 O O . PRO D 2 7 ? 19.234 -67.459 38.454 1.00 41.39 8 PRO D O 1
ATOM 2824 N N . VAL D 2 8 ? 18.015 -65.929 39.593 1.00 38.08 9 VAL D N 1
ATOM 2825 C CA . VAL D 2 8 ? 17.576 -65.306 38.361 1.00 36.97 9 VAL D CA 1
ATOM 2826 C C . VAL D 2 8 ? 18.133 -63.894 38.289 1.00 37.61 9 VAL D C 1
ATOM 2827 O O . VAL D 2 8 ? 18.425 -63.250 39.309 1.00 39.75 9 VAL D O 1
ATOM 2831 N N . LEU D 2 9 ? 18.360 -63.454 37.049 1.00 35.44 10 LEU D N 1
ATOM 2832 C CA . LEU D 2 9 ? 18.708 -62.058 36.850 1.00 32.49 10 LEU D CA 1
ATOM 2833 C C . LEU D 2 9 ? 17.658 -61.407 35.953 1.00 27.70 10 LEU D C 1
ATOM 2834 O O . LEU D 2 9 ? 17.599 -61.658 34.762 1.00 25.86 10 LEU D O 1
ATOM 2839 N N . PRO D 2 10 ? 16.747 -60.583 36.511 1.00 26.07 11 PRO D N 1
ATOM 2840 C CA . PRO D 2 10 ? 15.718 -59.978 35.675 1.00 24.01 11 PRO D CA 1
ATOM 2841 C C . PRO D 2 10 ? 16.304 -58.786 34.894 1.00 21.11 11 PRO D C 1
ATOM 2842 O O . PRO D 2 10 ? 17.035 -57.946 35.424 1.00 20.05 11 PRO D O 1
ATOM 2846 N N . LEU D 2 11 ? 16.010 -58.776 33.600 1.00 19.05 12 LEU D N 1
ATOM 2847 C CA . LEU D 2 11 ? 16.520 -57.711 32.765 1.00 17.62 12 LEU D CA 1
ATOM 2848 C C . LEU D 2 11 ? 15.419 -56.678 32.566 1.00 16.97 12 LEU D C 1
ATOM 2849 O O . LEU D 2 11 ? 14.293 -57.021 32.219 1.00 17.45 12 LEU D O 1
ATOM 2854 N N . ARG D 2 12 ? 15.756 -55.405 32.633 1.00 16.17 13 ARG D N 1
ATOM 2855 C CA . ARG D 2 12 ? 14.772 -54.351 32.377 1.00 16.01 13 ARG D CA 1
ATOM 2856 C C . ARG D 2 12 ? 14.175 -54.390 30.978 1.00 16.21 13 ARG D C 1
ATOM 2857 O O . ARG D 2 12 ? 12.944 -54.371 30.831 1.00 17.38 13 ARG D O 1
ATOM 2865 N N . ASP D 2 13 ? 15.001 -54.478 29.921 1.00 15.48 14 ASP D N 1
ATOM 2866 C CA . ASP D 2 13 ? 14.534 -53.865 28.689 1.00 15.32 14 ASP D CA 1
ATOM 2867 C C . ASP D 2 13 ? 15.223 -54.489 27.472 1.00 15.39 14 ASP D C 1
ATOM 2868 O O . ASP D 2 13 ? 15.280 -53.854 26.438 1.00 15.24 14 ASP D O 1
ATOM 2873 N N . ILE D 2 14 ? 15.796 -55.697 27.616 1.00 15.65 15 ILE D N 1
ATOM 2874 C CA . ILE D 2 14 ? 16.408 -56.466 26.545 1.00 15.28 15 ILE D CA 1
ATOM 2875 C C . ILE D 2 14 ? 16.054 -57.934 26.746 1.00 15.75 15 ILE D C 1
ATOM 2876 O O . ILE D 2 14 ? 15.754 -58.384 27.857 1.00 15.95 15 ILE D O 1
ATOM 2881 N N . VAL D 2 15 ? 16.150 -58.686 25.643 1.00 15.64 16 VAL D N 1
ATOM 2882 C CA . VAL D 2 15 ? 16.179 -60.135 25.668 1.00 16.15 16 VAL D CA 1
ATOM 2883 C C . VAL D 2 15 ? 17.552 -60.562 25.144 1.00 16.52 16 VAL D C 1
ATOM 2884 O O . VAL D 2 15 ? 18.031 -60.115 24.058 1.00 15.28 16 VAL D O 1
ATOM 2888 N N . VAL D 2 16 ? 18.178 -61.451 25.928 1.00 17.64 17 VAL D N 1
ATOM 2889 C CA . VAL D 2 16 ? 19.407 -62.101 25.488 1.00 18.03 17 VAL D CA 1
ATOM 2890 C C . VAL D 2 16 ? 19.029 -63.465 24.919 1.00 18.70 17 VAL D C 1
ATOM 2891 O O . VAL D 2 16 ? 18.352 -64.261 25.575 1.00 21.14 17 VAL D O 1
ATOM 2895 N N . PHE D 2 17 ? 19.375 -63.731 23.666 1.00 17.84 18 PHE D N 1
ATOM 2896 C CA . PHE D 2 17 ? 19.011 -65.015 23.071 1.00 17.25 18 PHE D CA 1
ATOM 2897 C C . PHE D 2 17 ? 20.114 -66.030 23.355 1.00 17.61 18 PHE D C 1
ATOM 2898 O O . PHE D 2 17 ? 21.258 -65.633 23.587 1.00 16.68 18 PHE D O 1
ATOM 2906 N N . PRO D 2 18 ? 19.818 -67.355 23.240 1.00 18.59 19 PRO D N 1
ATOM 2907 C CA . PRO D 2 18 ? 20.873 -68.388 23.274 1.00 19.61 19 PRO D CA 1
ATOM 2908 C C . PRO D 2 18 ? 21.974 -68.004 22.268 1.00 20.22 19 PRO D C 1
ATOM 2909 O O . PRO D 2 18 ? 21.677 -67.548 21.161 1.00 18.69 19 PRO D O 1
ATOM 2913 N N . HIS D 2 19 ? 23.230 -68.168 22.676 1.00 22.64 20 HIS D N 1
ATOM 2914 C CA . HIS D 2 19 ? 24.411 -67.986 21.828 1.00 27.17 20 HIS D CA 1
ATOM 2915 C C . HIS D 2 19 ? 24.826 -66.528 21.710 1.00 30.56 20 HIS D C 1
ATOM 2916 O O . HIS D 2 19 ? 25.782 -66.266 20.989 1.00 36.05 20 HIS D O 1
ATOM 2923 N N . MET D 2 20 ? 24.140 -65.595 22.393 1.00 29.54 21 MET D N 1
ATOM 2924 C CA . MET D 2 20 ? 24.595 -64.213 22.343 1.00 27.23 21 MET D CA 1
ATOM 2925 C C . MET D 2 20 ? 25.490 -63.997 23.548 1.00 24.80 21 MET D C 1
ATOM 2926 O O . MET D 2 20 ? 25.253 -64.555 24.606 1.00 26.01 21 MET D O 1
ATOM 2931 N N . VAL D 2 21 ? 26.564 -63.238 23.362 1.00 23.11 22 VAL D N 1
ATOM 2932 C CA . VAL D 2 21 ? 27.474 -62.861 24.428 1.00 22.04 22 VAL D CA 1
ATOM 2933 C C . VAL D 2 21 ? 27.304 -61.356 24.620 1.00 21.66 22 VAL D C 1
ATOM 2934 O O . VAL D 2 21 ? 27.482 -60.626 23.639 1.00 23.21 22 VAL D O 1
ATOM 2938 N N . VAL D 2 22 ? 27.006 -60.914 25.859 1.00 19.73 23 VAL D N 1
ATOM 2939 C CA . VAL D 2 22 ? 26.490 -59.566 26.110 1.00 18.40 23 VAL D CA 1
ATOM 2940 C C . VAL D 2 22 ? 27.128 -58.979 27.365 1.00 17.89 23 VAL D C 1
ATOM 2941 O O . VAL D 2 22 ? 27.053 -59.580 28.438 1.00 18.77 23 VAL D O 1
ATOM 2945 N N . PRO D 2 23 ? 27.715 -57.764 27.297 1.00 16.73 24 PRO D N 1
ATOM 2946 C CA . PRO D 2 23 ? 28.130 -57.054 28.507 1.00 16.78 24 PRO D CA 1
ATOM 2947 C C . PRO D 2 23 ? 26.912 -56.388 29.147 1.00 15.97 24 PRO D C 1
ATOM 2948 O O . PRO D 2 23 ? 26.072 -55.852 28.434 1.00 15.43 24 PRO D O 1
ATOM 2952 N N . LEU D 2 24 ? 26.768 -56.481 30.470 1.00 16.01 25 LEU D N 1
ATOM 2953 C CA . LEU D 2 24 ? 25.572 -55.999 31.163 1.00 15.60 25 LEU D CA 1
ATOM 2954 C C . LEU D 2 24 ? 25.988 -55.264 32.423 1.00 16.02 25 LEU D C 1
ATOM 2955 O O . LEU D 2 24 ? 27.009 -55.567 32.976 1.00 16.65 25 LEU D O 1
ATOM 2960 N N . PHE D 2 25 ? 25.187 -54.285 32.863 1.00 16.03 26 PHE D N 1
ATOM 2961 C CA . PHE D 2 25 ? 25.451 -53.551 34.087 1.00 16.44 26 PHE D CA 1
ATOM 2962 C C . PHE D 2 25 ? 24.287 -53.796 35.034 1.00 17.18 26 PHE D C 1
ATOM 2963 O O . PHE D 2 25 ? 23.120 -53.796 34.657 1.00 17.19 26 PHE D O 1
ATOM 2971 N N . VAL D 2 26 ? 24.609 -54.030 36.297 1.00 18.52 27 VAL D N 1
ATOM 2972 C CA . VAL D 2 26 ? 23.597 -54.522 37.209 1.00 19.84 27 VAL D CA 1
ATOM 2973 C C . VAL D 2 26 ? 23.840 -53.762 38.498 1.00 21.24 27 VAL D C 1
ATOM 2974 O O . VAL D 2 26 ? 24.989 -53.578 38.942 1.00 21.43 27 VAL D O 1
ATOM 2978 N N . GLY D 2 27 ? 22.748 -53.233 39.041 1.00 22.43 28 GLY D N 1
ATOM 2979 C CA . GLY D 2 27 ? 22.848 -52.269 40.124 1.00 24.72 28 GLY D CA 1
ATOM 2980 C C . GLY D 2 27 ? 21.873 -52.571 41.262 1.00 28.39 28 GLY D C 1
ATOM 2981 O O . GLY D 2 27 ? 22.115 -52.130 42.374 1.00 32.37 28 GLY D O 1
ATOM 2982 N N . ARG D 2 28 ? 20.792 -53.319 41.014 1.00 28.16 29 ARG D N 1
ATOM 2983 C CA . ARG D 2 28 ? 19.914 -53.705 42.108 1.00 29.89 29 ARG D CA 1
ATOM 2984 C C . ARG D 2 28 ? 20.518 -54.795 43.012 1.00 32.07 29 ARG D C 1
ATOM 2985 O O . ARG D 2 28 ? 20.974 -55.837 42.518 1.00 30.17 29 ARG D O 1
ATOM 2993 N N . ASP D 2 29 ? 20.356 -54.583 44.339 1.00 35.50 30 ASP D N 1
ATOM 2994 C CA . ASP D 2 29 ? 21.006 -55.364 45.392 1.00 39.48 30 ASP D CA 1
ATOM 2995 C C . ASP D 2 29 ? 20.628 -56.827 45.273 1.00 37.55 30 ASP D C 1
ATOM 2996 O O . ASP D 2 29 ? 21.506 -57.655 45.279 1.00 37.26 30 ASP D O 1
ATOM 3001 N N . LYS D 2 30 ? 19.332 -57.128 45.148 1.00 38.69 31 LYS D N 1
ATOM 3002 C CA . LYS D 2 30 ? 18.828 -58.478 44.937 1.00 43.65 31 LYS D CA 1
ATOM 3003 C C . LYS D 2 30 ? 19.473 -59.139 43.705 1.00 42.37 31 LYS D C 1
ATOM 3004 O O . LYS D 2 30 ? 19.699 -60.351 43.682 1.00 47.44 31 LYS D O 1
ATOM 3010 N N . SER D 2 31 ? 19.766 -58.353 42.654 1.00 40.55 32 SER D N 1
ATOM 3011 C CA . SER D 2 31 ? 20.278 -58.939 41.419 1.00 37.53 32 SER D CA 1
ATOM 3012 C C . SER D 2 31 ? 21.756 -59.252 41.601 1.00 35.95 32 SER D C 1
ATOM 3013 O O . SER D 2 31 ? 22.252 -60.297 41.177 1.00 33.61 32 SER D O 1
ATOM 3016 N N . VAL D 2 32 ? 22.425 -58.308 42.262 1.00 36.32 33 VAL D N 1
ATOM 3017 C CA . VAL D 2 32 ? 23.831 -58.424 42.596 1.00 39.89 33 VAL D CA 1
ATOM 3018 C C . VAL D 2 32 ? 24.056 -59.650 43.498 1.00 43.96 33 VAL D C 1
ATOM 3019 O O . VAL D 2 32 ? 25.026 -60.394 43.334 1.00 43.79 33 VAL D O 1
ATOM 3023 N N . ARG D 2 33 ? 23.100 -59.905 44.394 1.00 46.04 34 ARG D N 1
ATOM 3024 C CA . ARG D 2 33 ? 23.193 -61.012 45.331 1.00 53.88 34 ARG D CA 1
ATOM 3025 C C . ARG D 2 33 ? 23.027 -62.318 44.553 1.00 51.57 34 ARG D C 1
ATOM 3026 O O . ARG D 2 33 ? 23.739 -63.276 44.812 1.00 52.76 34 ARG D O 1
ATOM 3034 N N . ALA D 2 34 ? 22.125 -62.324 43.565 1.00 50.03 35 ALA D N 1
ATOM 3035 C CA . ALA D 2 34 ? 21.911 -63.503 42.731 1.00 49.83 35 ALA D CA 1
ATOM 3036 C C . ALA D 2 34 ? 23.194 -63.879 41.987 1.00 50.39 35 ALA D C 1
ATOM 3037 O O . ALA D 2 34 ? 23.549 -65.055 41.859 1.00 53.20 35 ALA D O 1
ATOM 3039 N N . LEU D 2 35 ? 23.917 -62.839 41.565 1.00 48.41 36 LEU D N 1
ATOM 3040 C CA . LEU D 2 35 ? 25.147 -62.941 40.798 1.00 46.75 36 LEU D CA 1
ATOM 3041 C C . LEU D 2 35 ? 26.304 -63.455 41.663 1.00 49.02 36 LEU D C 1
ATOM 3042 O O . LEU D 2 35 ? 27.064 -64.315 41.229 1.00 47.40 36 LEU D O 1
ATOM 3047 N N . GLU D 2 36 ? 26.487 -62.872 42.856 1.00 49.38 37 GLU D N 1
ATOM 3048 C CA . GLU D 2 36 ? 27.545 -63.321 43.745 1.00 54.42 37 GLU D CA 1
ATOM 3049 C C . GLU D 2 36 ? 27.372 -64.809 44.046 1.00 58.37 37 GLU D C 1
ATOM 3050 O O . GLU D 2 36 ? 28.345 -65.559 44.076 1.00 59.50 37 GLU D O 1
ATOM 3056 N N . GLU D 2 37 ? 26.116 -65.224 44.230 1.00 57.21 38 GLU D N 1
ATOM 3057 C CA . GLU D 2 37 ? 25.760 -66.602 44.495 1.00 56.45 38 GLU D CA 1
ATOM 3058 C C . GLU D 2 37 ? 26.242 -67.507 43.364 1.00 57.13 38 GLU D C 1
ATOM 3059 O O . GLU D 2 37 ? 26.911 -68.526 43.584 1.00 58.37 38 GLU D O 1
ATOM 3065 N N . VAL D 2 38 ? 25.887 -67.114 42.148 1.00 51.15 39 VAL D N 1
ATOM 3066 C CA . VAL D 2 38 ? 26.245 -67.890 40.983 1.00 49.00 39 VAL D CA 1
ATOM 3067 C C . VAL D 2 38 ? 27.759 -67.974 40.816 1.00 51.66 39 VAL D C 1
ATOM 3068 O O . VAL D 2 38 ? 28.240 -69.004 40.349 1.00 54.20 39 VAL D O 1
ATOM 3072 N N . MET D 2 39 ? 28.496 -66.915 41.190 1.00 53.57 40 MET D N 1
ATOM 3073 C CA . MET D 2 39 ? 29.955 -66.887 41.047 1.00 58.11 40 MET D CA 1
ATOM 3074 C C . MET D 2 39 ? 30.689 -67.800 42.047 1.00 62.79 40 MET D C 1
ATOM 3075 O O . MET D 2 39 ? 31.761 -68.317 41.727 1.00 61.55 40 MET D O 1
ATOM 3080 N N . ARG D 2 40 ? 30.118 -68.001 43.245 1.00 63.73 41 ARG D N 1
ATOM 3081 C CA . ARG D 2 40 ? 30.664 -68.947 44.211 1.00 64.48 41 ARG D CA 1
ATOM 3082 C C . ARG D 2 40 ? 30.367 -70.394 43.809 1.00 64.86 41 ARG D C 1
ATOM 3083 O O . ARG D 2 40 ? 30.903 -71.305 44.429 1.00 66.11 41 ARG D O 1
ATOM 3091 N N . GLY D 2 41 ? 29.503 -70.591 42.796 1.00 61.52 42 GLY D N 1
ATOM 3092 C CA . GLY D 2 41 ? 28.972 -71.892 42.407 1.00 55.06 42 GLY D CA 1
ATOM 3093 C C . GLY D 2 41 ? 29.363 -72.250 40.978 1.00 52.65 42 GLY D C 1
ATOM 3094 O O . GLY D 2 41 ? 30.507 -72.031 40.583 1.00 49.86 42 GLY D O 1
ATOM 3095 N N . ASP D 2 42 ? 28.400 -72.806 40.220 1.00 54.04 43 ASP D N 1
ATOM 3096 C CA . ASP D 2 42 ? 28.612 -73.292 38.859 1.00 56.49 43 ASP D CA 1
ATOM 3097 C C . ASP D 2 42 ? 28.531 -72.185 37.788 1.00 56.26 43 ASP D C 1
ATOM 3098 O O . ASP D 2 42 ? 28.494 -72.490 36.598 1.00 52.18 43 ASP D O 1
ATOM 3103 N N . LYS D 2 43 ? 28.452 -70.909 38.210 1.00 59.69 44 LYS D N 1
ATOM 3104 C CA . LYS D 2 43 ? 28.560 -69.727 37.353 1.00 56.79 44 LYS D CA 1
ATOM 3105 C C . LYS D 2 43 ? 27.356 -69.557 36.410 1.00 53.55 44 LYS D C 1
ATOM 3106 O O . LYS D 2 43 ? 27.438 -68.820 35.435 1.00 53.44 44 LYS D O 1
ATOM 3112 N N . GLN D 2 44 ? 26.217 -70.176 36.726 1.00 50.95 45 GLN D N 1
ATOM 3113 C CA . GLN D 2 44 ? 25.115 -70.214 35.787 1.00 47.97 45 GLN D CA 1
ATOM 3114 C C . GLN D 2 44 ? 23.867 -69.556 36.365 1.00 45.53 45 GLN D C 1
ATOM 3115 O O . GLN D 2 44 ? 23.578 -69.720 37.540 1.00 46.36 45 GLN D O 1
ATOM 3121 N N . ILE D 2 45 ? 23.102 -68.844 35.518 1.00 39.54 46 ILE D N 1
ATOM 3122 C CA . ILE D 2 45 ? 22.010 -68.010 36.004 1.00 34.74 46 ILE D CA 1
ATOM 3123 C C . ILE D 2 45 ? 20.889 -68.026 34.974 1.00 33.02 46 ILE D C 1
ATOM 3124 O O . ILE D 2 45 ? 21.115 -68.328 33.797 1.00 33.48 46 ILE D O 1
ATOM 3129 N N . LEU D 2 46 ? 19.680 -67.682 35.423 1.00 29.79 47 LEU D N 1
ATOM 3130 C CA . LEU D 2 46 ? 18.567 -67.508 34.516 1.00 26.87 47 LEU D CA 1
ATOM 3131 C C . LEU D 2 46 ? 18.421 -66.024 34.182 1.00 25.29 47 LEU D C 1
ATOM 3132 O O . LEU D 2 46 ? 18.203 -65.202 35.080 1.00 25.75 47 LEU D O 1
ATOM 3137 N N . LEU D 2 47 ? 18.521 -65.706 32.886 1.00 22.66 48 LEU D N 1
ATOM 3138 C CA . LEU D 2 47 ? 18.218 -64.372 32.394 1.00 20.73 48 LEU D CA 1
ATOM 3139 C C . LEU D 2 47 ? 16.750 -64.393 31.997 1.00 20.25 48 LEU D C 1
ATOM 3140 O O . LEU D 2 47 ? 16.334 -65.290 31.264 1.00 20.06 48 LEU D O 1
ATOM 3145 N N . VAL D 2 48 ? 15.980 -63.403 32.481 1.00 19.96 49 VAL D N 1
ATOM 3146 C CA . VAL D 2 48 ? 14.612 -63.299 31.989 1.00 19.82 49 VAL D CA 1
ATOM 3147 C C . VAL D 2 48 ? 14.204 -61.826 32.008 1.00 19.01 49 VAL D C 1
ATOM 3148 O O . VAL D 2 48 ? 14.635 -61.061 32.863 1.00 18.76 49 VAL D O 1
ATOM 3152 N N . THR D 2 49 ? 13.388 -61.451 31.035 1.00 18.69 50 THR D N 1
ATOM 3153 C CA . THR D 2 49 ? 12.997 -60.064 30.830 1.00 18.42 50 THR D CA 1
ATOM 3154 C C . THR D 2 49 ? 11.796 -59.709 31.737 1.00 19.23 50 THR D C 1
ATOM 3155 O O . THR D 2 49 ? 10.887 -60.528 31.905 1.00 20.04 50 THR D O 1
ATOM 3159 N N . GLN D 2 50 ? 11.787 -58.466 32.242 1.00 19.06 51 GLN D N 1
ATOM 3160 C CA . GLN D 2 50 ? 10.638 -57.888 32.939 1.00 20.11 51 GLN D CA 1
ATOM 3161 C C . GLN D 2 50 ? 9.575 -57.442 31.946 1.00 20.86 51 GLN D C 1
ATOM 3162 O O . GLN D 2 50 ? 9.871 -57.079 30.789 1.00 19.85 51 GLN D O 1
ATOM 3168 N N . LYS D 2 51 ? 8.325 -57.468 32.438 1.00 22.47 52 LYS D N 1
ATOM 3169 C CA . LYS D 2 51 ? 7.212 -56.990 31.641 1.00 24.01 52 LYS D CA 1
ATOM 3170 C C . LYS D 2 51 ? 7.240 -55.473 31.622 1.00 24.44 52 LYS D C 1
ATOM 3171 O O . LYS D 2 51 ? 6.853 -54.856 30.647 1.00 24.83 52 LYS D O 1
ATOM 3177 N N . ASN D 2 52 ? 7.702 -54.859 32.705 1.00 26.10 53 ASN D N 1
ATOM 3178 C CA . ASN D 2 52 ? 7.793 -53.411 32.736 1.00 26.89 53 ASN D CA 1
ATOM 3179 C C . ASN D 2 52 ? 9.182 -53.051 33.256 1.00 24.49 53 ASN D C 1
ATOM 3180 O O . ASN D 2 52 ? 9.541 -53.404 34.395 1.00 23.42 53 ASN D O 1
ATOM 3185 N N . SER D 2 53 ? 9.913 -52.309 32.402 1.00 22.55 54 SER D N 1
ATOM 3186 C CA . SER D 2 53 ? 11.312 -51.978 32.653 1.00 22.43 54 SER D CA 1
ATOM 3187 C C . SER D 2 53 ? 11.523 -51.071 33.860 1.00 22.00 54 SER D C 1
ATOM 3188 O O . SER D 2 53 ? 12.611 -51.106 34.404 1.00 21.42 54 SER D O 1
ATOM 3191 N N . ALA D 2 54 ? 10.527 -50.233 34.185 1.00 22.70 55 ALA D N 1
ATOM 3192 C CA . ALA D 2 54 ? 10.595 -49.345 35.338 1.00 24.78 55 ALA D CA 1
ATOM 3193 C C . ALA D 2 54 ? 10.438 -50.095 36.664 1.00 25.94 55 ALA D C 1
ATOM 3194 O O . ALA D 2 54 ? 10.948 -49.583 37.639 1.00 27.30 55 ALA D O 1
ATOM 3196 N N . ASP D 2 55 ? 9.866 -51.310 36.716 1.00 27.17 56 ASP D N 1
ATOM 3197 C CA . ASP D 2 55 ? 9.741 -52.027 37.983 1.00 29.71 56 ASP D CA 1
ATOM 3198 C C . ASP D 2 55 ? 11.124 -52.256 38.598 1.00 30.04 56 ASP D C 1
ATOM 3199 O O . ASP D 2 55 ? 11.944 -52.949 37.992 1.00 28.08 56 ASP D O 1
ATOM 3204 N N . ASP D 2 56 ? 11.338 -51.746 39.832 1.00 29.27 57 ASP D N 1
ATOM 3205 C CA . ASP D 2 56 ? 12.546 -52.083 40.566 1.00 31.76 57 ASP D CA 1
ATOM 3206 C C . ASP D 2 56 ? 12.381 -53.376 41.342 1.00 33.53 57 ASP D C 1
ATOM 3207 O O . ASP D 2 56 ? 13.358 -54.072 41.546 1.00 33.39 57 ASP D O 1
ATOM 3212 N N . ASP D 2 57 ? 11.162 -53.708 41.764 1.00 36.30 58 ASP D N 1
ATOM 3213 C CA . ASP D 2 57 ? 10.971 -54.926 42.539 1.00 39.13 58 ASP D CA 1
ATOM 3214 C C . ASP D 2 57 ? 9.841 -55.723 41.890 1.00 37.72 58 ASP D C 1
ATOM 3215 O O . ASP D 2 57 ? 8.772 -55.890 42.493 1.00 38.74 58 ASP D O 1
ATOM 3220 N N . PRO D 2 58 ? 10.010 -56.238 40.644 1.00 34.52 59 PRO D N 1
ATOM 3221 C CA . PRO D 2 58 ? 8.897 -56.904 39.961 1.00 33.57 59 PRO D CA 1
ATOM 3222 C C . PRO D 2 58 ? 8.471 -58.122 40.776 1.00 34.84 59 PRO D C 1
ATOM 3223 O O . PRO D 2 58 ? 9.302 -58.735 41.441 1.00 34.32 59 PRO D O 1
ATOM 3227 N N . ALA D 2 59 ? 7.176 -58.450 40.687 1.00 36.51 60 ALA D N 1
ATOM 3228 C CA . ALA D 2 59 ? 6.602 -59.669 41.216 1.00 39.75 60 ALA D CA 1
ATOM 3229 C C . ALA D 2 59 ? 6.617 -60.738 40.129 1.00 41.13 60 ALA D C 1
ATOM 3230 O O . ALA D 2 59 ? 6.827 -60.429 38.958 1.00 40.95 60 ALA D O 1
ATOM 3232 N N . PRO D 2 60 ? 6.395 -62.022 40.480 1.00 43.23 61 PRO D N 1
ATOM 3233 C CA . PRO D 2 60 ? 6.419 -63.105 39.495 1.00 41.89 61 PRO D CA 1
ATOM 3234 C C . PRO D 2 60 ? 5.518 -62.894 38.268 1.00 42.78 61 PRO D C 1
ATOM 3235 O O . PRO D 2 60 ? 5.910 -63.236 37.151 1.00 40.19 61 PRO D O 1
ATOM 3239 N N . GLY D 2 61 ? 4.316 -62.318 38.483 1.00 42.66 62 GLY D N 1
ATOM 3240 C CA . GLY D 2 61 ? 3.400 -61.925 37.424 1.00 41.89 62 GLY D CA 1
ATOM 3241 C C . GLY D 2 61 ? 3.984 -60.813 36.533 1.00 41.65 62 GLY D C 1
ATOM 3242 O O . GLY D 2 61 ? 3.483 -60.531 35.449 1.00 42.20 62 GLY D O 1
ATOM 3243 N N . ASP D 2 62 ? 5.075 -60.197 36.963 1.00 39.02 63 ASP D N 1
ATOM 3244 C CA . ASP D 2 62 ? 5.639 -59.023 36.314 1.00 39.08 63 ASP D CA 1
ATOM 3245 C C . ASP D 2 62 ? 6.899 -59.412 35.539 1.00 35.34 63 ASP D C 1
ATOM 3246 O O . ASP D 2 62 ? 7.654 -58.544 35.120 1.00 33.97 63 ASP D O 1
ATOM 3251 N N . ILE D 2 63 ? 7.150 -60.724 35.448 1.00 33.86 64 ILE D N 1
ATOM 3252 C CA . ILE D 2 63 ? 8.295 -61.266 34.750 1.00 30.71 64 ILE D CA 1
ATOM 3253 C C . ILE D 2 63 ? 7.741 -62.281 33.769 1.00 31.38 64 ILE D C 1
ATOM 3254 O O . ILE D 2 63 ? 6.813 -63.019 34.121 1.00 32.77 64 ILE D O 1
ATOM 3259 N N . PHE D 2 64 ? 8.304 -62.293 32.545 1.00 28.73 65 PHE D N 1
ATOM 3260 C CA . PHE D 2 64 ? 7.969 -63.274 31.527 1.00 27.46 65 PHE D CA 1
ATOM 3261 C C . PHE D 2 64 ? 8.341 -64.661 32.018 1.00 27.89 65 PHE D C 1
ATOM 3262 O O . PHE D 2 64 ? 9.121 -64.766 32.929 1.00 26.66 65 PHE D O 1
ATOM 3270 N N . GLU D 2 65 ? 7.867 -65.698 31.315 1.00 30.22 66 GLU D N 1
ATOM 3271 C CA . GLU D 2 65 ? 7.915 -67.058 31.822 1.00 34.50 66 GLU D CA 1
ATOM 3272 C C . GLU D 2 65 ? 8.764 -67.973 30.948 1.00 33.37 66 GLU D C 1
ATOM 3273 O O . GLU D 2 65 ? 8.787 -69.186 31.172 1.00 35.35 66 GLU D O 1
ATOM 3279 N N . VAL D 2 66 ? 9.417 -67.393 29.942 1.00 30.59 67 VAL D N 1
ATOM 3280 C CA . VAL D 2 66 ? 10.490 -68.012 29.178 1.00 28.22 67 VAL D CA 1
ATOM 3281 C C . VAL D 2 66 ? 11.676 -67.068 29.275 1.00 26.80 67 VAL D C 1
ATOM 3282 O O . VAL D 2 66 ? 11.521 -65.860 29.149 1.00 26.68 67 VAL D O 1
ATOM 3286 N N . GLY D 2 67 ? 12.848 -67.624 29.568 1.00 26.19 68 GLY D N 1
ATOM 3287 C CA . GLY D 2 67 ? 14.070 -66.855 29.721 1.00 24.45 68 GLY D CA 1
ATOM 3288 C C . GLY D 2 67 ? 15.209 -67.646 29.069 1.00 23.82 68 GLY D C 1
ATOM 3289 O O . GLY D 2 67 ? 14.984 -68.532 28.233 1.00 23.09 68 GLY D O 1
ATOM 3290 N N . VAL D 2 68 ? 16.427 -67.363 29.504 1.00 23.54 69 VAL D N 1
ATOM 3291 C CA . VAL D 2 68 ? 17.560 -67.999 28.887 1.00 24.37 69 VAL D CA 1
ATOM 3292 C C . VAL D 2 68 ? 18.512 -68.435 30.000 1.00 26.30 69 VAL D C 1
ATOM 3293 O O . VAL D 2 68 ? 18.898 -67.673 30.882 1.00 24.60 69 VAL D O 1
ATOM 3297 N N . LEU D 2 69 ? 18.908 -69.705 29.943 1.00 30.04 70 LEU D N 1
ATOM 3298 C CA . LEU D 2 69 ? 19.931 -70.170 30.863 1.00 33.05 70 LEU D CA 1
ATOM 3299 C C . LEU D 2 69 ? 21.264 -69.610 30.380 1.00 31.97 70 LEU D C 1
ATOM 3300 O O . LEU D 2 69 ? 21.576 -69.708 29.185 1.00 34.57 70 LEU D O 1
ATOM 3305 N N . ALA D 2 70 ? 22.069 -69.074 31.294 1.00 29.53 71 ALA D N 1
ATOM 3306 C CA . ALA D 2 70 ? 23.278 -68.419 30.832 1.00 28.95 71 ALA D CA 1
ATOM 3307 C C . ALA D 2 70 ? 24.416 -68.669 31.795 1.00 29.54 71 ALA D C 1
ATOM 3308 O O . ALA D 2 70 ? 24.179 -68.969 32.956 1.00 32.33 71 ALA D O 1
ATOM 3310 N N . THR D 2 71 ? 25.634 -68.438 31.303 1.00 29.49 72 THR D N 1
ATOM 3311 C CA . THR D 2 71 ? 26.864 -68.521 32.069 1.00 30.73 72 THR D CA 1
ATOM 3312 C C . THR D 2 71 ? 27.425 -67.119 32.235 1.00 29.56 72 THR D C 1
ATOM 3313 O O . THR D 2 71 ? 27.623 -66.406 31.264 1.00 28.20 72 THR D O 1
ATOM 3317 N N . VAL D 2 72 ? 27.751 -66.773 33.479 1.00 30.74 73 VAL D N 1
ATOM 3318 C CA . VAL D 2 72 ? 28.447 -65.536 33.752 1.00 31.10 73 VAL D CA 1
ATOM 3319 C C . VAL D 2 72 ? 29.926 -65.814 33.556 1.00 33.47 73 VAL D C 1
ATOM 3320 O O . VAL D 2 72 ? 30.531 -66.483 34.393 1.00 37.40 73 VAL D O 1
ATOM 3324 N N . LEU D 2 73 ? 30.502 -65.247 32.488 1.00 32.40 74 LEU D N 1
ATOM 3325 C CA . LEU D 2 73 ? 31.898 -65.431 32.145 1.00 32.11 74 LEU D CA 1
ATOM 3326 C C . LEU D 2 73 ? 32.797 -64.592 33.038 1.00 34.14 74 LEU D C 1
ATOM 3327 O O . LEU D 2 73 ? 33.919 -65.004 33.270 1.00 35.04 74 LEU D O 1
ATOM 3332 N N . GLN D 2 74 ? 32.353 -63.396 33.467 1.00 35.76 75 GLN D N 1
ATOM 3333 C CA . GLN D 2 74 ? 33.204 -62.544 34.283 1.00 36.86 75 GLN D CA 1
ATOM 3334 C C . GLN D 2 74 ? 32.437 -61.392 34.933 1.00 38.45 75 GLN D C 1
ATOM 3335 O O . GLN D 2 74 ? 31.463 -60.907 34.367 1.00 38.02 75 GLN D O 1
ATOM 3341 N N . LEU D 2 75 ? 32.948 -60.914 36.093 1.00 38.39 76 LEU D N 1
ATOM 3342 C CA . LEU D 2 75 ? 32.256 -59.967 36.944 1.00 35.95 76 LEU D CA 1
ATOM 3343 C C . LEU D 2 75 ? 33.232 -58.956 37.537 1.00 37.20 76 LEU D C 1
ATOM 3344 O O . LEU D 2 75 ? 34.288 -59.327 38.043 1.00 39.88 76 LEU D O 1
ATOM 3349 N N . LEU D 2 76 ? 32.849 -57.672 37.510 1.00 35.04 77 LEU D N 1
ATOM 3350 C CA . LEU D 2 76 ? 33.689 -56.615 38.047 1.00 34.30 77 LEU D CA 1
ATOM 3351 C C . LEU D 2 76 ? 32.838 -55.514 38.661 1.00 34.79 77 LEU D C 1
ATOM 3352 O O . LEU D 2 76 ? 32.083 -54.841 37.950 1.00 31.91 77 LEU D O 1
ATOM 3357 N N . LYS D 2 77 ? 33.035 -55.311 39.968 1.00 35.91 78 LYS D N 1
ATOM 3358 C CA . LYS D 2 77 ? 32.377 -54.224 40.674 1.00 39.10 78 LYS D CA 1
ATOM 3359 C C . LYS D 2 77 ? 33.035 -52.884 40.305 1.00 38.09 78 LYS D C 1
ATOM 3360 O O . LYS D 2 77 ? 34.244 -52.728 40.408 1.00 41.53 78 LYS D O 1
ATOM 3366 N N . LEU D 2 78 ? 32.227 -51.908 39.867 1.00 35.12 79 LEU D N 1
ATOM 3367 C CA . LEU D 2 78 ? 32.705 -50.585 39.467 1.00 31.65 79 LEU D CA 1
ATOM 3368 C C . LEU D 2 78 ? 32.582 -49.589 40.638 1.00 29.99 79 LEU D C 1
ATOM 3369 O O . LEU D 2 78 ? 31.788 -49.788 41.556 1.00 30.02 79 LEU D O 1
ATOM 3374 N N . PRO D 2 79 ? 33.359 -48.487 40.653 1.00 28.77 80 PRO D N 1
ATOM 3375 C CA . PRO D 2 79 ? 33.347 -47.551 41.788 1.00 29.34 80 PRO D CA 1
ATOM 3376 C C . PRO D 2 79 ? 32.030 -46.980 42.295 1.00 27.35 80 PRO D C 1
ATOM 3377 O O . PRO D 2 79 ? 31.890 -46.814 43.490 1.00 27.60 80 PRO D O 1
ATOM 3381 N N . ASP D 2 80 ? 31.050 -46.760 41.420 1.00 25.52 81 ASP D N 1
ATOM 3382 C CA . ASP D 2 80 ? 29.767 -46.199 41.816 1.00 23.57 81 ASP D CA 1
ATOM 3383 C C . ASP D 2 80 ? 28.840 -47.318 42.294 1.00 23.44 81 ASP D C 1
ATOM 3384 O O . ASP D 2 80 ? 27.680 -47.074 42.610 1.00 22.08 81 ASP D O 1
ATOM 3389 N N . GLY D 2 81 ? 29.324 -48.570 42.339 1.00 24.37 82 GLY D N 1
ATOM 3390 C CA . GLY D 2 81 ? 28.507 -49.640 42.885 1.00 25.22 82 GLY D CA 1
ATOM 3391 C C . GLY D 2 81 ? 27.912 -50.527 41.797 1.00 26.10 82 GLY D C 1
ATOM 3392 O O . GLY D 2 81 ? 27.464 -51.637 42.082 1.00 28.42 82 GLY D O 1
ATOM 3393 N N . THR D 2 82 ? 27.930 -50.059 40.547 1.00 24.23 83 THR D N 1
ATOM 3394 C CA . THR D 2 82 ? 27.391 -50.864 39.467 1.00 23.19 83 THR D CA 1
ATOM 3395 C C . THR D 2 82 ? 28.294 -52.081 39.237 1.00 24.72 83 THR D C 1
ATOM 3396 O O . THR D 2 82 ? 29.506 -51.993 39.347 1.00 25.90 83 THR D O 1
ATOM 3400 N N . VAL D 2 83 ? 27.703 -53.233 38.919 1.00 24.89 84 VAL D N 1
ATOM 3401 C CA . VAL D 2 83 ? 28.498 -54.410 38.621 1.00 26.28 84 VAL D CA 1
ATOM 3402 C C . VAL D 2 83 ? 28.446 -54.696 37.114 1.00 25.87 84 VAL D C 1
ATOM 3403 O O . VAL D 2 83 ? 27.376 -54.908 36.548 1.00 25.61 84 VAL D O 1
ATOM 3407 N N . LYS D 2 84 ? 29.620 -54.703 36.470 1.00 25.84 85 LYS D N 1
ATOM 3408 C CA . LYS D 2 84 ? 29.759 -55.056 35.072 1.00 26.21 85 LYS D CA 1
ATOM 3409 C C . LYS D 2 84 ? 29.851 -56.573 34.926 1.00 28.77 85 LYS D C 1
ATOM 3410 O O . LYS D 2 84 ? 30.693 -57.217 35.548 1.00 29.95 85 LYS D O 1
ATOM 3416 N N . VAL D 2 85 ? 29.026 -57.161 34.055 1.00 28.70 86 VAL D N 1
ATOM 3417 C CA . VAL D 2 85 ? 29.239 -58.579 33.796 1.00 29.01 86 VAL D CA 1
ATOM 3418 C C . VAL D 2 85 ? 29.259 -58.868 32.304 1.00 26.88 86 VAL D C 1
ATOM 3419 O O . VAL D 2 85 ? 28.630 -58.151 31.531 1.00 26.20 86 VAL D O 1
ATOM 3423 N N . LEU D 2 86 ? 29.983 -59.932 31.933 1.00 25.59 87 LEU D N 1
ATOM 3424 C CA . LEU D 2 86 ? 29.850 -60.476 30.597 1.00 23.96 87 LEU D CA 1
ATOM 3425 C C . LEU D 2 86 ? 29.081 -61.798 30.687 1.00 23.64 87 LEU D C 1
ATOM 3426 O O . LEU D 2 86 ? 29.523 -62.698 31.385 1.00 24.71 87 LEU D O 1
ATOM 3431 N N . VAL D 2 87 ? 27.927 -61.908 30.012 1.00 22.11 88 VAL D N 1
ATOM 3432 C CA . VAL D 2 87 ? 27.137 -63.128 30.065 1.00 22.60 88 VAL D CA 1
ATOM 3433 C C . VAL D 2 87 ? 27.075 -63.812 28.704 1.00 22.33 88 VAL D C 1
ATOM 3434 O O . VAL D 2 87 ? 27.179 -63.162 27.669 1.00 20.96 88 VAL D O 1
ATOM 3438 N N . GLU D 2 88 ? 26.838 -65.124 28.733 1.00 24.00 89 GLU D N 1
ATOM 3439 C CA . GLU D 2 88 ? 26.736 -65.910 27.514 1.00 25.64 89 GLU D CA 1
ATOM 3440 C C . GLU D 2 88 ? 25.423 -66.693 27.563 1.00 24.47 89 GLU D C 1
ATOM 3441 O O . GLU D 2 88 ? 25.242 -67.570 28.413 1.00 25.76 89 GLU D O 1
ATOM 3447 N N . GLY D 2 89 ? 24.481 -66.392 26.684 1.00 22.44 90 GLY D N 1
ATOM 3448 C CA . GLY D 2 89 ? 23.249 -67.173 26.759 1.00 23.16 90 GLY D CA 1
ATOM 3449 C C . GLY D 2 89 ? 23.469 -68.573 26.189 1.00 24.37 90 GLY D C 1
ATOM 3450 O O . GLY D 2 89 ? 24.112 -68.706 25.154 1.00 22.89 90 GLY D O 1
ATOM 3451 N N . LYS D 2 90 ? 22.883 -69.599 26.822 1.00 26.45 91 LYS D N 1
ATOM 3452 C CA . LYS D 2 90 ? 23.139 -70.982 26.449 1.00 27.45 91 LYS D CA 1
ATOM 3453 C C . LYS D 2 90 ? 21.872 -71.593 25.875 1.00 27.23 91 LYS D C 1
ATOM 3454 O O . LYS D 2 90 ? 21.918 -72.233 24.830 1.00 28.42 91 LYS D O 1
ATOM 3460 N N . ALA D 2 91 ? 20.744 -71.429 26.559 1.00 26.54 92 ALA D N 1
ATOM 3461 C CA . ALA D 2 91 ? 19.567 -72.168 26.100 1.00 26.77 92 ALA D CA 1
ATOM 3462 C C . ALA D 2 91 ? 18.274 -71.525 26.579 1.00 25.63 92 ALA D C 1
ATOM 3463 O O . ALA D 2 91 ? 18.220 -71.008 27.695 1.00 27.75 92 ALA D O 1
ATOM 3465 N N . ARG D 2 92 ? 17.247 -71.567 25.729 1.00 24.39 93 ARG D N 1
ATOM 3466 C CA . ARG D 2 92 ? 15.898 -71.245 26.137 1.00 24.98 93 ARG D CA 1
ATOM 3467 C C . ARG D 2 92 ? 15.554 -72.054 27.391 1.00 27.89 93 ARG D C 1
ATOM 3468 O O . ARG D 2 92 ? 15.936 -73.217 27.514 1.00 28.97 93 ARG D O 1
ATOM 3476 N N . ALA D 2 93 ? 14.827 -71.430 28.315 1.00 29.18 94 ALA D N 1
ATOM 3477 C CA . ALA D 2 93 ? 14.417 -72.076 29.549 1.00 32.31 94 ALA D CA 1
ATOM 3478 C C . ALA D 2 93 ? 12.994 -71.637 29.885 1.00 35.38 94 ALA D C 1
ATOM 3479 O O . ALA D 2 93 ? 12.745 -70.430 29.986 1.00 37.74 94 ALA D O 1
ATOM 3481 N N . ALA D 2 94 ? 12.075 -72.605 30.037 1.00 38.88 95 ALA D N 1
ATOM 3482 C CA . ALA D 2 94 ? 10.742 -72.351 30.595 1.00 41.99 95 ALA D CA 1
ATOM 3483 C C . ALA D 2 94 ? 10.800 -72.213 32.124 1.00 42.44 95 ALA D C 1
ATOM 3484 O O . ALA D 2 94 ? 11.515 -72.940 32.823 1.00 44.29 95 ALA D O 1
ATOM 3486 N N . VAL D 2 95 ? 10.097 -71.199 32.642 1.00 42.94 96 VAL D N 1
ATOM 3487 C CA . VAL D 2 95 ? 10.067 -70.925 34.074 1.00 46.30 96 VAL D CA 1
ATOM 3488 C C . VAL D 2 95 ? 8.905 -71.716 34.701 1.00 51.65 96 VAL D C 1
ATOM 3489 O O . VAL D 2 95 ? 7.749 -71.645 34.247 1.00 48.68 96 VAL D O 1
ATOM 3493 N N . VAL D 2 96 ? 9.236 -72.592 35.664 1.00 59.05 97 VAL D N 1
ATOM 3494 C CA . VAL D 2 96 ? 8.204 -73.354 36.374 1.00 69.14 97 VAL D CA 1
ATOM 3495 C C . VAL D 2 96 ? 7.557 -72.473 37.450 1.00 65.41 97 VAL D C 1
ATOM 3496 O O . VAL D 2 96 ? 6.334 -72.345 37.490 1.00 62.26 97 VAL D O 1
ATOM 3500 N N . SER D 2 97 ? 8.397 -71.819 38.264 1.00 64.24 98 SER D N 1
ATOM 3501 C CA . SER D 2 97 ? 7.944 -70.891 39.287 1.00 66.76 98 SER D CA 1
ATOM 3502 C C . SER D 2 97 ? 9.157 -70.176 39.873 1.00 66.03 98 SER D C 1
ATOM 3503 O O . SER D 2 97 ? 10.265 -70.691 39.758 1.00 61.17 98 SER D O 1
ATOM 3506 N N . PHE D 2 98 ? 8.917 -69.032 40.543 1.00 69.63 99 PHE D N 1
ATOM 3507 C CA . PHE D 2 98 ? 9.962 -68.264 41.215 1.00 72.24 99 PHE D CA 1
ATOM 3508 C C . PHE D 2 98 ? 9.889 -68.578 42.709 1.00 79.49 99 PHE D C 1
ATOM 3509 O O . PHE D 2 98 ? 8.851 -68.392 43.325 1.00 81.82 99 PHE D O 1
ATOM 3517 N N . THR D 2 99 ? 10.985 -69.075 43.292 1.00 87.83 100 THR D N 1
ATOM 3518 C CA . THR D 2 99 ? 10.947 -69.612 44.642 1.00 98.91 100 THR D CA 1
ATOM 3519 C C . THR D 2 99 ? 10.973 -68.461 45.649 1.00 106.70 100 THR D C 1
ATOM 3520 O O . THR D 2 99 ? 10.755 -67.297 45.284 1.00 107.80 100 THR D O 1
ATOM 3524 N N . ASP D 2 100 ? 11.246 -68.838 46.913 1.00 116.41 101 ASP D N 1
ATOM 3525 C CA . ASP D 2 100 ? 10.941 -68.065 48.110 1.00 124.03 101 ASP D CA 1
ATOM 3526 C C . ASP D 2 100 ? 12.237 -67.630 48.787 1.00 113.59 101 ASP D C 1
ATOM 3527 O O . ASP D 2 100 ? 12.233 -67.281 49.969 1.00 116.57 101 ASP D O 1
ATOM 3532 N N . GLN D 2 101 ? 13.339 -67.620 48.028 1.00 99.60 102 GLN D N 1
ATOM 3533 C CA . GLN D 2 101 ? 14.523 -66.931 48.514 1.00 92.85 102 GLN D CA 1
ATOM 3534 C C . GLN D 2 101 ? 14.225 -65.434 48.498 1.00 89.05 102 GLN D C 1
ATOM 3535 O O . GLN D 2 101 ? 13.502 -64.995 47.612 1.00 85.15 102 GLN D O 1
ATOM 3541 N N . GLU D 2 102 ? 14.710 -64.694 49.516 1.00 94.31 103 GLU D N 1
ATOM 3542 C CA . GLU D 2 102 ? 14.479 -63.251 49.628 1.00 93.22 103 GLU D CA 1
ATOM 3543 C C . GLU D 2 102 ? 15.800 -62.500 49.523 1.00 80.25 103 GLU D C 1
ATOM 3544 O O . GLU D 2 102 ? 15.829 -61.270 49.399 1.00 68.13 103 GLU D O 1
ATOM 3550 N N . SER D 2 103 ? 16.879 -63.287 49.533 1.00 74.34 104 SER D N 1
ATOM 3551 C CA . SER D 2 103 ? 18.190 -62.747 49.242 1.00 72.57 104 SER D CA 1
ATOM 3552 C C . SER D 2 103 ? 18.255 -62.397 47.750 1.00 64.14 104 SER D C 1
ATOM 3553 O O . SER D 2 103 ? 18.879 -61.414 47.361 1.00 60.14 104 SER D O 1
ATOM 3556 N N . TYR D 2 104 ? 17.554 -63.178 46.925 1.00 56.49 105 TYR D N 1
ATOM 3557 C CA . TYR D 2 104 ? 17.658 -63.061 45.479 1.00 53.89 105 TYR D CA 1
ATOM 3558 C C . TYR D 2 104 ? 16.519 -63.813 44.808 1.00 49.49 105 TYR D C 1
ATOM 3559 O O . TYR D 2 104 ? 15.907 -64.710 45.374 1.00 49.15 105 TYR D O 1
ATOM 3568 N N . TYR D 2 105 ? 16.200 -63.372 43.604 1.00 47.18 106 TYR D N 1
ATOM 3569 C CA . TYR D 2 105 ? 15.228 -64.044 42.764 1.00 49.69 106 TYR D CA 1
ATOM 3570 C C . TYR D 2 105 ? 15.774 -65.427 42.414 1.00 45.05 106 TYR D C 1
ATOM 3571 O O . TYR D 2 105 ? 16.982 -65.609 42.275 1.00 42.34 106 TYR D O 1
ATOM 3580 N N . GLU D 2 106 ? 14.870 -66.395 42.327 1.00 45.57 107 GLU D N 1
ATOM 3581 C CA . GLU D 2 106 ? 15.257 -67.783 42.128 1.00 50.40 107 GLU D CA 1
ATOM 3582 C C . GLU D 2 106 ? 14.115 -68.466 41.377 1.00 50.22 107 GLU D C 1
ATOM 3583 O O . GLU D 2 106 ? 12.964 -68.052 41.476 1.00 50.45 107 GLU D O 1
ATOM 3589 N N . ALA D 2 107 ? 14.450 -69.469 40.564 1.00 49.06 108 ALA D N 1
ATOM 3590 C CA . ALA D 2 107 ? 13.439 -70.128 39.762 1.00 49.20 108 ALA D CA 1
ATOM 3591 C C . ALA D 2 107 ? 13.795 -71.600 39.543 1.00 50.95 108 ALA D C 1
ATOM 3592 O O . ALA D 2 107 ? 14.939 -72.032 39.718 1.00 48.94 108 ALA D O 1
ATOM 3594 N N . GLN D 2 108 ? 12.746 -72.349 39.199 1.00 50.75 109 GLN D N 1
ATOM 3595 C CA . GLN D 2 108 ? 12.878 -73.699 38.719 1.00 55.82 109 GLN D CA 1
ATOM 3596 C C . GLN D 2 108 ? 12.626 -73.611 37.219 1.00 53.39 109 GLN D C 1
ATOM 3597 O O . GLN D 2 108 ? 11.679 -72.938 36.809 1.00 50.79 109 GLN D O 1
ATOM 3603 N N . ILE D 2 109 ? 13.461 -74.300 36.423 1.00 53.46 110 ILE D N 1
ATOM 3604 C CA . ILE D 2 109 ? 13.406 -74.187 34.969 1.00 55.09 110 ILE D CA 1
ATOM 3605 C C . ILE D 2 109 ? 13.397 -75.580 34.344 1.00 56.97 110 ILE D C 1
ATOM 3606 O O . ILE D 2 109 ? 14.137 -76.452 34.797 1.00 56.84 110 ILE D O 1
ATOM 3611 N N . GLY D 2 110 ? 12.560 -75.763 33.306 1.00 59.63 111 GLY D N 1
ATOM 3612 C CA . GLY D 2 110 ? 12.645 -76.907 32.402 1.00 63.29 111 GLY D CA 1
ATOM 3613 C C . GLY D 2 110 ? 13.444 -76.530 31.157 1.00 70.71 111 GLY D C 1
ATOM 3614 O O . GLY D 2 110 ? 13.285 -75.425 30.637 1.00 69.71 111 GLY D O 1
ATOM 3615 N N . GLU D 2 111 ? 14.327 -77.431 30.715 1.00 83.81 112 GLU D N 1
ATOM 3616 C CA . GLU D 2 111 ? 15.204 -77.151 29.589 1.00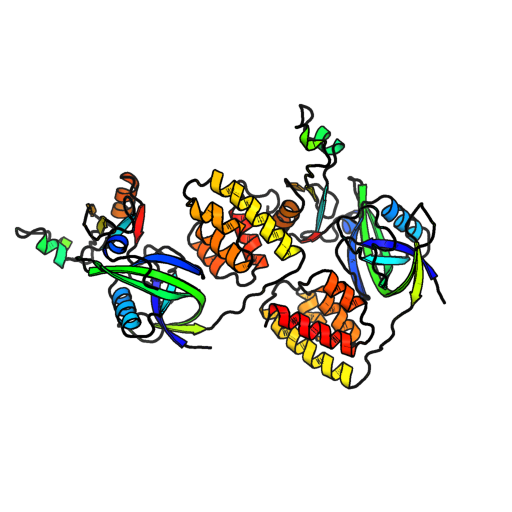 91.51 112 GLU D CA 1
ATOM 3617 C C . GLU D 2 111 ? 14.382 -77.168 28.306 1.00 90.65 112 GLU D C 1
ATOM 3618 O O . GLU D 2 111 ? 13.279 -77.719 28.264 1.00 78.17 112 GLU D O 1
ATOM 3624 N N . VAL D 2 112 ? 14.933 -76.503 27.290 1.00 100.43 113 VAL D N 1
ATOM 3625 C CA . VAL D 2 112 ? 14.377 -76.442 25.947 1.00 113.24 113 VAL D CA 1
ATOM 3626 C C . VAL D 2 112 ? 15.569 -76.252 24.994 1.00 126.21 113 VAL D C 1
ATOM 3627 O O . VAL D 2 112 ? 16.485 -75.474 25.278 1.00 130.30 113 VAL D O 1
ATOM 3631 N N . SER D 2 113 ? 15.619 -77.049 23.915 1.00 129.23 114 SER D N 1
ATOM 3632 C CA . SER D 2 113 ? 16.317 -76.672 22.689 1.00 126.50 114 SER D CA 1
ATOM 3633 C C . SER D 2 113 ? 15.351 -76.859 21.518 1.00 131.55 114 SER D C 1
ATOM 3634 O O . SER D 2 113 ? 15.313 -76.038 20.600 1.00 117.73 114 SER D O 1
ATOM 3637 N N . GLU D 2 114 ? 14.606 -77.981 21.560 1.00 127.21 115 GLU D N 1
ATOM 3638 C CA . GLU D 2 114 ? 13.245 -78.139 21.052 1.00 114.99 115 GLU D CA 1
ATOM 3639 C C . GLU D 2 114 ? 13.233 -78.388 19.538 1.00 126.27 115 GLU D C 1
ATOM 3640 O O . GLU D 2 114 ? 13.647 -79.460 19.096 1.00 133.61 115 GLU D O 1
ATOM 3646 N N . ASP D 2 115 ? 12.708 -77.439 18.753 1.00 121.53 116 ASP D N 1
ATOM 3647 C CA . ASP D 2 115 ? 12.730 -77.608 17.310 1.00 121.48 116 ASP D CA 1
ATOM 3648 C C . ASP D 2 115 ? 14.181 -77.480 16.843 1.00 129.01 116 ASP D C 1
ATOM 3649 O O . ASP D 2 115 ? 14.838 -76.470 17.108 1.00 116.98 116 ASP D O 1
ATOM 3654 N N . ASP D 2 116 ? 14.683 -78.545 16.201 1.00 122.51 117 ASP D N 1
ATOM 3655 C CA . ASP D 2 116 ? 16.070 -78.651 15.777 1.00 111.31 117 ASP D CA 1
ATOM 3656 C C . ASP D 2 116 ? 16.268 -77.928 14.444 1.00 94.38 117 ASP D C 1
ATOM 3657 O O . ASP D 2 116 ? 17.394 -77.580 14.072 1.00 88.68 117 ASP D O 1
ATOM 3662 N N . GLY D 2 117 ? 15.163 -77.720 13.721 1.00 76.48 118 GLY D N 1
ATOM 3663 C CA . GLY D 2 117 ? 15.199 -76.900 12.520 1.00 68.18 118 GLY D CA 1
ATOM 3664 C C . GLY D 2 117 ? 16.017 -77.543 11.405 1.00 61.72 118 GLY D C 1
ATOM 3665 O O . GLY D 2 117 ? 16.593 -76.851 10.569 1.00 63.38 118 GLY D O 1
ATOM 3666 N N . ALA D 2 118 ? 16.035 -78.878 11.388 1.00 58.49 119 ALA D N 1
ATOM 3667 C CA . ALA D 2 118 ? 16.858 -79.597 10.431 1.00 58.83 119 ALA D CA 1
ATOM 3668 C C . ALA D 2 118 ? 16.114 -79.882 9.122 1.00 48.40 119 ALA D C 1
ATOM 3669 O O . ALA D 2 118 ? 16.768 -80.247 8.158 1.00 46.38 119 ALA D O 1
ATOM 3671 N N . GLY D 2 119 ? 14.792 -79.657 9.084 1.00 41.66 120 GLY D N 1
ATOM 3672 C CA . GLY D 2 119 ? 13.941 -80.084 7.988 1.00 40.97 120 GLY D CA 1
ATOM 3673 C C . GLY D 2 119 ? 14.086 -79.255 6.704 1.00 38.65 120 GLY D C 1
ATOM 3674 O O . GLY D 2 119 ? 14.618 -78.133 6.714 1.00 34.00 120 GLY D O 1
ATOM 3675 N N . PRO D 2 120 ? 13.608 -79.805 5.556 1.00 37.90 121 PRO D N 1
ATOM 3676 C CA . PRO D 2 120 ? 13.483 -79.046 4.309 1.00 38.36 121 PRO D CA 1
ATOM 3677 C C . PRO D 2 120 ? 12.852 -77.658 4.434 1.00 36.89 121 PRO D C 1
ATOM 3678 O O . PRO D 2 120 ? 13.326 -76.691 3.822 1.00 36.12 121 PRO D O 1
ATOM 3682 N N . GLU D 2 121 ? 11.734 -77.578 5.150 1.00 37.20 122 GLU D N 1
ATOM 3683 C CA . GLU D 2 121 ? 10.979 -76.324 5.243 1.00 43.71 122 GLU D CA 1
ATOM 3684 C C . GLU D 2 121 ? 11.794 -75.261 5.992 1.00 38.50 122 GLU D C 1
ATOM 3685 O O . GLU D 2 121 ? 11.871 -74.116 5.545 1.00 39.89 122 GLU D O 1
ATOM 3691 N N . ALA D 2 122 ? 12.433 -75.658 7.094 1.00 33.47 123 ALA D N 1
ATOM 3692 C CA . ALA D 2 122 ? 13.288 -74.742 7.838 1.00 30.97 123 ALA D CA 1
ATOM 3693 C C . ALA D 2 122 ? 14.415 -74.217 6.947 1.00 29.38 123 ALA D C 1
ATOM 3694 O O . ALA D 2 122 ? 14.667 -73.031 6.959 1.00 27.38 123 ALA D O 1
ATOM 3696 N N . GLU D 2 123 ? 15.097 -75.106 6.211 1.00 30.79 124 GLU D N 1
ATOM 3697 C CA . GLU D 2 123 ? 16.178 -74.765 5.290 1.00 31.16 124 GLU D CA 1
ATOM 3698 C C . GLU D 2 123 ? 15.686 -73.775 4.233 1.00 28.51 124 GLU D C 1
ATOM 3699 O O . GLU D 2 123 ? 16.323 -72.758 3.989 1.00 29.12 124 GLU D O 1
ATOM 3705 N N . ALA D 2 124 ? 14.510 -74.040 3.677 1.00 27.99 125 ALA D N 1
ATOM 3706 C CA . ALA D 2 124 ? 13.906 -73.173 2.678 1.00 27.76 125 ALA D CA 1
ATOM 3707 C C . ALA D 2 124 ? 13.577 -71.796 3.279 1.00 26.80 125 ALA D C 1
ATOM 3708 O O . ALA D 2 124 ? 13.755 -70.770 2.647 1.00 26.50 125 ALA D O 1
ATOM 3710 N N . LEU D 2 125 ? 13.103 -71.748 4.515 1.00 27.76 126 LEU D N 1
ATOM 3711 C CA . LEU D 2 125 ? 12.759 -70.449 5.102 1.00 28.46 126 LEU D CA 1
ATOM 3712 C C . LEU D 2 125 ? 14.015 -69.631 5.435 1.00 26.09 126 LEU D C 1
ATOM 3713 O O . LEU D 2 125 ? 13.970 -68.399 5.343 1.00 24.46 126 LEU D O 1
ATOM 3718 N N . SER D 2 126 ? 15.103 -70.335 5.828 1.00 24.12 127 SER D N 1
ATOM 3719 C CA . SER D 2 126 ? 16.431 -69.775 5.984 1.00 24.02 127 SER D CA 1
ATOM 3720 C C . SER D 2 126 ? 16.814 -68.931 4.792 1.00 22.44 127 SER D C 1
ATOM 3721 O O . SER D 2 126 ? 17.199 -67.796 4.985 1.00 21.54 127 SER D O 1
ATOM 3724 N N . ARG D 2 127 ? 16.740 -69.509 3.596 1.00 22.92 128 ARG D N 1
ATOM 3725 C CA . ARG D 2 127 ? 17.174 -68.802 2.407 1.00 23.37 128 ARG D CA 1
ATOM 3726 C C . ARG D 2 127 ? 16.355 -67.515 2.306 1.00 21.79 128 ARG D C 1
ATOM 3727 O O . ARG D 2 127 ? 16.875 -66.456 2.033 1.00 21.21 128 ARG D O 1
ATOM 3735 N N . ALA D 2 128 ? 15.054 -67.607 2.507 1.00 21.39 129 ALA D N 1
ATOM 3736 C CA . ALA D 2 128 ? 14.233 -66.431 2.278 1.00 22.06 129 ALA D CA 1
ATOM 3737 C C . ALA D 2 128 ? 14.576 -65.353 3.319 1.00 21.39 129 ALA D C 1
ATOM 3738 O O . ALA D 2 128 ? 14.611 -64.162 2.961 1.00 21.52 129 ALA D O 1
ATOM 3740 N N . VAL D 2 129 ? 14.912 -65.785 4.558 1.00 19.67 130 VAL D N 1
ATOM 3741 C CA . VAL D 2 129 ? 15.104 -64.848 5.655 1.00 19.26 130 VAL D CA 1
ATOM 3742 C C . VAL D 2 129 ? 16.430 -64.115 5.431 1.00 18.94 130 VAL D C 1
ATOM 3743 O O . VAL D 2 129 ? 16.498 -62.897 5.615 1.00 18.27 130 VAL D O 1
ATOM 3747 N N . VAL D 2 130 ? 17.454 -64.874 4.995 1.00 18.82 131 VAL D N 1
ATOM 3748 C CA . VAL D 2 130 ? 18.733 -64.325 4.562 1.00 19.32 131 VAL D CA 1
ATOM 3749 C C . VAL D 2 130 ? 18.494 -63.285 3.473 1.00 20.15 131 VAL D C 1
ATOM 3750 O O . VAL D 2 130 ? 19.015 -62.197 3.548 1.00 20.01 131 VAL D O 1
ATOM 3754 N N . GLU D 2 131 ? 17.686 -63.610 2.478 1.00 21.43 132 GLU D N 1
ATOM 3755 C CA . GLU D 2 131 ? 17.485 -62.672 1.383 1.00 23.98 132 GLU D CA 1
ATOM 3756 C C . GLU D 2 131 ? 16.817 -61.405 1.932 1.00 24.00 132 GLU D C 1
ATOM 3757 O O . GLU D 2 131 ? 17.230 -60.298 1.594 1.00 24.83 132 GLU D O 1
ATOM 3763 N N . GLN D 2 132 ? 15.778 -61.573 2.745 1.00 23.72 133 GLN D N 1
ATOM 3764 C CA . GLN D 2 132 ? 15.120 -60.438 3.378 1.00 25.73 133 GLN D CA 1
ATOM 3765 C C . GLN D 2 132 ? 16.089 -59.610 4.248 1.00 24.84 133 GLN D C 1
ATOM 3766 O O . GLN D 2 132 ? 16.079 -58.369 4.231 1.00 26.16 133 GLN D O 1
ATOM 3772 N N . PHE D 2 133 ? 16.966 -60.291 4.996 1.00 23.24 134 PHE D N 1
ATOM 3773 C CA . PHE D 2 133 ? 17.984 -59.638 5.815 1.00 22.91 134 PHE D CA 1
ATOM 3774 C C . PHE D 2 133 ? 18.896 -58.739 4.962 1.00 24.75 134 PHE D C 1
ATOM 3775 O O . PHE D 2 133 ? 19.221 -57.610 5.334 1.00 24.54 134 PHE D O 1
ATOM 3783 N N . GLU D 2 134 ? 19.291 -59.246 3.788 1.00 27.59 135 GLU D N 1
ATOM 3784 C CA . GLU D 2 134 ? 20.138 -58.507 2.854 1.00 30.49 135 GLU D CA 1
ATOM 3785 C C . GLU D 2 134 ? 19.451 -57.215 2.401 1.00 31.77 135 GLU D C 1
ATOM 3786 O O . GLU D 2 134 ? 20.137 -56.220 2.203 1.00 31.36 135 GLU D O 1
ATOM 3792 N N . ASN D 2 135 ? 18.121 -57.230 2.243 1.00 32.12 136 ASN D N 1
ATOM 3793 C CA . ASN D 2 135 ? 17.384 -56.005 1.963 1.00 34.38 136 ASN D CA 1
ATOM 3794 C C . ASN D 2 135 ? 17.344 -55.107 3.190 1.00 33.85 136 ASN D C 1
ATOM 3795 O O . ASN D 2 135 ? 17.594 -53.906 3.062 1.00 34.88 136 ASN D O 1
ATOM 3800 N N . TYR D 2 136 ? 17.080 -55.718 4.362 1.00 31.42 137 TYR D N 1
ATOM 3801 C CA . TYR D 2 136 ? 16.875 -54.987 5.595 1.00 30.07 137 TYR D CA 1
ATOM 3802 C C . TYR D 2 136 ? 18.073 -54.084 5.861 1.00 30.20 137 TYR D C 1
ATOM 3803 O O . TYR D 2 136 ? 17.918 -52.896 6.173 1.00 30.29 137 TYR D O 1
ATOM 3812 N N . VAL D 2 137 ? 19.272 -54.641 5.698 1.00 28.62 138 VAL D N 1
ATOM 3813 C CA . VAL D 2 137 ? 20.449 -53.910 6.124 1.00 28.24 138 VAL D CA 1
ATOM 3814 C C . VAL D 2 137 ? 20.873 -52.856 5.097 1.00 33.14 138 VAL D C 1
ATOM 3815 O O . VAL D 2 137 ? 21.775 -52.070 5.393 1.00 34.45 138 VAL D O 1
ATOM 3819 N N . LYS D 2 138 ? 20.245 -52.799 3.907 1.00 37.55 139 LYS D N 1
ATOM 3820 C CA . LYS D 2 138 ? 20.391 -51.608 3.073 1.00 41.59 139 LYS D CA 1
ATOM 3821 C C . LYS D 2 138 ? 19.829 -50.369 3.785 1.00 44.98 139 LYS D C 1
ATOM 3822 O O . LYS D 2 138 ? 20.425 -49.292 3.667 1.00 47.24 139 LYS D O 1
ATOM 3828 N N . LEU D 2 139 ? 18.718 -50.526 4.536 1.00 45.13 140 LEU D N 1
ATOM 3829 C CA . LEU D 2 139 ? 18.063 -49.390 5.177 1.00 46.07 140 LEU D CA 1
ATOM 3830 C C . LEU D 2 139 ? 18.650 -49.153 6.566 1.00 48.81 140 LEU D C 1
ATOM 3831 O O . LEU D 2 139 ? 18.992 -48.024 6.945 1.00 48.46 140 LEU D O 1
ATOM 3836 N N . ASN D 2 140 ? 18.651 -50.233 7.355 1.00 43.73 141 ASN D N 1
ATOM 3837 C CA . ASN D 2 140 ? 19.286 -50.246 8.656 1.00 40.60 141 ASN D CA 1
ATOM 3838 C C . ASN D 2 140 ? 20.769 -50.534 8.478 1.00 42.12 141 ASN D C 1
ATOM 3839 O O . ASN D 2 140 ? 21.172 -51.685 8.333 1.00 46.34 141 ASN D O 1
ATOM 3844 N N . LYS D 2 141 ? 21.558 -49.466 8.452 1.00 42.52 142 LYS D N 1
ATOM 3845 C CA . LYS D 2 141 ? 22.997 -49.572 8.293 1.00 41.03 142 LYS D CA 1
ATOM 3846 C C . LYS D 2 141 ? 23.659 -49.633 9.668 1.00 36.73 142 LYS D C 1
ATOM 3847 O O . LYS D 2 141 ? 24.863 -49.373 9.772 1.00 33.63 142 LYS D O 1
ATOM 3853 N N . LYS D 2 142 ? 22.888 -49.971 10.719 1.00 35.60 143 LYS D N 1
ATOM 3854 C CA . LYS D 2 142 ? 23.433 -49.941 12.074 1.00 34.70 143 LYS D CA 1
ATOM 3855 C C . LYS D 2 142 ? 23.906 -51.315 12.581 1.00 32.74 143 LYS D C 1
ATOM 3856 O O . LYS D 2 142 ? 24.473 -51.403 13.673 1.00 37.12 143 LYS D O 1
ATOM 3862 N N . VAL D 2 143 ? 23.677 -52.390 11.815 1.00 26.42 144 VAL D N 1
ATOM 3863 C CA . VAL D 2 143 ? 24.133 -53.714 12.218 1.00 21.61 144 VAL D CA 1
ATOM 3864 C C . VAL D 2 143 ? 25.656 -53.731 12.184 1.00 19.12 144 VAL D C 1
ATOM 3865 O O . VAL D 2 143 ? 26.250 -53.291 11.233 1.00 19.77 144 VAL D O 1
ATOM 3869 N N . PRO D 2 144 ? 26.348 -54.129 13.264 1.00 17.39 145 PRO D N 1
ATOM 3870 C CA . PRO D 2 144 ? 27.804 -54.181 13.263 1.00 16.68 145 PRO D CA 1
ATOM 3871 C C . PRO D 2 144 ? 28.367 -55.064 12.144 1.00 16.03 145 PRO D C 1
ATOM 3872 O O . PRO D 2 144 ? 27.732 -56.024 11.720 1.00 15.33 145 PRO D O 1
ATOM 3876 N N . PRO D 2 145 ? 29.552 -54.694 11.608 1.00 16.28 146 PRO D N 1
ATOM 3877 C CA . PRO D 2 145 ? 30.089 -55.326 10.409 1.00 16.45 146 PRO D CA 1
ATOM 3878 C C . PRO D 2 145 ? 30.387 -56.822 10.570 1.00 15.91 146 PRO D C 1
ATOM 3879 O O . PRO D 2 145 ? 30.179 -57.602 9.636 1.00 15.78 146 PRO D O 1
ATOM 3883 N N . GLU D 2 146 ? 30.829 -57.226 11.774 1.00 15.39 147 GLU D N 1
ATOM 3884 C CA . GLU D 2 146 ? 31.034 -58.634 12.054 1.00 14.93 147 GLU D CA 1
ATOM 3885 C C . GLU D 2 146 ? 29.751 -59.401 11.746 1.00 14.37 147 GLU D C 1
ATOM 3886 O O . GLU D 2 146 ? 29.763 -60.434 11.070 1.00 14.40 147 GLU D O 1
ATOM 3892 N N . ALA D 2 147 ? 28.629 -58.889 12.232 1.00 13.90 148 ALA D N 1
ATOM 3893 C CA . ALA D 2 147 ? 27.371 -59.608 12.130 1.00 13.35 148 ALA D CA 1
ATOM 3894 C C . ALA D 2 147 ? 26.830 -59.488 10.709 1.00 13.55 148 ALA D C 1
ATOM 3895 O O . ALA D 2 147 ? 26.185 -60.410 10.238 1.00 13.31 148 ALA D O 1
ATOM 3897 N N . LEU D 2 148 ? 27.194 -58.430 9.970 1.00 14.26 149 LEU D N 1
ATOM 3898 C CA . LEU D 2 148 ? 26.808 -58.361 8.556 1.00 14.81 149 LEU D CA 1
ATOM 3899 C C . LEU D 2 148 ? 27.481 -59.506 7.782 1.00 15.05 149 LEU D C 1
ATOM 3900 O O . LEU D 2 148 ? 26.859 -60.104 6.941 1.00 15.16 149 LEU D O 1
ATOM 3905 N N . ALA D 2 149 ? 28.723 -59.832 8.134 1.00 15.40 150 ALA D N 1
ATOM 3906 C CA . ALA D 2 149 ? 29.529 -60.919 7.594 1.00 15.89 150 ALA D CA 1
ATOM 3907 C C . ALA D 2 149 ? 28.995 -62.261 8.053 1.00 15.50 150 ALA D C 1
ATOM 3908 O O . ALA D 2 149 ? 28.805 -63.143 7.242 1.00 15.49 150 ALA D O 1
ATOM 3910 N N . SER D 2 150 ? 28.776 -62.420 9.362 1.00 15.47 151 SER D N 1
ATOM 3911 C CA . SER D 2 150 ? 28.578 -63.760 9.880 1.00 15.50 151 SER D CA 1
ATOM 3912 C C . SER D 2 150 ? 27.132 -64.223 9.748 1.00 15.10 151 SER D C 1
ATOM 3913 O O . SER D 2 150 ? 26.869 -65.423 9.527 1.00 14.89 151 SER D O 1
ATOM 3916 N N . ILE D 2 151 ? 26.174 -63.301 9.844 1.00 15.07 152 ILE D N 1
ATOM 3917 C CA . ILE D 2 151 ? 24.780 -63.786 9.874 1.00 15.14 152 ILE D CA 1
ATOM 3918 C C . ILE D 2 151 ? 24.359 -64.545 8.605 1.00 15.85 152 ILE D C 1
ATOM 3919 O O . ILE D 2 151 ? 23.645 -65.566 8.685 1.00 16.15 152 ILE D O 1
ATOM 3924 N N . PRO D 2 152 ? 24.664 -64.047 7.382 1.00 16.59 153 PRO D N 1
ATOM 3925 C CA . PRO D 2 152 ? 24.316 -64.791 6.173 1.00 17.60 153 PRO D CA 1
ATOM 3926 C C . PRO D 2 152 ? 24.910 -66.202 6.126 1.00 18.66 153 PRO D C 1
ATOM 3927 O O . PRO D 2 152 ? 24.507 -66.976 5.272 1.00 19.28 153 PRO D O 1
ATOM 3931 N N . GLN D 2 153 ? 25.897 -66.507 6.986 1.00 19.95 154 GLN D N 1
ATOM 3932 C CA . GLN D 2 153 ? 26.561 -67.808 6.965 1.00 22.54 154 GLN D CA 1
ATOM 3933 C C . GLN D 2 153 ? 25.977 -68.777 7.992 1.00 20.91 154 GLN D C 1
ATOM 3934 O O . GLN D 2 153 ? 26.527 -69.856 8.153 1.00 20.69 154 GLN D O 1
ATOM 3940 N N . ILE D 2 154 ? 24.984 -68.359 8.767 1.00 20.32 155 ILE D N 1
ATOM 3941 C CA . ILE D 2 154 ? 24.554 -69.226 9.853 1.00 21.17 155 ILE D CA 1
ATOM 3942 C C . ILE D 2 154 ? 23.826 -70.430 9.257 1.00 21.48 155 ILE D C 1
ATOM 3943 O O . ILE D 2 154 ? 22.919 -70.269 8.438 1.00 20.70 155 ILE D O 1
ATOM 3948 N N . ALA D 2 155 ? 24.305 -71.625 9.627 1.00 22.69 156 ALA D N 1
ATOM 3949 C CA . ALA D 2 155 ? 23.830 -72.850 8.985 1.00 25.12 156 ALA D CA 1
ATOM 3950 C C . ALA D 2 155 ? 22.578 -73.397 9.697 1.00 24.56 156 ALA D C 1
ATOM 3951 O O . ALA D 2 155 ? 21.735 -73.971 9.035 1.00 24.65 156 ALA D O 1
ATOM 3953 N N . GLU D 2 156 ? 22.480 -73.252 11.024 1.00 24.34 157 GLU D N 1
ATOM 3954 C CA . GLU D 2 156 ? 21.324 -73.726 11.780 1.00 26.40 157 GLU D CA 1
ATOM 3955 C C . GLU D 2 156 ? 20.259 -72.627 11.787 1.00 24.48 157 GLU D C 1
ATOM 3956 O O . GLU D 2 156 ? 20.421 -71.514 12.310 1.00 24.36 157 GLU D O 1
ATOM 3962 N N . PRO D 2 157 ? 19.113 -72.927 11.161 1.00 24.95 158 PRO D N 1
ATOM 3963 C CA . PRO D 2 157 ? 17.997 -71.968 11.042 1.00 23.73 158 PRO D CA 1
ATOM 3964 C C . PRO D 2 157 ? 17.500 -71.319 12.323 1.00 22.51 158 PRO D C 1
ATOM 3965 O O . PRO D 2 157 ? 17.040 -70.180 12.296 1.00 22.13 158 PRO D O 1
ATOM 3969 N N . GLY D 2 158 ? 17.587 -72.043 13.439 1.00 22.11 159 GLY D N 1
ATOM 3970 C CA . GLY D 2 158 ? 17.075 -71.474 14.675 1.00 23.29 159 GLY D CA 1
ATOM 3971 C C . GLY D 2 158 ? 18.026 -70.397 15.193 1.00 23.07 159 GLY D C 1
ATOM 3972 O O . GLY D 2 158 ? 17.584 -69.350 15.687 1.00 22.71 159 GLY D O 1
ATOM 3973 N N . LYS D 2 159 ? 19.339 -70.673 15.027 1.00 23.15 160 LYS D N 1
ATOM 3974 C CA . LYS D 2 159 ? 20.417 -69.739 15.338 1.00 21.03 160 LYS D CA 1
ATOM 3975 C C . LYS D 2 159 ? 20.299 -68.512 14.438 1.00 18.06 160 LYS D C 1
ATOM 3976 O O . LYS D 2 159 ? 20.410 -67.382 14.904 1.00 17.01 160 LYS D O 1
ATOM 3982 N N . LEU D 2 160 ? 19.961 -68.762 13.185 1.00 16.47 161 LEU D N 1
ATOM 3983 C CA . LEU D 2 160 ? 19.824 -67.682 12.239 1.00 15.76 161 LEU D CA 1
ATOM 3984 C C . LEU D 2 160 ? 18.712 -66.735 12.714 1.00 15.70 161 LEU D C 1
ATOM 3985 O O . LEU D 2 160 ? 18.914 -65.521 12.797 1.00 15.15 161 LEU D O 1
ATOM 3990 N N . ALA D 2 161 ? 17.559 -67.317 13.091 1.00 16.20 162 ALA D N 1
ATOM 3991 C CA . ALA D 2 161 ? 16.412 -66.530 13.492 1.00 16.75 162 ALA D CA 1
ATOM 3992 C C . ALA D 2 161 ? 16.743 -65.688 14.727 1.00 16.44 162 ALA D C 1
ATOM 3993 O O . ALA D 2 161 ? 16.404 -64.510 14.805 1.00 16.15 162 ALA D O 1
ATOM 3995 N N . ASP D 2 162 ? 17.404 -66.309 15.701 1.00 16.78 163 ASP D N 1
ATOM 3996 C CA . ASP D 2 162 ? 17.750 -65.641 16.941 1.00 17.39 163 ASP D CA 1
ATOM 3997 C C . ASP D 2 162 ? 18.772 -64.533 16.693 1.00 17.45 163 ASP D C 1
ATOM 3998 O O . ASP D 2 162 ? 18.729 -63.496 17.350 1.00 17.44 163 ASP D O 1
ATOM 4003 N N . SER D 2 163 ? 19.734 -64.772 15.801 1.00 17.92 164 SER D N 1
ATOM 4004 C CA . SER D 2 163 ? 20.757 -63.765 15.560 1.00 18.40 164 SER D CA 1
ATOM 4005 C C . SER D 2 163 ? 20.142 -62.490 14.993 1.00 17.34 164 SER D C 1
ATOM 4006 O O . SER D 2 163 ? 20.576 -61.405 15.367 1.00 17.28 164 SER D O 1
ATOM 4009 N N . ILE D 2 164 ? 19.204 -62.673 14.064 1.00 16.55 165 ILE D N 1
ATOM 4010 C CA . ILE D 2 164 ? 18.535 -61.566 13.413 1.00 16.64 165 ILE D CA 1
ATOM 4011 C C . ILE D 2 164 ? 17.666 -60.875 14.439 1.00 17.09 165 ILE D C 1
ATOM 4012 O O . ILE D 2 164 ? 17.813 -59.669 14.582 1.00 17.62 165 ILE D O 1
ATOM 4017 N N . ALA D 2 165 ? 16.883 -61.659 15.216 1.00 17.84 166 ALA D N 1
ATOM 4018 C CA . ALA D 2 165 ? 16.042 -61.150 16.293 1.00 18.58 166 ALA D CA 1
ATOM 4019 C C . ALA D 2 165 ? 16.827 -60.147 17.116 1.00 19.22 166 ALA D C 1
ATOM 4020 O O . ALA D 2 165 ? 16.353 -59.045 17.392 1.00 20.93 166 ALA D O 1
ATOM 4022 N N . ALA D 2 166 ? 18.055 -60.508 17.483 1.00 19.71 167 ALA D N 1
ATOM 4023 C CA . ALA D 2 166 ? 18.853 -59.627 18.323 1.00 20.63 167 ALA D CA 1
ATOM 4024 C C . ALA D 2 166 ? 19.136 -58.274 17.673 1.00 22.67 167 ALA D C 1
ATOM 4025 O O . ALA D 2 166 ? 19.479 -57.326 18.406 1.00 23.06 167 ALA D O 1
ATOM 4027 N N . HIS D 2 167 ? 19.052 -58.179 16.327 1.00 23.40 168 HIS D N 1
ATOM 4028 C CA . HIS D 2 167 ? 19.465 -56.902 15.750 1.00 23.61 168 HIS D CA 1
ATOM 4029 C C . HIS 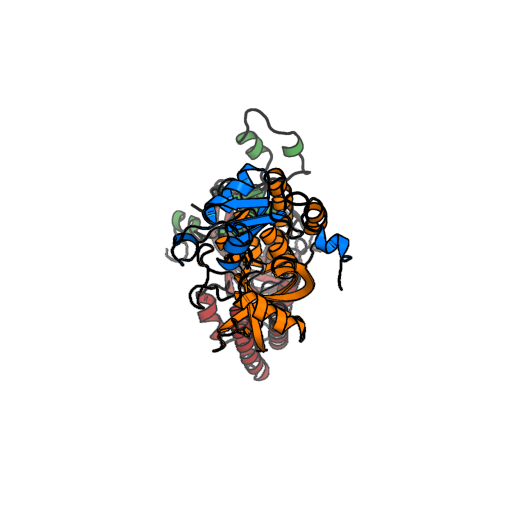D 2 167 ? 18.285 -56.037 15.349 1.00 26.87 168 HIS D C 1
ATOM 4030 O O . HIS D 2 167 ? 18.513 -54.892 14.926 1.00 27.33 168 HIS D O 1
ATOM 4037 N N . LEU D 2 168 ? 17.063 -56.591 15.463 1.00 25.23 169 LEU D N 1
ATOM 4038 C CA . LEU D 2 168 ? 15.887 -55.906 14.957 1.00 25.22 169 LEU D CA 1
ATOM 4039 C C . LEU D 2 168 ? 15.563 -54.707 15.834 1.00 27.35 169 LEU D C 1
ATOM 4040 O O . LEU D 2 168 ? 15.721 -54.774 17.047 1.00 28.13 169 LEU D O 1
ATOM 4045 N N . SER D 2 169 ? 15.063 -53.628 15.216 1.00 30.06 170 SER D N 1
ATOM 4046 C CA . SER D 2 169 ? 14.555 -52.473 15.938 1.00 31.85 170 SER D CA 1
ATOM 4047 C C . SER D 2 169 ? 13.065 -52.633 16.208 1.00 29.52 170 SER D C 1
ATOM 4048 O O . SER D 2 169 ? 12.219 -52.074 15.522 1.00 29.33 170 SER D O 1
ATOM 4051 N N . VAL D 2 170 ? 12.773 -53.407 17.236 1.00 28.04 171 VAL D N 1
ATOM 4052 C CA . VAL D 2 170 ? 11.408 -53.778 17.525 1.00 26.88 171 VAL D CA 1
ATOM 4053 C C . VAL D 2 170 ? 11.211 -53.601 19.019 1.00 26.34 171 VAL D C 1
ATOM 4054 O O . VAL D 2 170 ? 12.175 -53.536 19.771 1.00 23.27 171 VAL D O 1
ATOM 4058 N N . LYS D 2 171 ? 9.936 -53.501 19.403 1.00 29.30 172 LYS D N 1
ATOM 4059 C CA . LYS D 2 171 ? 9.546 -53.421 20.794 1.00 29.91 172 LYS D CA 1
ATOM 4060 C C . LYS D 2 171 ? 10.017 -54.692 21.495 1.00 27.58 172 LYS D C 1
ATOM 4061 O O . LYS D 2 171 ? 10.086 -55.778 20.885 1.00 25.24 172 LYS D O 1
ATOM 4067 N N . ILE D 2 172 ? 10.318 -54.519 22.794 1.00 26.09 173 ILE D N 1
ATOM 4068 C CA . ILE D 2 172 ? 10.655 -55.604 23.698 1.00 25.94 173 ILE D CA 1
ATOM 4069 C C . ILE D 2 172 ? 9.634 -56.747 23.600 1.00 23.92 173 ILE D C 1
ATOM 4070 O O . ILE D 2 172 ? 10.001 -57.902 23.473 1.00 22.64 173 ILE D O 1
ATOM 4075 N N . GLY D 2 173 ? 8.354 -56.432 23.571 1.00 24.30 174 GLY D N 1
ATOM 4076 C CA . GLY D 2 173 ? 7.343 -57.471 23.432 1.00 26.05 174 GLY D CA 1
ATOM 4077 C C . GLY D 2 173 ? 7.586 -58.381 22.223 1.00 26.78 174 GLY D C 1
ATOM 4078 O O . GLY D 2 173 ? 7.372 -59.586 22.300 1.00 26.67 174 GLY D O 1
ATOM 4079 N N . ASP D 2 174 ? 8.026 -57.804 21.086 1.00 27.44 175 ASP D N 1
ATOM 4080 C CA . ASP D 2 174 ? 8.247 -58.582 19.873 1.00 25.89 175 ASP D CA 1
ATOM 4081 C C . ASP D 2 174 ? 9.485 -59.455 20.021 1.00 23.56 175 ASP D C 1
ATOM 4082 O O . ASP D 2 174 ? 9.510 -60.586 19.530 1.00 23.98 175 ASP D O 1
ATOM 4087 N N . LYS D 2 175 ? 10.513 -58.937 20.678 1.00 21.45 176 LYS D N 1
ATOM 4088 C CA . LYS D 2 175 ? 11.679 -59.769 20.945 1.00 20.78 176 LYS D CA 1
ATOM 4089 C C . LYS D 2 175 ? 11.328 -60.935 21.871 1.00 19.98 176 LYS D C 1
ATOM 4090 O O . LYS D 2 175 ? 11.705 -62.067 21.576 1.00 19.10 176 LYS D O 1
ATOM 4096 N N . GLN D 2 176 ? 10.621 -60.646 22.975 1.00 20.00 177 GLN D N 1
ATOM 4097 C CA . GLN D 2 176 ? 10.197 -61.667 23.933 1.00 20.73 177 GLN D CA 1
ATOM 4098 C C . GLN D 2 176 ? 9.328 -62.718 23.233 1.00 21.90 177 GLN D C 1
ATOM 4099 O O . GLN D 2 176 ? 9.523 -63.918 23.419 1.00 22.34 177 GLN D O 1
ATOM 4105 N N . ASN D 2 177 ? 8.407 -62.266 22.380 1.00 22.88 178 ASN D N 1
ATOM 4106 C CA . ASN D 2 177 ? 7.596 -63.178 21.602 1.00 25.69 178 ASN D CA 1
ATOM 4107 C C . ASN D 2 177 ? 8.467 -64.137 20.773 1.00 24.92 178 ASN D C 1
ATOM 4108 O O . ASN D 2 177 ? 8.158 -65.328 20.686 1.00 26.45 178 ASN D O 1
ATOM 4113 N N . LEU D 2 178 ? 9.557 -63.650 20.167 1.00 21.79 179 LEU D N 1
ATOM 4114 C CA . LEU D 2 178 ? 10.393 -64.524 19.375 1.00 20.71 179 LEU D CA 1
ATOM 4115 C C . LEU D 2 178 ? 11.113 -65.526 20.271 1.00 20.65 179 LEU D C 1
ATOM 4116 O O . LEU D 2 178 ? 11.370 -66.651 19.823 1.00 20.17 179 LEU D O 1
ATOM 4121 N N . LEU D 2 179 ? 11.574 -65.069 21.464 1.00 20.21 180 LEU D N 1
ATOM 4122 C CA . LEU D 2 179 ? 12.166 -66.014 22.403 1.00 20.79 180 LEU D CA 1
ATOM 4123 C C . LEU D 2 179 ? 11.184 -67.166 22.699 1.00 22.92 180 LEU D C 1
ATOM 4124 O O . LEU D 2 179 ? 11.599 -68.325 22.751 1.00 24.25 180 LEU D O 1
ATOM 4129 N N . GLU D 2 180 ? 9.878 -66.865 22.779 1.00 23.49 181 GLU D N 1
ATOM 4130 C CA . GLU D 2 180 ? 8.884 -67.849 23.195 1.00 25.63 181 GLU D CA 1
ATOM 4131 C C . GLU D 2 180 ? 8.411 -68.745 22.044 1.00 27.03 181 GLU D C 1
ATOM 4132 O O . GLU D 2 180 ? 7.750 -69.748 22.307 1.00 28.66 181 GLU D O 1
ATOM 4138 N N . ILE D 2 181 ? 8.738 -68.420 20.776 1.00 26.33 182 ILE D N 1
ATOM 4139 C CA . ILE D 2 181 ? 8.388 -69.319 19.683 1.00 26.88 182 ILE D CA 1
ATOM 4140 C C . ILE D 2 181 ? 9.490 -70.354 19.591 1.00 28.15 182 ILE D C 1
ATOM 4141 O O . ILE D 2 181 ? 10.613 -70.051 19.170 1.00 28.12 182 ILE D O 1
ATOM 4146 N N . PHE D 2 182 ? 9.150 -71.581 19.979 1.00 31.18 183 PHE D N 1
ATOM 4147 C CA . PHE D 2 182 ? 10.088 -72.692 20.026 1.00 31.88 183 PHE D CA 1
ATOM 4148 C C . PHE D 2 182 ? 10.096 -73.400 18.675 1.00 32.33 183 PHE D C 1
ATOM 4149 O O . PHE D 2 182 ? 11.040 -74.121 18.366 1.00 34.20 183 PHE D O 1
ATOM 4157 N N . ASP D 2 183 ? 9.058 -73.199 17.865 1.00 31.78 184 ASP D N 1
ATOM 4158 C CA . ASP D 2 183 ? 9.095 -73.810 16.548 1.00 33.67 184 ASP D CA 1
ATOM 4159 C C . ASP D 2 183 ? 9.958 -72.981 15.576 1.00 30.76 184 ASP D C 1
ATOM 4160 O O . ASP D 2 183 ? 9.619 -71.839 15.278 1.00 29.03 184 ASP D O 1
ATOM 4165 N N . VAL D 2 184 ? 11.018 -73.566 15.018 1.00 29.17 185 VAL D N 1
ATOM 4166 C CA . VAL D 2 184 ? 11.953 -72.818 14.195 1.00 28.90 185 VAL D CA 1
ATOM 4167 C C . VAL D 2 184 ? 11.282 -72.224 12.957 1.00 30.03 185 VAL D C 1
ATOM 4168 O O . VAL D 2 184 ? 11.582 -71.083 12.582 1.00 29.70 185 VAL D O 1
ATOM 4172 N N . VAL D 2 185 ? 10.376 -72.977 12.320 1.00 31.49 186 VAL D N 1
ATOM 4173 C CA . VAL D 2 185 ? 9.699 -72.497 11.116 1.00 30.52 186 VAL D CA 1
ATOM 4174 C C . VAL D 2 185 ? 8.856 -71.262 11.472 1.00 29.89 186 VAL D C 1
ATOM 4175 O O . VAL D 2 185 ? 8.906 -70.213 10.826 1.00 27.55 186 VAL D O 1
ATOM 4179 N N . LYS D 2 186 ? 8.121 -71.351 12.584 1.00 30.02 187 LYS D N 1
ATOM 4180 C CA . LYS D 2 186 ? 7.291 -70.226 12.978 1.00 29.90 187 LYS D CA 1
ATOM 4181 C C . LYS D 2 186 ? 8.158 -69.019 13.343 1.00 27.01 187 LYS D C 1
ATOM 4182 O O . LYS D 2 186 ? 7.805 -67.863 13.070 1.00 25.82 187 LYS D O 1
ATOM 4188 N N . ARG D 2 187 ? 9.306 -69.299 13.968 1.00 25.54 188 ARG D N 1
ATOM 4189 C CA . ARG D 2 187 ? 10.238 -68.247 14.374 1.00 24.68 188 ARG D CA 1
ATOM 4190 C C . ARG D 2 187 ? 10.782 -67.541 13.131 1.00 24.70 188 ARG D C 1
ATOM 4191 O O . ARG D 2 187 ? 10.764 -66.308 13.060 1.00 25.15 188 ARG D O 1
ATOM 4199 N N . LEU D 2 188 ? 11.203 -68.316 12.122 1.00 24.50 189 LEU D N 1
ATOM 4200 C CA . LEU D 2 188 ? 11.699 -67.743 10.878 1.00 24.15 189 LEU D CA 1
ATOM 4201 C C . LEU D 2 188 ? 10.628 -66.878 10.219 1.00 25.95 189 LEU D C 1
ATOM 4202 O O . LEU D 2 188 ? 10.904 -65.764 9.791 1.00 25.57 189 LEU D O 1
ATOM 4207 N N . GLU D 2 189 ? 9.389 -67.384 10.180 1.00 29.92 190 GLU D N 1
ATOM 4208 C CA . GLU D 2 189 ? 8.252 -66.654 9.626 1.00 32.91 190 GLU D CA 1
ATOM 4209 C C . GLU D 2 189 ? 8.075 -65.307 10.304 1.00 32.06 190 GLU D C 1
ATOM 4210 O O . GLU D 2 189 ? 7.906 -64.292 9.629 1.00 31.94 190 GLU D O 1
ATOM 4216 N N . LYS D 2 190 ? 8.155 -65.302 11.641 1.00 31.55 191 LYS D N 1
ATOM 4217 C CA . LYS D 2 190 ? 7.992 -64.078 12.404 1.00 30.65 191 LYS D CA 1
ATOM 4218 C C . LYS D 2 190 ? 9.114 -63.070 12.120 1.00 27.79 191 LYS D C 1
ATOM 4219 O O . LYS D 2 190 ? 8.891 -61.849 11.992 1.00 26.89 191 LYS D O 1
ATOM 4225 N N . VAL D 2 191 ? 10.349 -63.570 12.098 1.00 25.72 192 VAL D N 1
ATOM 4226 C CA . VAL D 2 191 ? 11.476 -62.679 11.857 1.00 25.17 192 VAL D CA 1
ATOM 4227 C C . VAL D 2 191 ? 11.354 -62.056 10.459 1.00 24.84 192 VAL D C 1
ATOM 4228 O O . VAL D 2 191 ? 11.672 -60.892 10.259 1.00 23.26 192 VAL D O 1
ATOM 4232 N N . PHE D 2 192 ? 10.870 -62.836 9.500 1.00 27.34 193 PHE D N 1
ATOM 4233 C CA . PHE D 2 192 ? 10.631 -62.342 8.147 1.00 32.19 193 PHE D CA 1
ATOM 4234 C C . PHE D 2 192 ? 9.664 -61.150 8.200 1.00 33.94 193 PHE D C 1
ATOM 4235 O O . PHE D 2 192 ? 9.979 -60.080 7.680 1.00 33.74 193 PHE D O 1
ATOM 4243 N N . ALA D 2 193 ? 8.488 -61.351 8.820 1.00 33.19 194 ALA D N 1
ATOM 4244 C CA . ALA D 2 193 ? 7.448 -60.333 8.913 1.00 33.69 194 ALA D CA 1
ATOM 4245 C C . ALA D 2 193 ? 7.960 -59.074 9.607 1.00 32.65 194 ALA D C 1
ATOM 4246 O O . ALA D 2 193 ? 7.658 -57.969 9.151 1.00 34.62 194 ALA D O 1
ATOM 4248 N N . LEU D 2 194 ? 8.679 -59.252 10.720 1.00 29.48 195 LEU D N 1
ATOM 4249 C CA . LEU D 2 194 ? 9.212 -58.141 11.482 1.00 28.54 195 LEU D CA 1
ATOM 4250 C C . LEU D 2 194 ? 10.146 -57.298 10.611 1.00 30.62 195 LEU D C 1
ATOM 4251 O O . LEU D 2 194 ? 10.196 -56.059 10.756 1.00 30.60 195 LEU D O 1
ATOM 4256 N N . MET D 2 195 ? 10.913 -57.973 9.736 1.00 32.38 196 MET D N 1
ATOM 4257 C CA . MET D 2 195 ? 11.878 -57.267 8.894 1.00 36.47 196 MET D CA 1
ATOM 4258 C C . MET D 2 195 ? 11.169 -56.418 7.823 1.00 40.06 196 MET D C 1
ATOM 4259 O O . MET D 2 195 ? 11.617 -55.297 7.575 1.00 41.24 196 MET D O 1
ATOM 4264 N N . GLU D 2 196 ? 10.055 -56.917 7.268 1.00 42.06 197 GLU D N 1
ATOM 4265 C CA . GLU D 2 196 ? 9.207 -56.144 6.358 1.00 52.04 197 GLU D CA 1
ATOM 4266 C C . GLU D 2 196 ? 8.608 -54.919 7.066 1.00 60.81 197 GLU D C 1
ATOM 4267 O O . GLU D 2 196 ? 8.202 -53.963 6.411 1.00 71.77 197 GLU D O 1
ATOM 4273 N N . GLY D 2 197 ? 8.530 -54.948 8.401 1.00 60.89 198 GLY D N 1
ATOM 4274 C CA . GLY D 2 197 ? 7.841 -53.919 9.155 1.00 68.93 198 GLY D CA 1
ATOM 4275 C C . GLY D 2 197 ? 8.675 -52.657 9.350 1.00 75.88 198 GLY D C 1
ATOM 4276 O O . GLY D 2 197 ? 8.216 -51.768 10.058 1.00 75.85 198 GLY D O 1
ATOM 4277 N N . GLU D 2 198 ? 9.879 -52.599 8.749 1.00 81.35 199 GLU D N 1
ATOM 4278 C CA . GLU D 2 198 ? 10.638 -51.358 8.598 1.00 86.00 199 GLU D CA 1
ATOM 4279 C C . GLU D 2 198 ? 10.922 -51.070 7.112 1.00 94.13 199 GLU D C 1
ATOM 4280 O O . GLU D 2 198 ? 11.044 -49.908 6.728 1.00 85.64 199 GLU D O 1
ATOM 4286 N N . ILE D 2 199 ? 11.059 -52.131 6.290 1.00 112.28 200 ILE D N 1
ATOM 4287 C CA . ILE D 2 199 ? 11.188 -52.065 4.833 1.00 121.78 200 ILE D CA 1
ATOM 4288 C C . ILE D 2 199 ? 9.840 -51.663 4.222 1.00 128.02 200 ILE D C 1
ATOM 4289 O O . ILE D 2 199 ? 9.682 -50.509 3.828 1.00 140.39 200 ILE D O 1
ATOM 4294 N N . SER D 2 200 ? 8.894 -52.621 4.124 1.00 116.12 201 SER D N 1
ATOM 4295 C CA . SER D 2 200 ? 7.490 -52.363 3.822 1.00 105.47 201 SER D CA 1
ATOM 4296 C C . SER D 2 200 ? 7.316 -51.891 2.367 1.00 99.77 201 SER D C 1
ATOM 4297 O O . SER D 2 200 ? 6.937 -52.734 1.513 1.00 86.32 201 SER D O 1
#

B-factor: mean 33.57, std 23.59, range [1.3, 185.6]

Sequence (567 aa):
SRPLTSEAFAALGAPALVYVRPIKAAEILADAPEGVEDLDLSPDQTLYAVCRADGERLAVLIDRDTAIAAALAHELAPVSVHELRTLPVLPLRDIVVFPHMVVPLFVGRDKSVRALEEVMRGDKQILLVTQKNSADDDPAPGDIFEVGVLATVLQLLKLPDGTVKVLVEGKARAAVVSFTDQESYYEAQIGEVSEDDGAGPEAEALSRAVVEQFENYVKLNKKVPPEALASIPQIAEPGKLADSIAAHLSVKIGDKQNLLEIFDVVKRLEKVFALMEGEISVLQVHSRPLTSEAFAALGAPALVYVRPIKAAEILADAPEGVEDLDLSPDQTLYAVCRADGERLAVLIDRDTAIAAALAHELAPVSVHELRTLPVLPLRDIVVFPHMVVPLFVGRDKSVRALEEVMRGDKQILLVTQKNSADDDPAPGDIFEVGVLATVLQLLKLPDGTVKVLVEGKARAAVVSFTDQESYYEAQIGEVSEDDGAGPEAEALSRAVVEQFENYVKLNKKVPPEALASIPQIAEPGKLADSIAAHLSVKIGDKQNLLEIFDVVKRLEKVFALMEGEIS

InterPro domains:
  IPR009531 Protein of unknown function DUF1150 [PF06620] (11-89)

Foldseek 3Di:
DPPDDPVCQLQPQPPFEKEKAWDQLVNVCVVCVPDDDPVNNDPVWTKMFIGGSNGHTDDIGRDDVVNCVVSVVVVHDYDYDD/DKDKAFAAEAQFDAAAAFDKDKDKADDQQNLLSQVVLVVDVQKYWYWYFQHNPDPDDDFVRTDFKTFIKGFPDWDQDPVRIIITIIHGHAIWGFPDWDPDPSHTMTMTDHDAAAADDDVQLVVLLVLLLVLLLVLCVVVVPQDVVCNVCLNVDPGQQVSLLSLLNRQPDGPVLSVVLSPHRYSSVSSVSSSQSSDPDRPPPPD/DPPDDPLVVQLCPQPPAEKEKDWDAPVVVCVVPVPDDDPCRNDPNWTKMFIGRSNGHTDDIDRDDVVSCVVSVVVRHHYDYDD/DKDKAFAAEAQFDADAAFDKDKDKAAQQQNVLSQVVLVVDVQKYWYWYFQHNPDSPDDFVRTDFKTFIKGWPDWDQDPVGIIITIIHTHFIWGFPGWDDDPSHTMTMTDTDLDAQLPDPLSQVLLVVLLVLVVVLCVVVVPPDPVCVVCLNVDDGQQVNLLSLLRVAPDGNVLSVVLSPPSHSNVSSVSSSVSSVVVVD

Secondary structure (DSSP, 8-state):
---S-HHHHHHTTTTTEEEEEEPPHHHHHHH-TT---GGGGSTT---EEEEETTS-EEEEESSHHHHHHHHHHTT-EEEEB-/--EEEEEEEESS--PPTT-EEEEEE-SHHHHHHHHHHHTTT-EEEEEEBS-TT-SS--GGGB-SEEEEEEEEEEEE-TTSPEEEEEEEEEEEEEEEE-S-SSS-EEEEEE---B---SHHHHHHHHHHHHHHHHHHHH-TTS-HHHHHHGGG--SHHHHHHHHHTT----HHHHHHHHH--BHHHHHHHHHHHH-SS--TT--/--SSPPHHHHHHTTTTTEEEEEEPPHHHHHHH-TT---GGGGSTT---EEEEETTS-EEEEESSHHHHHHHHHHTT-EEEEB-/--EEEEEEEESS--PPTT-EEEEEE--HHHHHHHHHHHHTT-EEEEEEBSSTT-SS--GGGB-SEEEEEEEEEEEE-TTS-EEEEEEEEEEEEEEEE---SSS-EEEEEE-------SHHHHHHHHHHHHHHHHHHHH-TTS-HHHHHHGGG--SHHHHHHHHHTT----HHHHHHHHH---HHHHHHHHHHHHHHHH-